Protein AF-A0A432IB18-F1 (afdb_monomer_lite)

Structure (mmCIF, N/CA/C/O backbone):
data_AF-A0A432IB18-F1
#
_entry.id   AF-A0A432IB18-F1
#
loop_
_atom_site.group_PDB
_atom_site.id
_atom_site.type_symbol
_atom_site.label_atom_id
_atom_site.label_alt_id
_atom_site.label_comp_id
_atom_site.label_asym_id
_atom_site.label_entity_id
_atom_site.label_seq_id
_atom_site.pdbx_PDB_ins_code
_atom_site.Cartn_x
_atom_site.Cartn_y
_atom_site.Cartn_z
_atom_site.occupancy
_atom_site.B_iso_or_equiv
_atom_site.auth_seq_id
_atom_site.auth_comp_id
_atom_site.auth_asym_id
_atom_site.auth_atom_id
_atom_site.pdbx_PDB_model_num
ATOM 1 N N . MET A 1 1 ? -53.917 -76.917 6.201 1.00 51.72 1 MET A N 1
ATOM 2 C CA . MET A 1 1 ? -53.265 -76.562 7.486 1.00 51.72 1 MET A CA 1
ATOM 3 C C . MET A 1 1 ? -52.131 -75.533 7.348 1.00 51.72 1 MET A C 1
ATOM 5 O O . MET A 1 1 ? -51.882 -74.825 8.312 1.00 51.72 1 MET A O 1
ATOM 9 N N . LEU A 1 2 ? -51.488 -75.370 6.176 1.00 46.34 2 LEU A N 1
ATOM 10 C CA . LEU A 1 2 ? -50.389 -74.401 5.981 1.00 46.34 2 LEU A CA 1
ATOM 11 C C . LEU A 1 2 ? -50.803 -72.908 6.008 1.00 46.34 2 LEU A C 1
ATOM 13 O O . LEU A 1 2 ? -50.074 -72.097 6.569 1.00 46.34 2 LEU A O 1
ATOM 17 N N . CYS A 1 3 ? -51.973 -72.523 5.477 1.00 46.16 3 CYS A N 1
ATOM 18 C CA . CYS A 1 3 ? -52.382 -71.103 5.432 1.00 46.16 3 CYS A CA 1
ATOM 19 C C . CYS A 1 3 ? -52.719 -70.481 6.800 1.00 46.16 3 CYS A C 1
ATOM 21 O O . CYS A 1 3 ? -52.632 -69.263 6.945 1.00 46.16 3 CYS A O 1
ATOM 23 N N . LEU A 1 4 ? -53.099 -71.284 7.802 1.00 46.06 4 LEU A N 1
ATOM 24 C CA . LEU A 1 4 ? -53.466 -70.763 9.126 1.00 46.06 4 LEU A CA 1
ATOM 25 C C . LEU A 1 4 ? -52.222 -70.367 9.943 1.00 46.06 4 LEU A C 1
ATOM 27 O O . LEU A 1 4 ? -52.233 -69.354 10.637 1.00 46.06 4 LEU A O 1
ATOM 31 N N . ASN A 1 5 ? -51.124 -71.116 9.794 1.00 52.50 5 ASN A N 1
ATOM 32 C CA . ASN A 1 5 ? -49.871 -70.867 10.512 1.00 52.50 5 ASN A CA 1
ATOM 33 C C . ASN A 1 5 ? -49.138 -69.607 10.026 1.00 52.50 5 ASN A C 1
ATOM 35 O O . ASN A 1 5 ? -48.521 -68.914 10.833 1.00 52.50 5 ASN A O 1
ATOM 39 N N . LEU A 1 6 ? -49.257 -69.255 8.740 1.00 47.16 6 LEU A N 1
ATOM 40 C CA . LEU A 1 6 ? -48.603 -68.065 8.189 1.00 47.16 6 LEU A CA 1
ATOM 41 C C . LEU A 1 6 ? -49.231 -66.759 8.716 1.00 47.16 6 LEU A C 1
ATOM 43 O O . LEU A 1 6 ? -48.508 -65.836 9.084 1.00 47.16 6 LEU A O 1
ATOM 47 N N . LYS A 1 7 ? -50.566 -66.700 8.853 1.00 53.59 7 LYS A N 1
ATOM 48 C CA . LYS A 1 7 ? -51.268 -65.529 9.418 1.00 53.59 7 LYS A CA 1
ATOM 49 C C . LYS A 1 7 ? -50.938 -65.294 10.898 1.00 53.59 7 LYS A C 1
ATOM 51 O O . LYS A 1 7 ? -50.770 -64.150 11.311 1.00 53.59 7 LYS A O 1
ATOM 56 N N . ILE A 1 8 ? -50.784 -66.365 11.679 1.00 57.06 8 ILE A N 1
ATOM 57 C CA . ILE A 1 8 ? -50.459 -66.287 13.114 1.00 57.06 8 ILE A CA 1
ATOM 58 C C . ILE A 1 8 ? -49.013 -65.806 13.334 1.00 57.06 8 ILE A C 1
ATOM 60 O O . ILE A 1 8 ? -48.755 -65.018 14.245 1.00 57.06 8 ILE A O 1
ATOM 64 N N . LEU A 1 9 ? -48.071 -66.223 12.481 1.00 52.19 9 LEU A N 1
ATOM 65 C CA . LEU A 1 9 ? -46.678 -65.759 12.518 1.00 52.19 9 LEU A CA 1
ATOM 66 C C . LEU A 1 9 ? -46.531 -64.284 12.111 1.00 52.19 9 LEU A C 1
ATOM 68 O O . LEU A 1 9 ? -45.737 -63.565 12.718 1.00 52.19 9 LEU A O 1
ATOM 72 N N . ILE A 1 10 ? -47.321 -63.816 11.139 1.00 59.59 10 ILE A N 1
ATOM 73 C CA . ILE A 1 10 ? -47.325 -62.411 10.699 1.00 59.59 10 ILE A CA 1
ATOM 74 C C . ILE A 1 10 ? -47.950 -61.500 11.773 1.00 59.59 10 ILE A C 1
ATOM 76 O O . ILE A 1 10 ? -47.367 -60.469 12.101 1.00 59.59 10 ILE A O 1
ATOM 80 N N . MET A 1 11 ? -49.057 -61.906 12.412 1.00 58.53 11 MET A N 1
ATOM 81 C CA . MET A 1 11 ? -49.673 -61.133 13.505 1.00 58.53 11 MET A CA 1
ATOM 82 C C . MET A 1 11 ? -48.763 -60.986 14.730 1.00 58.53 11 MET A C 1
ATOM 84 O O . MET A 1 11 ? -48.704 -59.906 15.310 1.00 58.53 11 MET A O 1
ATOM 88 N N . LYS A 1 12 ? -48.006 -62.026 15.110 1.00 54.44 12 LYS A N 1
ATOM 89 C CA . LYS A 1 12 ? -47.058 -61.931 16.235 1.00 54.44 12 LYS A CA 1
ATOM 90 C C . LYS A 1 12 ? -45.923 -60.949 15.945 1.00 54.44 12 LYS A C 1
ATOM 92 O O . LYS A 1 12 ? -45.594 -60.145 16.808 1.00 54.44 12 LYS A O 1
ATOM 97 N N . LYS A 1 13 ? -45.367 -60.958 14.728 1.00 57.44 13 LYS A N 1
ATOM 98 C CA . LYS A 1 13 ? -44.312 -60.011 14.325 1.00 57.44 13 LYS A CA 1
ATOM 99 C C . LYS A 1 13 ? -44.816 -58.567 14.273 1.00 57.44 13 LYS A C 1
ATOM 101 O O . LYS A 1 13 ? -44.106 -57.679 14.725 1.00 57.44 13 LYS A O 1
ATOM 106 N N . ILE A 1 14 ? -46.049 -58.342 13.814 1.00 68.88 14 ILE A N 1
ATOM 107 C CA . ILE A 1 14 ? -46.673 -57.009 13.815 1.00 68.88 14 ILE A CA 1
ATOM 108 C C . ILE A 1 14 ? -46.919 -56.515 15.249 1.00 68.88 14 ILE A C 1
ATOM 110 O O . ILE A 1 14 ? -46.676 -55.347 15.529 1.00 68.88 14 ILE A O 1
ATOM 114 N N . ILE A 1 15 ? -47.312 -57.395 16.177 1.00 71.06 15 ILE A N 1
ATOM 115 C CA . ILE A 1 15 ? -47.483 -57.043 17.598 1.00 71.06 15 ILE A CA 1
ATOM 116 C C . ILE A 1 15 ? -46.138 -56.700 18.259 1.00 71.06 15 ILE A C 1
ATOM 118 O O . ILE A 1 15 ? -46.065 -55.728 19.005 1.00 71.06 15 ILE A O 1
ATOM 122 N N . TYR A 1 16 ? -45.060 -57.431 17.954 1.00 68.69 16 TYR A N 1
ATOM 123 C CA . TYR A 1 16 ? -43.723 -57.096 18.460 1.00 68.69 16 TYR A CA 1
ATOM 124 C C . TYR A 1 16 ? -43.180 -55.784 17.875 1.00 68.69 16 TYR A C 1
ATOM 126 O O . TYR A 1 16 ? -42.583 -55.003 18.609 1.00 68.69 16 TYR A O 1
ATOM 134 N N . ILE A 1 17 ? -43.430 -55.501 16.592 1.00 71.25 17 ILE A N 1
ATOM 135 C CA . ILE A 1 17 ? -43.031 -54.237 15.951 1.00 71.25 17 ILE A CA 1
ATOM 136 C C . ILE A 1 17 ? -43.849 -53.063 16.510 1.00 71.25 17 ILE A C 1
ATOM 138 O O . ILE A 1 17 ? -43.278 -52.028 16.836 1.00 71.25 17 ILE A O 1
ATOM 142 N N . ALA A 1 18 ? -45.159 -53.232 16.711 1.00 71.12 18 ALA A N 1
ATOM 143 C CA . ALA A 1 18 ? -46.006 -52.215 17.335 1.00 71.12 18 ALA A CA 1
ATOM 144 C C . ALA A 1 18 ? -45.609 -51.951 18.797 1.00 71.12 18 ALA A C 1
ATOM 146 O O . ALA A 1 18 ? -45.595 -50.803 19.232 1.00 71.12 18 ALA A O 1
ATOM 147 N N . SER A 1 19 ? -45.222 -52.996 19.538 1.00 67.69 19 SER A N 1
ATOM 148 C CA . SER A 1 19 ? -44.696 -52.862 20.898 1.00 67.69 19 SER A CA 1
ATOM 149 C C . SER A 1 19 ? -43.345 -52.150 20.929 1.00 67.69 19 SER A C 1
ATOM 151 O O . SER A 1 19 ? -43.127 -51.373 21.845 1.00 67.69 19 SER A O 1
ATOM 153 N N . LEU A 1 20 ? -42.456 -52.391 19.958 1.00 65.88 20 LEU A N 1
ATOM 154 C CA . LEU A 1 20 ? -41.139 -51.749 19.877 1.00 65.88 20 LEU A CA 1
ATOM 155 C C . LEU A 1 20 ? -41.249 -50.263 19.497 1.00 65.88 20 LEU A C 1
ATOM 157 O O . LEU A 1 20 ? -40.555 -49.430 20.072 1.00 65.88 20 LEU A O 1
ATOM 161 N N . ILE A 1 21 ? -42.168 -49.930 18.583 1.00 67.88 21 ILE A N 1
ATOM 162 C CA . ILE A 1 21 ? -42.470 -48.548 18.181 1.00 67.88 21 ILE A CA 1
ATOM 163 C C . ILE A 1 21 ? -43.118 -47.777 19.340 1.00 67.88 21 ILE A C 1
ATOM 165 O O . ILE A 1 21 ? -42.791 -46.613 19.563 1.00 67.88 21 ILE A O 1
ATOM 169 N N . ALA A 1 22 ? -43.983 -48.424 20.127 1.00 65.06 22 ALA A N 1
ATOM 170 C CA . ALA A 1 22 ? -44.598 -47.805 21.298 1.00 65.06 22 ALA A CA 1
ATOM 171 C C . ALA A 1 22 ? -43.568 -47.425 22.378 1.00 65.06 22 ALA A C 1
ATOM 173 O O . ALA A 1 22 ? -43.718 -46.379 23.005 1.00 65.06 22 ALA A O 1
ATOM 174 N N . THR A 1 23 ? -42.497 -48.205 22.566 1.00 62.25 23 THR A N 1
ATOM 175 C CA . THR A 1 23 ? -41.446 -47.879 23.547 1.00 62.25 23 THR A CA 1
ATOM 176 C C . THR A 1 23 ? -40.534 -46.735 23.093 1.00 62.25 23 THR A C 1
ATOM 178 O O . THR A 1 23 ? -40.051 -45.986 23.936 1.00 62.25 23 THR A O 1
ATOM 181 N N . THR A 1 24 ? -40.328 -46.544 21.783 1.00 59.22 24 THR A N 1
ATOM 182 C CA . THR A 1 24 ? -39.484 -45.457 21.240 1.00 59.22 24 THR A CA 1
ATOM 183 C C . THR A 1 24 ? -40.135 -44.071 21.264 1.00 59.22 24 THR A C 1
ATOM 185 O O . THR A 1 24 ? -39.438 -43.072 21.121 1.00 59.22 24 THR A O 1
ATOM 188 N N . ILE A 1 25 ? -41.455 -43.976 21.470 1.00 58.59 25 ILE A N 1
ATOM 189 C CA . ILE A 1 25 ? -42.174 -42.686 21.497 1.00 58.59 25 ILE A CA 1
ATOM 190 C C . ILE A 1 25 ? -42.111 -42.029 22.893 1.00 58.59 25 ILE A C 1
ATOM 192 O O . ILE A 1 25 ? -42.271 -40.818 23.012 1.00 58.59 25 ILE A O 1
ATOM 196 N N . PHE A 1 26 ? -41.803 -42.791 23.952 1.00 55.97 26 PHE A N 1
ATOM 197 C CA . PHE A 1 26 ? -41.681 -42.266 25.323 1.00 55.97 26 PHE A CA 1
ATOM 198 C C . PHE A 1 26 ? -40.246 -41.907 25.741 1.00 55.97 26 PHE A C 1
ATOM 200 O O . PHE A 1 26 ? -40.046 -41.417 26.848 1.00 55.97 26 PHE A O 1
ATOM 207 N N . SER A 1 27 ? -39.254 -42.102 24.867 1.00 58.09 27 SER A N 1
ATOM 208 C CA . SER A 1 27 ? -37.881 -41.610 25.055 1.00 58.09 27 SER A CA 1
ATOM 209 C C . SER A 1 27 ? -37.626 -40.280 24.343 1.00 58.09 27 SER A C 1
ATOM 211 O O . SER A 1 27 ? -36.476 -39.944 24.065 1.00 58.09 27 SER A O 1
ATOM 213 N N . ALA A 1 28 ? -38.678 -39.518 24.021 1.00 50.03 28 ALA A N 1
ATOM 214 C CA . ALA A 1 28 ? -38.504 -38.112 23.697 1.00 50.03 28 ALA A CA 1
ATOM 215 C C . ALA A 1 28 ? -37.882 -37.450 24.930 1.00 50.03 28 ALA A C 1
ATOM 217 O O . ALA A 1 28 ? -38.524 -37.379 25.980 1.00 50.03 28 ALA A O 1
ATOM 218 N N . CYS A 1 29 ? -36.611 -37.049 24.809 1.00 61.25 29 CYS A N 1
ATOM 219 C CA . CYS A 1 29 ? -35.934 -36.176 25.756 1.00 61.25 29 CYS A CA 1
ATOM 220 C C . CYS A 1 29 ? -36.948 -35.154 26.261 1.00 61.25 29 CYS A C 1
ATOM 222 O O . CYS A 1 29 ? -37.486 -34.390 25.458 1.00 61.25 29 CYS A O 1
ATOM 224 N N . SER A 1 30 ? -37.202 -35.124 27.573 1.00 63.44 30 SER A N 1
ATOM 225 C CA . SER A 1 30 ? -37.684 -33.893 28.187 1.00 63.44 30 SER A CA 1
ATOM 226 C C . SER A 1 30 ? -36.746 -32.808 27.669 1.00 63.44 30 SER A C 1
ATOM 228 O O . SER A 1 30 ? -35.535 -32.951 27.884 1.00 63.44 30 SER A O 1
ATOM 230 N N . PRO A 1 31 ? -37.222 -31.815 26.898 1.00 56.38 31 PRO A N 1
ATOM 231 C CA . PRO A 1 31 ? -36.332 -30.766 26.465 1.00 56.38 31 PRO A CA 1
ATOM 232 C C . PRO A 1 31 ? -35.861 -30.131 27.769 1.00 56.38 31 PRO A C 1
ATOM 234 O O . PRO A 1 31 ? -36.666 -29.582 28.521 1.00 56.38 31 PRO A O 1
ATOM 237 N N . ASN A 1 32 ? -34.578 -30.307 28.090 1.00 50.34 32 ASN A N 1
ATOM 238 C CA . ASN A 1 32 ? -33.919 -29.525 29.120 1.00 50.34 32 ASN A CA 1
ATOM 239 C C . ASN A 1 32 ? -33.857 -28.108 28.556 1.00 50.34 32 ASN A C 1
ATOM 241 O O . ASN A 1 32 ? -32.832 -27.655 28.059 1.00 50.34 32 ASN A O 1
ATOM 245 N N . ILE A 1 33 ? -35.007 -27.438 28.560 1.00 55.12 33 ILE A N 1
ATOM 246 C CA . ILE A 1 33 ? -35.088 -25.997 28.506 1.00 55.12 33 ILE A CA 1
ATOM 247 C C . ILE A 1 33 ? -34.606 -25.604 29.892 1.00 55.12 33 ILE A C 1
ATOM 249 O O . ILE A 1 33 ? -35.389 -25.425 30.822 1.00 55.12 33 ILE A O 1
ATOM 253 N N . GLU A 1 34 ? -33.286 -25.538 30.048 1.00 54.28 34 GLU A N 1
ATOM 254 C CA . GLU A 1 34 ? -32.750 -24.534 30.942 1.00 54.28 34 GLU A CA 1
ATOM 255 C C . GLU A 1 34 ? -33.321 -23.226 30.406 1.00 54.28 34 GLU A C 1
ATOM 257 O O . GLU A 1 34 ? -32.875 -22.704 29.382 1.00 54.28 34 GLU A O 1
ATOM 262 N N . VAL A 1 35 ? -34.393 -22.747 31.039 1.00 54.66 35 VAL A N 1
ATOM 263 C CA . VAL A 1 35 ? -34.784 -21.351 30.929 1.00 54.66 35 VAL A CA 1
ATOM 264 C C . VAL A 1 35 ? -33.608 -20.617 31.554 1.00 54.66 35 VAL A C 1
ATOM 266 O O . VAL A 1 35 ? -33.572 -20.385 32.757 1.00 54.66 35 VAL A O 1
ATOM 269 N N . ARG A 1 36 ? -32.566 -20.362 30.756 1.00 56.78 36 ARG A N 1
ATOM 270 C CA . ARG A 1 36 ? -31.618 -19.314 31.085 1.00 56.78 36 ARG A CA 1
ATOM 271 C C . ARG A 1 36 ? -32.480 -18.076 31.141 1.00 56.78 36 ARG A C 1
ATOM 273 O O . ARG A 1 36 ? -33.046 -17.697 30.116 1.00 56.78 36 ARG A O 1
ATOM 280 N N . ASP A 1 37 ? -32.621 -17.520 32.337 1.00 68.69 37 ASP A N 1
ATOM 281 C CA . ASP A 1 37 ? -33.162 -16.184 32.501 1.00 68.69 37 ASP A CA 1
ATOM 282 C C . ASP A 1 37 ? -32.352 -15.287 31.569 1.00 68.69 37 ASP A C 1
ATOM 284 O O . ASP A 1 37 ? -31.169 -15.015 31.797 1.00 68.69 37 ASP A O 1
ATOM 288 N N . LEU A 1 38 ? -32.959 -14.936 30.434 1.00 69.88 38 LEU A N 1
ATOM 289 C CA . LEU A 1 38 ? -32.358 -13.981 29.531 1.00 69.88 38 LEU A CA 1
ATOM 290 C C . LEU A 1 38 ? -32.302 -12.663 30.301 1.00 69.88 38 LEU A C 1
ATOM 292 O O . LEU A 1 38 ? -33.269 -12.327 30.995 1.00 69.88 38 LEU A O 1
ATOM 296 N N . PRO A 1 39 ? -31.190 -11.922 30.201 1.00 78.06 39 PRO A N 1
ATOM 297 C CA . PRO A 1 39 ? -31.116 -10.588 30.766 1.00 78.06 39 PRO A CA 1
ATOM 298 C C . PRO A 1 39 ? -32.355 -9.796 30.346 1.00 78.06 39 PRO A C 1
ATOM 300 O O . PRO A 1 39 ? -32.742 -9.823 29.180 1.00 78.06 39 PRO A O 1
ATOM 303 N N . SER A 1 40 ? -32.992 -9.121 31.298 1.00 82.75 40 SER A N 1
ATOM 304 C CA . SER A 1 40 ? -34.128 -8.234 31.028 1.00 82.75 40 SER A CA 1
ATOM 305 C C . SER A 1 40 ? -33.690 -6.815 30.667 1.00 82.75 40 SER A C 1
ATOM 307 O O . SER A 1 40 ? -34.508 -6.002 30.246 1.00 82.75 40 SER A O 1
ATOM 309 N N . GLU A 1 41 ? -32.412 -6.504 30.881 1.00 90.31 41 GLU A N 1
ATOM 310 C CA . GLU A 1 41 ? -31.809 -5.199 30.641 1.00 90.31 41 GLU A CA 1
ATOM 311 C C . GLU A 1 41 ? -30.852 -5.277 29.450 1.00 90.31 41 GLU A C 1
ATOM 313 O O . GLU A 1 41 ? -30.162 -6.283 29.252 1.00 90.31 41 GLU A O 1
ATOM 318 N N . LEU A 1 42 ? -30.814 -4.199 28.664 1.00 91.88 42 LEU A N 1
ATOM 319 C CA . LEU A 1 42 ? -29.853 -4.031 27.576 1.00 91.88 42 LEU A CA 1
ATOM 320 C C . LEU A 1 42 ? -28.410 -4.107 28.101 1.00 91.88 42 LEU A C 1
ATOM 322 O O . LEU A 1 42 ? -28.165 -3.747 29.256 1.00 91.88 42 LEU A O 1
ATOM 326 N N . PRO A 1 43 ? -27.452 -4.555 27.271 1.00 92.75 43 PRO A N 1
ATOM 327 C CA . PRO A 1 43 ? -26.076 -4.718 27.713 1.00 92.75 43 PRO A CA 1
ATOM 328 C C . PRO A 1 43 ? -25.462 -3.367 28.075 1.00 92.75 43 PRO A C 1
ATOM 330 O O . PRO A 1 43 ? -25.677 -2.361 27.386 1.00 92.75 43 PRO A O 1
ATOM 333 N N . LYS A 1 44 ? -24.664 -3.360 29.141 1.00 91.62 44 LYS A N 1
ATOM 334 C CA . LYS A 1 44 ? -23.817 -2.228 29.508 1.00 91.62 44 LYS A CA 1
ATOM 335 C C . LYS A 1 44 ? -22.614 -2.175 28.579 1.00 91.62 44 LYS A C 1
ATOM 337 O O . LYS A 1 44 ? -22.096 -3.197 28.135 1.00 91.62 44 LYS A O 1
ATOM 342 N N . THR A 1 45 ? -22.150 -0.964 28.310 1.00 89.50 45 THR A N 1
ATOM 343 C CA . THR A 1 45 ? -21.001 -0.704 27.435 1.00 89.50 45 THR A CA 1
ATOM 344 C C . THR A 1 45 ? -19.803 -0.166 28.211 1.00 89.50 45 THR A C 1
ATOM 346 O O . THR A 1 45 ? -18.979 0.547 27.649 1.00 89.50 45 THR A O 1
ATOM 349 N N . ASP A 1 46 ? -19.713 -0.482 29.505 1.00 93.12 46 ASP A N 1
ATOM 350 C CA . ASP A 1 46 ? -18.528 -0.188 30.307 1.00 93.12 46 ASP A CA 1
ATOM 351 C C . ASP A 1 46 ? -17.352 -1.011 29.772 1.00 93.12 46 ASP A C 1
ATOM 353 O O . ASP A 1 46 ? -17.467 -2.228 29.593 1.00 93.12 46 ASP A O 1
ATOM 357 N N . ILE A 1 47 ? -16.216 -0.362 29.532 1.00 94.62 47 ILE A N 1
ATOM 358 C CA . ILE A 1 47 ? -15.024 -1.014 28.988 1.00 94.62 47 ILE A CA 1
ATOM 359 C C . ILE A 1 47 ? -13.847 -0.944 29.959 1.00 94.62 47 ILE A C 1
ATOM 361 O O . ILE A 1 47 ? -13.655 0.046 30.663 1.00 94.62 47 ILE A O 1
ATOM 365 N N . THR A 1 48 ? -13.037 -1.998 29.978 1.00 95.50 48 THR A N 1
ATOM 366 C CA . THR A 1 48 ? -11.680 -1.974 30.539 1.00 95.50 48 THR A CA 1
ATOM 367 C C . THR A 1 48 ? -10.687 -1.997 29.390 1.00 95.50 48 THR A C 1
ATOM 369 O O . THR A 1 48 ? -10.883 -2.723 28.413 1.00 95.50 48 THR A O 1
ATOM 372 N N . VAL A 1 49 ? -9.609 -1.227 29.528 1.00 96.38 49 VAL A N 1
ATOM 373 C CA . VAL A 1 49 ? -8.499 -1.215 28.575 1.00 96.38 49 VAL A CA 1
ATOM 374 C C . VAL A 1 49 ? -7.220 -1.626 29.293 1.00 96.38 49 VAL A C 1
ATOM 376 O O . VAL A 1 49 ? -6.831 -1.001 30.280 1.00 96.38 49 VAL A O 1
ATOM 379 N N . ASP A 1 50 ? -6.578 -2.679 28.800 1.00 96.81 50 ASP A N 1
ATOM 380 C CA . ASP A 1 50 ? -5.254 -3.116 29.238 1.00 96.81 50 ASP A CA 1
ATOM 381 C C . ASP A 1 50 ? -4.190 -2.557 28.284 1.00 96.81 50 ASP A C 1
ATOM 383 O O . ASP A 1 50 ? -4.175 -2.894 27.101 1.00 96.81 50 ASP A O 1
ATOM 387 N N . TYR A 1 51 ? -3.309 -1.705 28.813 1.00 95.81 51 TYR A N 1
ATOM 388 C CA . TYR A 1 51 ? -2.201 -1.069 28.093 1.00 95.81 51 TYR A CA 1
ATOM 389 C C . TYR A 1 51 ? -0.849 -1.755 28.350 1.00 95.81 51 TYR A C 1
ATOM 391 O O . TYR A 1 51 ? 0.196 -1.116 28.229 1.00 95.81 51 TYR A O 1
ATOM 399 N N . SER A 1 52 ? -0.843 -3.041 28.725 1.00 94.50 52 SER A N 1
ATOM 400 C CA . SER A 1 52 ? 0.392 -3.831 28.864 1.00 94.50 52 SER A CA 1
ATOM 401 C C . SER A 1 52 ? 1.260 -3.765 27.600 1.00 94.50 52 SER A C 1
ATOM 403 O O . SER A 1 52 ? 2.485 -3.730 27.701 1.00 94.50 52 SER A O 1
ATOM 405 N N . ASP A 1 53 ? 0.622 -3.673 26.430 1.00 92.88 53 ASP A N 1
ATOM 406 C CA . ASP A 1 53 ? 1.222 -3.180 25.190 1.00 92.88 53 ASP A CA 1
ATOM 407 C C . ASP A 1 53 ? 0.590 -1.813 24.835 1.00 92.88 53 ASP A C 1
ATOM 409 O O . ASP A 1 53 ? -0.604 -1.763 24.514 1.00 92.88 53 ASP A O 1
ATOM 413 N N . PRO A 1 54 ? 1.346 -0.697 24.881 1.00 90.88 54 PRO A N 1
ATOM 414 C CA . PRO A 1 54 ? 0.817 0.641 24.609 1.00 90.88 54 PRO A CA 1
ATOM 415 C C . PRO A 1 54 ? 0.230 0.830 23.204 1.00 90.88 54 PRO A C 1
ATOM 417 O O . PRO A 1 54 ? -0.645 1.678 23.028 1.00 90.88 54 PRO A O 1
ATOM 420 N N . ASN A 1 55 ? 0.706 0.075 22.209 1.00 92.12 55 ASN A N 1
ATOM 421 C CA . ASN A 1 55 ? 0.282 0.179 20.812 1.00 92.12 55 ASN A CA 1
ATOM 422 C C . ASN A 1 55 ? -0.652 -0.963 20.388 1.00 92.12 55 ASN A C 1
ATOM 424 O O . ASN A 1 55 ? -1.266 -0.888 19.321 1.00 92.12 55 ASN A O 1
ATOM 428 N N . GLN A 1 56 ? -0.813 -1.985 21.230 1.00 93.38 56 GLN A N 1
ATOM 429 C CA . GLN A 1 56 ? -1.794 -3.053 21.054 1.00 93.38 56 GLN A CA 1
ATOM 430 C C . GLN A 1 56 ? -2.656 -3.279 22.308 1.00 93.38 56 GLN A C 1
ATOM 432 O O . GLN A 1 56 ? -2.646 -4.380 22.873 1.00 93.38 56 GLN A O 1
ATOM 437 N N . PRO A 1 57 ?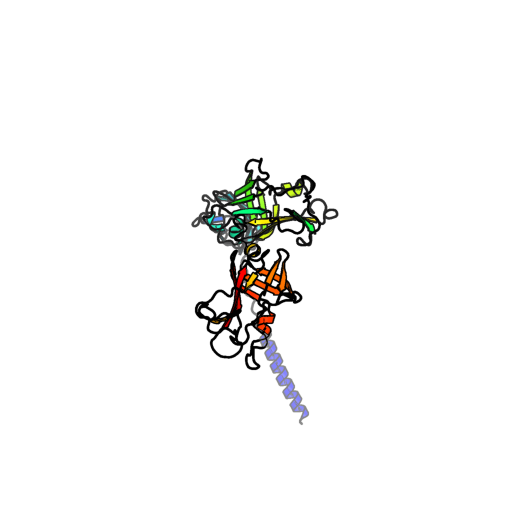 -3.421 -2.265 22.756 1.00 95.50 57 PRO A N 1
ATOM 438 C CA . PRO A 1 57 ? -4.224 -2.386 23.960 1.00 95.50 57 PRO A CA 1
ATOM 439 C C . PRO A 1 57 ? -5.313 -3.446 23.795 1.00 95.50 57 PRO A C 1
ATOM 441 O O . PRO A 1 57 ? -5.877 -3.613 22.710 1.00 95.50 57 PRO A O 1
ATOM 444 N N . ILE A 1 58 ? -5.646 -4.137 24.881 1.00 96.81 58 ILE A N 1
ATOM 445 C CA . ILE A 1 58 ? -6.755 -5.094 24.905 1.00 96.81 58 ILE A CA 1
ATOM 446 C C . ILE A 1 58 ? -7.985 -4.384 25.469 1.00 96.81 58 ILE A C 1
ATOM 448 O O . ILE A 1 58 ? -7.992 -3.973 26.629 1.00 96.81 58 ILE A O 1
ATOM 452 N N . LEU A 1 59 ? -9.029 -4.244 24.653 1.00 96.50 59 LEU A N 1
ATOM 453 C CA . LEU A 1 59 ? -10.302 -3.643 25.043 1.00 96.50 59 LEU A CA 1
ATOM 454 C C . LEU A 1 59 ? -11.297 -4.750 25.372 1.00 96.50 59 LEU A C 1
ATOM 456 O O . LEU A 1 59 ? -11.475 -5.670 24.577 1.00 96.50 59 LEU A O 1
ATOM 460 N N . SER A 1 60 ? -11.948 -4.665 26.530 1.00 96.44 60 SER A N 1
ATOM 461 C CA . SER A 1 60 ? -12.895 -5.685 26.992 1.00 96.44 60 SER A CA 1
ATOM 462 C C . SER A 1 60 ? -14.183 -5.069 27.521 1.00 96.44 60 SER A C 1
ATOM 464 O O . SER A 1 60 ? -14.136 -4.095 28.268 1.00 96.44 60 SER A O 1
ATOM 466 N N . VAL A 1 61 ? -15.327 -5.661 27.171 1.00 96.62 61 VAL A N 1
ATOM 467 C CA . VAL A 1 61 ? -16.636 -5.274 27.717 1.00 96.62 61 VAL A CA 1
ATOM 468 C C . VAL A 1 61 ? -16.799 -5.850 29.125 1.00 96.62 61 VAL A C 1
ATOM 470 O O . VAL A 1 61 ? -16.754 -7.068 29.314 1.00 96.62 61 VAL A O 1
ATOM 473 N N . ASN A 1 62 ? -17.043 -4.984 30.108 1.00 93.31 62 ASN A N 1
ATOM 474 C CA . ASN A 1 62 ? -17.232 -5.334 31.519 1.00 93.31 62 ASN A CA 1
ATOM 475 C C . ASN A 1 62 ? -18.690 -5.706 31.843 1.00 93.31 62 ASN A C 1
ATOM 477 O O . ASN A 1 62 ? -19.267 -5.237 32.824 1.00 93.31 62 ASN A O 1
ATOM 481 N N . ASP A 1 63 ? -19.300 -6.546 31.013 1.00 92.31 63 ASP A N 1
ATOM 482 C CA . ASP A 1 63 ? -20.653 -7.056 31.230 1.00 92.31 63 ASP A CA 1
ATOM 483 C C . ASP A 1 63 ? -20.688 -8.562 30.946 1.00 92.31 63 ASP A C 1
ATOM 485 O O . ASP A 1 63 ? -20.483 -9.013 29.820 1.00 92.31 63 ASP A O 1
ATOM 489 N N . GLU A 1 64 ? -20.931 -9.364 31.983 1.00 90.19 64 GLU A N 1
ATOM 490 C CA . GLU A 1 64 ? -21.013 -10.827 31.879 1.00 90.19 64 GLU A CA 1
ATOM 491 C C . GLU A 1 64 ? -22.221 -11.323 31.082 1.00 90.19 64 GLU A C 1
ATOM 493 O O . GLU A 1 64 ? -22.223 -12.460 30.616 1.00 90.19 64 GLU A O 1
ATOM 498 N N . THR A 1 65 ? -23.234 -10.479 30.883 1.00 91.44 65 THR A N 1
ATOM 499 C CA . THR A 1 65 ? -24.413 -10.830 30.088 1.00 91.44 65 THR A CA 1
ATOM 500 C C . THR A 1 65 ? -24.170 -10.721 28.585 1.00 91.44 65 THR A C 1
ATOM 502 O O . THR A 1 65 ? -24.921 -11.306 27.799 1.00 91.44 65 THR A O 1
ATOM 505 N N . VAL A 1 66 ? -23.122 -9.999 28.176 1.00 92.81 66 VAL A N 1
ATOM 506 C CA . VAL A 1 66 ? -22.756 -9.812 26.771 1.00 92.81 66 VAL A CA 1
ATOM 507 C C . VAL A 1 66 ? -22.172 -11.104 26.216 1.00 92.81 66 VAL A C 1
ATOM 509 O O . VAL A 1 66 ? -21.110 -11.557 26.643 1.00 92.81 66 VAL A O 1
ATOM 512 N N . PHE A 1 67 ? -22.847 -11.679 25.221 1.00 90.19 67 PHE A N 1
ATOM 513 C CA . PHE A 1 67 ? -22.343 -12.848 24.493 1.00 90.19 67 PHE A CA 1
ATOM 514 C C . PHE A 1 67 ? -21.665 -12.474 23.169 1.00 90.19 67 PHE A C 1
ATOM 516 O O . PHE A 1 67 ? -20.929 -13.287 22.617 1.00 90.19 67 PHE A O 1
ATOM 523 N N . SER A 1 68 ? -21.909 -11.267 22.645 1.00 91.75 68 SER A N 1
ATOM 524 C CA . SER A 1 68 ? -21.300 -10.783 21.403 1.00 91.75 68 SER A CA 1
ATOM 525 C C . SER A 1 68 ? -21.063 -9.278 21.453 1.00 91.75 68 SER A C 1
ATOM 527 O O . SER A 1 68 ? -21.895 -8.527 21.959 1.00 91.75 68 SER A O 1
ATOM 529 N N . ALA A 1 69 ? -19.929 -8.840 20.915 1.00 95.81 69 ALA A N 1
ATOM 530 C CA . ALA A 1 69 ? -19.578 -7.435 20.783 1.00 95.81 69 ALA A CA 1
ATOM 531 C C . ALA A 1 69 ? -18.824 -7.211 19.470 1.00 95.81 69 ALA A C 1
ATOM 533 O O . ALA A 1 69 ? -17.938 -7.992 19.125 1.00 95.81 69 ALA A O 1
ATOM 534 N N . ASN A 1 70 ? -19.184 -6.146 18.757 1.00 94.88 70 ASN A N 1
ATOM 535 C CA . ASN A 1 70 ? -18.513 -5.690 17.545 1.00 94.88 70 ASN A CA 1
ATOM 536 C C . ASN A 1 70 ? -17.817 -4.362 17.829 1.00 94.88 70 ASN A C 1
ATOM 538 O O . ASN A 1 70 ? -18.445 -3.447 18.363 1.00 94.88 70 ASN A O 1
ATOM 542 N N . TRP A 1 71 ? -16.558 -4.257 17.430 1.00 94.75 71 TRP A N 1
ATOM 543 C CA . TRP A 1 71 ? -15.717 -3.084 17.613 1.00 94.75 71 TRP A CA 1
ATOM 544 C C . TRP A 1 71 ? -15.299 -2.548 16.249 1.00 94.75 71 TRP A C 1
ATOM 546 O O . TRP A 1 71 ? -14.676 -3.264 15.466 1.00 94.75 71 TRP A O 1
ATOM 556 N N . ASP A 1 72 ? -15.631 -1.293 15.980 1.00 91.50 72 ASP A N 1
ATOM 557 C CA . ASP A 1 72 ? -15.253 -0.577 14.765 1.00 91.50 72 ASP A CA 1
ATOM 558 C C . ASP A 1 72 ? -14.331 0.586 15.124 1.00 91.50 72 ASP A C 1
ATOM 560 O O . ASP A 1 72 ? -14.763 1.537 15.770 1.00 91.50 72 ASP A O 1
ATOM 564 N N . PHE A 1 73 ? -13.071 0.533 14.700 1.00 86.69 73 PHE A N 1
ATOM 565 C CA . PHE A 1 73 ? -12.096 1.607 14.926 1.00 86.69 73 PHE A CA 1
ATOM 566 C C . PHE A 1 73 ? -12.055 2.634 13.782 1.00 86.69 73 PHE A C 1
ATOM 568 O O . PHE A 1 73 ? -11.108 3.412 13.678 1.00 86.69 73 PHE A O 1
ATOM 575 N N . GLY A 1 74 ? -13.064 2.636 12.906 1.00 72.12 74 GLY A N 1
ATOM 576 C CA . GLY A 1 74 ? -13.149 3.524 11.748 1.00 72.12 74 GLY A CA 1
ATOM 577 C C . GLY A 1 74 ? -12.299 3.074 10.559 1.00 72.12 74 GLY A C 1
ATOM 578 O O . GLY A 1 74 ? -12.156 3.830 9.604 1.00 72.12 74 GLY A O 1
ATOM 579 N N . SER A 1 75 ? -11.741 1.860 10.604 1.00 63.91 75 SER A N 1
ATOM 580 C CA . SER A 1 75 ? -10.958 1.254 9.517 1.00 63.91 75 SER A CA 1
ATOM 581 C C . SER A 1 75 ? -11.800 0.402 8.558 1.00 63.91 75 SER A C 1
ATOM 583 O O . SER A 1 75 ? -11.251 -0.223 7.660 1.00 63.91 75 SER A O 1
ATOM 585 N N . GLY A 1 76 ? -13.117 0.282 8.775 1.00 58.38 76 GLY A N 1
ATOM 586 C CA . GLY A 1 76 ? -13.977 -0.628 7.998 1.00 58.38 76 GLY A CA 1
ATOM 587 C C . GLY A 1 76 ? -13.762 -2.120 8.313 1.00 58.38 76 GLY A C 1
ATOM 588 O O . GLY A 1 76 ? -14.358 -3.003 7.681 1.00 58.38 76 GLY A O 1
ATOM 589 N N . VAL A 1 77 ? -12.923 -2.433 9.306 1.00 64.31 77 VAL A N 1
ATOM 590 C CA . VAL A 1 77 ? -12.737 -3.780 9.856 1.00 64.31 77 VAL A CA 1
ATOM 591 C C . VAL A 1 77 ? -13.427 -3.864 11.209 1.00 64.31 77 VAL A C 1
ATOM 593 O O . VAL A 1 77 ? -13.059 -3.158 12.144 1.00 64.31 77 VAL A O 1
ATOM 596 N N . LEU A 1 78 ? -14.407 -4.761 11.319 1.00 84.06 78 LEU A N 1
ATOM 597 C CA . LEU A 1 78 ? -15.052 -5.072 12.589 1.00 84.06 78 LEU A CA 1
ATOM 598 C C . LEU A 1 78 ? -14.254 -6.155 13.310 1.00 84.06 78 LEU A C 1
ATOM 600 O O . LEU A 1 78 ? -14.151 -7.279 12.816 1.00 84.06 78 LEU A O 1
ATOM 604 N N . LEU A 1 79 ? -13.730 -5.834 14.489 1.00 89.31 79 LEU A N 1
ATOM 605 C CA . LEU A 1 79 ? -13.237 -6.851 15.413 1.00 89.31 79 LEU A CA 1
ATOM 606 C C . LEU A 1 79 ? -14.421 -7.392 16.214 1.00 89.31 79 LEU A C 1
ATOM 608 O O . LEU A 1 79 ? -15.294 -6.632 16.635 1.00 89.31 79 LEU A O 1
ATOM 612 N N . GLN A 1 80 ? -14.466 -8.704 16.421 1.00 92.94 80 GLN A N 1
ATOM 613 C CA . GLN A 1 80 ? -15.572 -9.363 17.111 1.00 92.94 80 GLN A CA 1
ATOM 614 C C . GLN A 1 80 ? -15.094 -10.055 18.379 1.00 92.94 80 GLN A C 1
ATOM 616 O O . GLN A 1 80 ? -14.027 -10.665 18.406 1.00 92.94 80 GLN A O 1
ATOM 621 N N . GLY A 1 81 ? -15.926 -9.998 19.412 1.00 92.94 81 GLY A N 1
ATOM 622 C CA . GLY A 1 81 ? -15.698 -10.666 20.685 1.00 92.94 81 GLY A CA 1
ATOM 623 C C . GLY A 1 81 ? -15.806 -9.717 21.870 1.00 92.94 81 GLY A C 1
ATOM 624 O O . GLY A 1 81 ? -15.655 -8.502 21.755 1.00 92.94 81 GLY A O 1
ATOM 625 N N . LYS A 1 82 ? -16.052 -10.296 23.049 1.00 93.69 82 LYS A N 1
ATOM 626 C CA . LYS A 1 82 ? -16.129 -9.557 24.318 1.00 93.69 82 LYS A CA 1
ATOM 627 C C . LYS A 1 82 ? -14.805 -8.863 24.674 1.00 93.69 82 LYS A C 1
ATOM 629 O O . LYS A 1 82 ? -14.820 -7.885 25.413 1.00 93.69 82 LYS A O 1
ATOM 634 N N . SER A 1 83 ? -13.688 -9.360 24.139 1.00 94.50 83 SER A N 1
ATOM 635 C CA . SER A 1 83 ? -12.352 -8.783 24.268 1.00 94.50 83 SER A CA 1
ATOM 636 C C . SER A 1 83 ? -11.660 -8.774 22.905 1.00 94.50 83 SER A C 1
ATOM 638 O O . SER A 1 83 ? -11.708 -9.783 22.199 1.00 94.50 83 SER A O 1
ATOM 640 N N . VAL A 1 84 ? -11.044 -7.653 22.529 1.00 95.31 84 VAL A N 1
ATOM 641 C CA . VAL A 1 84 ? -10.314 -7.488 21.264 1.00 95.31 84 VAL A CA 1
ATOM 642 C C . VAL A 1 84 ? -8.966 -6.827 21.505 1.00 95.31 84 VAL A C 1
ATOM 644 O O . VAL A 1 84 ? -8.825 -5.970 22.376 1.00 95.31 84 VAL A O 1
ATOM 647 N N . LYS A 1 85 ? -7.970 -7.213 20.708 1.00 94.19 85 LYS A N 1
ATOM 648 C CA . LYS A 1 85 ? -6.645 -6.597 20.718 1.00 94.19 85 LYS A CA 1
ATOM 649 C C . LYS A 1 85 ? -6.576 -5.540 19.618 1.00 94.19 85 LYS A C 1
ATOM 651 O O . LYS A 1 85 ? -6.799 -5.851 18.451 1.00 94.19 85 LYS A O 1
ATOM 656 N N . GLY A 1 86 ? -6.305 -4.298 20.005 1.00 90.44 86 GLY A N 1
ATOM 657 C CA . GLY A 1 86 ? -6.108 -3.188 19.082 1.00 90.44 86 GLY A CA 1
ATOM 658 C C . GLY A 1 86 ? -4.768 -3.268 18.351 1.00 90.44 86 GLY A C 1
ATOM 659 O O . GLY A 1 86 ? -3.852 -3.973 18.771 1.00 90.44 86 GLY A O 1
ATOM 660 N N . PHE A 1 87 ? -4.647 -2.508 17.267 1.00 88.75 87 PHE A N 1
ATOM 661 C CA . PHE A 1 87 ? -3.402 -2.333 16.524 1.00 88.75 87 PHE A CA 1
ATOM 662 C C . PHE A 1 87 ? -3.276 -0.858 16.132 1.00 88.75 87 PHE A C 1
ATOM 664 O O . PHE A 1 87 ? -3.925 -0.392 15.197 1.00 88.75 87 PHE A O 1
ATOM 671 N N . PHE A 1 88 ? -2.486 -0.098 16.893 1.00 89.81 88 PHE A N 1
ATOM 672 C CA . PHE A 1 88 ? -2.369 1.353 16.751 1.00 89.81 88 PHE A CA 1
ATOM 673 C C . PHE A 1 88 ? -0.899 1.784 16.728 1.00 89.81 88 PHE A C 1
ATOM 675 O O . PHE A 1 88 ? -0.356 2.171 17.763 1.00 89.81 88 PHE A O 1
ATOM 682 N N . PRO A 1 89 ? -0.249 1.785 15.553 1.00 88.50 89 PRO A N 1
ATOM 683 C CA . PRO A 1 89 ? 1.178 2.102 15.434 1.00 88.50 89 PRO A CA 1
ATOM 684 C C . PRO A 1 89 ? 1.517 3.560 15.777 1.00 88.50 89 PRO A C 1
ATOM 686 O O . PRO A 1 89 ? 2.667 3.880 16.060 1.00 88.50 89 PRO A O 1
ATOM 689 N N . LEU A 1 90 ? 0.535 4.469 15.784 1.00 86.81 90 LEU A N 1
ATOM 690 C CA . LEU A 1 90 ? 0.750 5.888 16.073 1.00 86.81 90 LEU A CA 1
ATOM 691 C C . LEU A 1 90 ? -0.016 6.362 17.303 1.00 86.81 90 LEU A C 1
ATOM 693 O O . LEU A 1 90 ? -1.205 6.056 17.455 1.00 86.81 90 LEU A O 1
ATOM 697 N N . LYS A 1 91 ? 0.633 7.229 18.087 1.00 90.88 91 LYS A N 1
ATOM 698 C CA . LYS A 1 91 ? 0.029 7.944 19.215 1.00 90.88 91 LYS A CA 1
ATOM 699 C C . LYS A 1 91 ? -1.201 8.775 18.824 1.00 90.88 91 LYS A C 1
ATOM 701 O O . LYS A 1 91 ? -1.397 9.135 17.662 1.00 90.88 91 LYS A O 1
ATOM 706 N N . GLY A 1 92 ? -2.010 9.116 19.820 1.00 89.88 92 GLY A N 1
ATOM 707 C CA . GLY A 1 92 ? -3.202 9.954 19.709 1.00 89.88 92 GLY A CA 1
ATOM 708 C C . GLY A 1 92 ? -4.489 9.226 20.089 1.00 89.88 92 GLY A C 1
ATOM 709 O O . GLY A 1 92 ? -4.493 8.024 20.357 1.00 89.88 92 GLY A O 1
ATOM 710 N N . TYR A 1 93 ? -5.591 9.974 20.095 1.00 91.94 93 TYR A N 1
ATOM 711 C CA . TYR A 1 93 ? -6.913 9.438 20.407 1.00 91.94 93 TYR A CA 1
ATOM 712 C C . TYR A 1 93 ? -7.454 8.593 19.253 1.00 91.94 93 TYR A C 1
ATOM 714 O O . TYR A 1 93 ? -7.518 9.052 18.111 1.00 91.94 93 TYR A O 1
ATOM 722 N N . LYS A 1 94 ? -7.864 7.362 19.555 1.00 91.62 94 LYS A N 1
ATOM 723 C CA . LYS A 1 94 ? -8.473 6.425 18.607 1.00 91.62 94 LYS A CA 1
ATOM 724 C C . LYS A 1 94 ? -9.937 6.279 18.966 1.00 91.62 94 LYS A C 1
ATOM 726 O O . LYS A 1 94 ? -10.265 5.722 20.011 1.00 91.62 94 LYS A O 1
ATOM 731 N N . LYS A 1 95 ? -10.802 6.838 18.121 1.00 93.25 95 LYS A N 1
ATOM 732 C CA . LYS A 1 95 ? -12.249 6.684 18.259 1.00 93.25 95 LYS A CA 1
ATOM 733 C C . LYS A 1 95 ? -12.655 5.279 17.839 1.00 93.25 95 LYS A C 1
ATOM 735 O O . LYS A 1 95 ? -12.080 4.732 16.902 1.00 93.25 95 LYS A O 1
ATOM 740 N N . PHE A 1 96 ? -13.657 4.733 18.506 1.00 93.69 96 PHE A N 1
ATOM 741 C CA . PHE A 1 96 ? -14.256 3.467 18.130 1.00 93.69 96 PHE A CA 1
ATOM 742 C C . PHE A 1 96 ? -15.760 3.466 18.391 1.00 93.69 96 PHE A C 1
ATOM 744 O O . PHE A 1 96 ? -16.260 4.198 19.246 1.00 93.69 96 PHE A O 1
ATOM 751 N N . THR A 1 97 ? -16.470 2.620 17.653 1.00 95.50 97 THR A N 1
ATOM 752 C CA . THR A 1 97 ? -17.876 2.294 17.873 1.00 95.50 97 THR A CA 1
ATOM 753 C C . THR A 1 97 ? -17.963 0.867 18.398 1.00 95.50 97 THR A C 1
ATOM 755 O O . THR A 1 97 ? -17.530 -0.070 17.730 1.00 95.50 97 THR A O 1
ATOM 758 N N . LEU A 1 98 ? -18.527 0.689 19.589 1.00 96.25 98 LEU A N 1
ATOM 759 C CA . LEU A 1 98 ? -18.800 -0.617 20.187 1.00 96.25 98 LEU A CA 1
ATOM 760 C C . LEU A 1 98 ? -20.295 -0.910 20.077 1.00 96.25 98 LEU A C 1
ATOM 762 O O . LEU A 1 98 ? -21.111 -0.126 20.551 1.00 96.25 98 LEU A O 1
ATOM 766 N N . THR A 1 99 ? -20.656 -2.056 19.504 1.00 96.31 99 THR A N 1
ATOM 767 C CA . THR A 1 99 ? -22.021 -2.602 19.546 1.00 96.31 99 THR A CA 1
ATOM 768 C C . THR A 1 99 ? -22.020 -3.899 20.344 1.00 96.31 99 THR A C 1
ATOM 770 O O . THR A 1 99 ? -21.541 -4.919 19.854 1.00 96.31 99 THR A O 1
ATOM 773 N N . ALA A 1 100 ? -22.546 -3.861 21.569 1.00 96.31 100 ALA A N 1
ATOM 774 C CA . ALA A 1 100 ? -22.648 -5.008 22.470 1.00 96.31 100 ALA A CA 1
ATOM 775 C C . ALA A 1 100 ? -24.051 -5.628 22.412 1.00 96.31 100 ALA A C 1
ATOM 777 O O . ALA A 1 100 ? -25.040 -4.909 22.268 1.00 96.31 100 ALA A O 1
ATOM 778 N N . MET A 1 101 ? -24.142 -6.953 22.540 1.00 95.19 101 MET A N 1
ATOM 779 C CA . MET A 1 101 ? -25.388 -7.717 22.422 1.00 95.19 101 MET A CA 1
ATOM 780 C C . MET A 1 101 ? -25.552 -8.714 23.573 1.00 95.19 101 MET A C 1
ATOM 782 O O . MET A 1 101 ? -24.621 -9.451 23.919 1.00 95.19 101 MET A O 1
ATOM 786 N N . ASN A 1 102 ? -26.762 -8.767 24.128 1.00 94.06 102 ASN A N 1
ATOM 787 C CA . ASN A 1 102 ? -27.197 -9.771 25.095 1.00 94.06 102 ASN A CA 1
ATOM 788 C C . ASN A 1 102 ? -28.637 -10.241 24.783 1.00 94.06 102 ASN A C 1
ATOM 790 O O . ASN A 1 102 ? -29.202 -9.918 23.739 1.00 94.06 102 ASN A O 1
ATOM 794 N N . GLY A 1 103 ? -29.239 -11.040 25.672 1.00 90.00 103 GLY A N 1
ATOM 795 C CA . GLY A 1 103 ? -30.593 -11.578 25.475 1.00 90.00 103 GLY A CA 1
ATOM 796 C C . GLY A 1 103 ? -31.726 -10.540 25.435 1.00 90.00 103 GLY A C 1
ATOM 797 O O . GLY A 1 103 ? -32.805 -10.867 24.946 1.00 90.00 103 GLY A O 1
ATOM 798 N N . ALA A 1 104 ? -31.494 -9.309 25.906 1.00 91.19 104 ALA A N 1
ATOM 799 C CA . ALA A 1 104 ? -32.466 -8.213 25.875 1.00 91.19 104 ALA A CA 1
ATOM 800 C C . ALA A 1 104 ? -32.410 -7.386 24.578 1.00 91.19 104 ALA A C 1
ATOM 802 O O . ALA A 1 104 ? -33.337 -6.625 24.299 1.00 91.19 104 ALA A O 1
ATOM 803 N N . GLY A 1 105 ? -31.324 -7.491 23.803 1.00 92.06 105 GLY A N 1
ATOM 804 C CA . GLY A 1 105 ? -31.090 -6.691 22.602 1.00 92.06 105 GLY A CA 1
ATOM 805 C C . GLY A 1 105 ? -29.644 -6.208 22.481 1.00 92.06 105 GLY A C 1
ATOM 806 O O . GLY A 1 105 ? -28.713 -6.871 22.939 1.00 92.06 105 GLY A O 1
ATOM 807 N N . GLN A 1 106 ? -29.457 -5.048 21.844 1.00 95.19 106 GLN A N 1
ATOM 808 C CA . GLN A 1 106 ? -28.142 -4.457 21.586 1.00 95.19 106 GLN A CA 1
ATOM 809 C C . GLN A 1 106 ? -28.046 -3.007 22.071 1.00 95.19 106 GLN A C 1
ATOM 811 O O . GLN A 1 106 ? -29.025 -2.262 22.008 1.00 95.19 106 GLN A O 1
ATOM 816 N N . THR A 1 107 ? -26.843 -2.604 22.474 1.00 97.00 107 THR A N 1
ATOM 817 C CA . THR A 1 107 ? -26.476 -1.220 22.807 1.00 97.00 107 THR A CA 1
ATOM 818 C C . THR A 1 107 ? -25.270 -0.818 21.966 1.00 97.00 107 THR A C 1
ATOM 820 O O . THR A 1 107 ? -24.313 -1.586 21.860 1.00 97.00 107 THR A O 1
ATOM 823 N N . THR A 1 108 ? -25.293 0.391 21.401 1.00 96.38 108 THR A N 1
ATOM 824 C CA . THR A 1 108 ? -24.175 0.952 20.631 1.00 96.38 108 THR A CA 1
ATOM 825 C C . THR A 1 108 ? -23.647 2.215 21.305 1.00 96.38 108 THR A C 1
ATOM 827 O O . THR A 1 108 ? -24.432 3.090 21.668 1.00 96.38 108 THR A O 1
ATOM 830 N N . VAL A 1 109 ? -22.325 2.326 21.445 1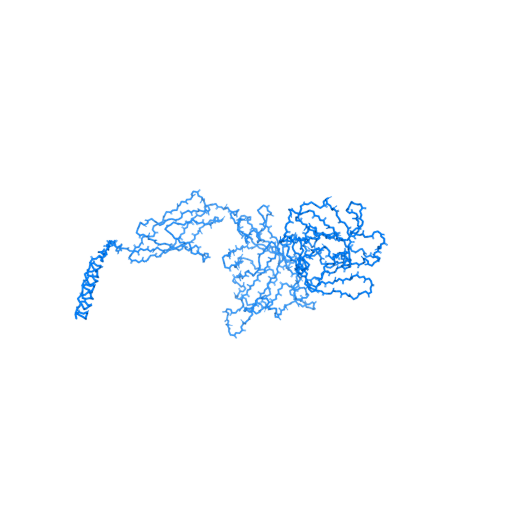.00 95.62 109 VAL A N 1
ATOM 831 C CA . VAL A 1 109 ? -21.637 3.506 21.986 1.00 95.62 109 VAL A CA 1
ATOM 832 C C . VAL A 1 109 ? -20.479 3.919 21.080 1.00 95.62 109 VAL A C 1
ATOM 834 O O . VAL A 1 109 ? -19.851 3.073 20.446 1.00 95.62 109 VAL A O 1
ATOM 837 N N . VAL A 1 110 ? -20.200 5.222 21.032 1.00 95.50 110 VAL A N 1
ATOM 838 C CA . VAL A 1 110 ? -18.997 5.791 20.416 1.00 95.50 110 VAL A CA 1
ATOM 839 C C . VAL A 1 110 ? -18.127 6.352 21.530 1.00 95.50 110 VAL A C 1
ATOM 841 O O . VAL A 1 110 ? -18.601 7.170 22.316 1.00 95.50 110 VAL A O 1
ATOM 844 N N . ASP A 1 111 ? -16.870 5.929 21.586 1.00 94.81 111 ASP A N 1
ATOM 845 C CA . ASP A 1 111 ? -15.911 6.363 22.604 1.00 94.81 111 ASP A CA 1
ATOM 846 C C . ASP A 1 111 ? -14.493 6.437 22.006 1.00 94.81 111 ASP A C 1
ATOM 848 O O . ASP A 1 111 ? -14.311 6.295 20.792 1.00 94.81 111 ASP A O 1
ATOM 852 N N . SER A 1 112 ? -13.477 6.726 22.818 1.00 94.94 112 SER A N 1
ATOM 853 C CA . SER A 1 112 ? -12.087 6.798 22.381 1.00 94.94 112 SER A CA 1
ATOM 854 C C . SER A 1 112 ? -11.096 6.313 23.431 1.00 94.94 112 SER A C 1
ATOM 856 O O . SER A 1 112 ? -11.292 6.512 24.625 1.00 94.94 112 SER A O 1
ATOM 858 N N . ILE A 1 113 ? -9.989 5.743 22.964 1.00 94.88 113 ILE A N 1
ATOM 859 C CA . ILE A 1 113 ? -8.817 5.425 23.787 1.00 94.88 113 ILE A CA 1
ATOM 860 C C . ILE A 1 113 ? -7.641 6.327 23.416 1.00 94.88 113 ILE A C 1
ATOM 862 O O . ILE A 1 113 ? -7.563 6.812 22.287 1.00 94.88 113 ILE A O 1
ATOM 866 N N . GLU A 1 114 ? -6.710 6.539 24.342 1.00 95.25 114 GLU A N 1
ATOM 867 C CA . GLU A 1 114 ? -5.492 7.309 24.091 1.00 95.25 114 GLU A CA 1
ATOM 868 C C . GLU A 1 114 ? -4.297 6.375 23.913 1.00 95.25 114 GLU A C 1
ATOM 870 O O . GLU A 1 114 ? -3.948 5.611 24.810 1.00 95.25 114 GLU A O 1
ATOM 875 N N . ILE A 1 115 ? -3.634 6.471 22.763 1.00 94.81 115 ILE A N 1
ATOM 876 C CA . ILE A 1 115 ? -2.356 5.806 22.519 1.00 94.81 115 ILE A CA 1
ATOM 877 C C . ILE A 1 115 ? -1.252 6.815 22.820 1.00 94.81 115 ILE A C 1
ATOM 879 O O . ILE A 1 115 ? -1.159 7.854 22.168 1.00 94.81 115 ILE A O 1
ATOM 883 N N . THR A 1 116 ? -0.425 6.546 23.826 1.00 92.50 116 THR A N 1
ATOM 884 C CA . THR A 1 116 ? 0.528 7.538 24.359 1.00 92.50 116 THR A CA 1
ATOM 885 C C . THR A 1 116 ? 1.886 7.522 23.657 1.00 92.50 116 THR A C 1
ATOM 887 O O . THR A 1 116 ? 2.623 8.508 23.710 1.00 92.50 116 THR A O 1
ATOM 890 N N . GLN A 1 117 ? 2.217 6.431 22.964 1.00 89.69 117 GLN A N 1
ATOM 891 C CA . GLN A 1 117 ? 3.494 6.223 22.281 1.00 89.69 117 GLN A CA 1
ATOM 892 C C . GLN A 1 117 ? 3.256 5.818 20.826 1.00 89.69 117 GLN A C 1
ATOM 894 O O . GLN A 1 117 ? 2.232 5.226 20.504 1.00 89.69 117 GLN A O 1
ATOM 899 N N . SER A 1 118 ? 4.182 6.156 19.932 1.00 88.12 118 SER A N 1
ATOM 900 C CA . SER A 1 118 ? 4.172 5.632 18.563 1.00 88.12 118 SER A CA 1
ATOM 901 C C . SER A 1 118 ? 5.159 4.476 18.473 1.00 88.12 118 SER A C 1
ATOM 903 O O . SER A 1 118 ? 6.286 4.599 18.947 1.00 88.12 118 SER A O 1
ATOM 905 N N . ASN A 1 119 ? 4.747 3.402 17.815 1.00 88.19 119 ASN A N 1
ATOM 906 C CA . ASN A 1 119 ? 5.593 2.301 17.393 1.00 88.19 119 ASN A C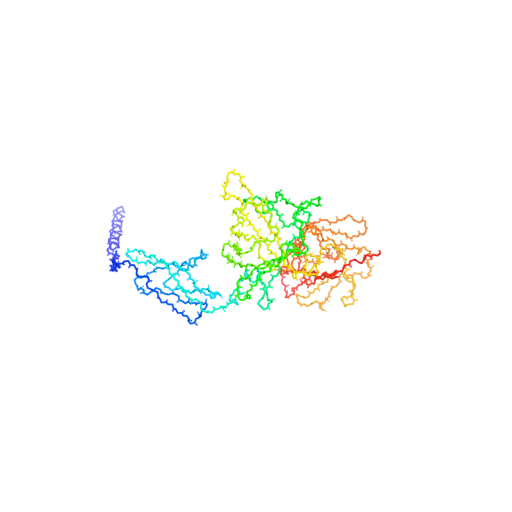A 1
ATOM 907 C C . ASN A 1 119 ? 5.283 1.989 15.916 1.00 88.19 119 ASN A C 1
ATOM 909 O O . ASN A 1 119 ? 4.542 1.048 15.619 1.00 88.19 119 ASN A O 1
ATOM 913 N N . PRO A 1 120 ? 5.793 2.812 14.979 1.00 83.25 120 PRO A N 1
ATOM 914 C CA . PRO A 1 120 ? 5.566 2.595 13.555 1.00 83.25 120 PRO A CA 1
ATOM 915 C C . PRO A 1 120 ? 6.163 1.273 13.070 1.00 83.25 120 PRO A C 1
ATOM 917 O O . PRO A 1 120 ? 5.673 0.723 12.094 1.00 83.25 120 PRO A O 1
ATOM 920 N N . ASP A 1 121 ? 7.156 0.714 13.768 1.00 84.06 121 ASP A N 1
ATOM 921 C CA . ASP A 1 121 ? 7.804 -0.525 13.342 1.00 84.06 121 ASP A CA 1
ATOM 922 C C . ASP A 1 121 ? 6.839 -1.713 13.243 1.00 84.06 121 ASP A C 1
ATOM 924 O O . ASP A 1 121 ? 7.100 -2.663 12.512 1.00 84.06 121 ASP A O 1
ATOM 928 N N . MET A 1 122 ? 5.709 -1.646 13.950 1.00 86.31 122 MET A N 1
ATOM 929 C CA . MET A 1 122 ? 4.675 -2.678 13.931 1.00 86.31 122 MET A CA 1
ATOM 930 C C . MET A 1 122 ? 4.058 -2.902 12.552 1.00 86.31 122 MET A C 1
ATOM 932 O O . MET A 1 122 ? 3.458 -3.951 12.341 1.00 86.31 122 MET A O 1
ATOM 936 N N . VAL A 1 123 ? 4.150 -1.933 11.632 1.00 86.69 123 VAL A N 1
ATOM 937 C CA . VAL A 1 123 ? 3.577 -2.098 10.290 1.00 86.69 123 VAL A CA 1
ATOM 938 C C . VAL A 1 123 ? 4.516 -2.799 9.309 1.00 86.69 123 VAL A C 1
ATOM 940 O O . VAL A 1 123 ? 4.042 -3.225 8.267 1.00 86.69 123 VAL A O 1
ATOM 943 N N . TYR A 1 124 ? 5.809 -2.973 9.613 1.00 84.38 124 TYR A N 1
ATOM 944 C CA . TYR A 1 124 ? 6.735 -3.636 8.677 1.00 84.38 124 TYR A CA 1
ATOM 945 C C . TYR A 1 124 ? 6.478 -5.141 8.523 1.00 84.38 124 TYR A C 1
ATOM 947 O O . TYR A 1 124 ? 6.881 -5.715 7.517 1.00 84.38 124 TYR A O 1
ATOM 955 N N . ASP A 1 125 ? 5.777 -5.770 9.471 1.00 84.25 125 ASP A N 1
ATOM 956 C CA . ASP A 1 125 ? 5.330 -7.165 9.342 1.00 84.25 125 ASP A CA 1
ATOM 957 C C . ASP A 1 125 ? 4.108 -7.303 8.407 1.00 84.25 125 ASP A C 1
ATOM 959 O O . ASP A 1 125 ? 3.662 -8.415 8.127 1.00 84.25 125 ASP A O 1
ATOM 963 N N . ILE A 1 126 ? 3.547 -6.182 7.933 1.00 87.38 126 ILE A N 1
ATOM 964 C CA . ILE A 1 126 ? 2.438 -6.135 6.976 1.00 87.38 126 ILE A CA 1
ATOM 965 C C . ILE A 1 126 ? 3.036 -5.910 5.574 1.00 87.38 126 ILE A C 1
ATOM 967 O O . ILE A 1 126 ? 3.569 -4.821 5.325 1.00 87.38 126 ILE A O 1
ATOM 971 N N . PRO A 1 127 ? 2.961 -6.896 4.655 1.00 88.00 127 PRO A N 1
ATOM 972 C CA . PRO A 1 127 ? 3.628 -6.834 3.353 1.00 88.00 127 PRO A CA 1
ATOM 973 C C . PRO A 1 127 ? 3.308 -5.578 2.543 1.00 88.00 127 PRO A C 1
ATOM 975 O O . PRO A 1 127 ? 4.199 -5.000 1.935 1.00 88.00 127 PRO A O 1
ATOM 978 N N . GLU A 1 128 ? 2.066 -5.100 2.580 1.00 90.94 128 GLU A N 1
ATOM 979 C CA . GLU A 1 128 ? 1.613 -3.921 1.842 1.00 90.94 128 GLU A CA 1
ATOM 980 C C . GLU A 1 128 ? 2.252 -2.634 2.376 1.00 90.94 128 GLU A C 1
ATOM 982 O O . GLU A 1 128 ? 2.638 -1.754 1.606 1.00 90.94 128 GLU A O 1
ATOM 987 N N . PHE A 1 129 ? 2.428 -2.524 3.697 1.00 90.94 129 PHE A N 1
ATOM 988 C CA . PHE A 1 129 ? 3.169 -1.404 4.274 1.00 90.94 129 PHE A CA 1
ATOM 989 C C . PHE A 1 129 ? 4.646 -1.483 3.899 1.00 90.94 129 PHE A C 1
ATOM 991 O O . PHE A 1 129 ? 5.192 -0.478 3.455 1.00 90.94 129 PHE A O 1
ATOM 998 N N . ALA A 1 130 ? 5.281 -2.652 4.020 1.00 88.56 130 ALA A N 1
ATOM 999 C CA . ALA A 1 130 ? 6.684 -2.832 3.641 1.00 88.56 130 ALA A CA 1
ATOM 1000 C C . ALA A 1 130 ? 6.924 -2.560 2.142 1.00 88.56 130 ALA A C 1
ATOM 1002 O O . ALA A 1 130 ? 7.909 -1.921 1.768 1.00 88.56 130 ALA A O 1
ATOM 1003 N N . ALA A 1 131 ? 5.993 -2.977 1.282 1.00 90.81 131 ALA A N 1
ATOM 1004 C CA . ALA A 1 131 ? 6.005 -2.675 -0.142 1.00 90.81 131 ALA A CA 1
ATOM 1005 C C . ALA A 1 131 ? 5.960 -1.160 -0.375 1.00 90.81 131 ALA A C 1
ATOM 1007 O O . ALA A 1 131 ? 6.828 -0.637 -1.073 1.00 90.81 131 ALA A O 1
ATOM 1008 N N . LEU A 1 132 ? 5.021 -0.454 0.265 1.00 94.56 132 LEU A N 1
ATOM 1009 C CA . LEU A 1 132 ? 4.795 0.979 0.062 1.00 94.56 132 LEU A CA 1
ATOM 1010 C C . LEU A 1 132 ? 5.903 1.866 0.649 1.00 94.56 132 LEU A C 1
ATOM 1012 O O . LEU A 1 132 ? 6.323 2.822 -0.003 1.00 94.56 132 LEU A O 1
ATOM 1016 N N . VAL A 1 133 ? 6.354 1.574 1.874 1.00 91.88 133 VAL A N 1
ATOM 1017 C CA . VAL A 1 133 ? 7.261 2.437 2.657 1.00 91.88 133 VAL A CA 1
ATOM 1018 C C . VAL A 1 133 ? 8.715 1.961 2.682 1.00 91.88 133 VAL A C 1
ATOM 1020 O O . VAL A 1 133 ? 9.562 2.657 3.235 1.00 91.88 133 VAL A O 1
ATOM 1023 N N . GLY A 1 134 ? 9.019 0.801 2.096 1.00 87.19 134 GLY A N 1
ATOM 1024 C CA . GLY A 1 134 ? 10.354 0.197 2.140 1.00 87.19 134 GLY A CA 1
ATOM 1025 C C . GLY A 1 134 ? 10.610 -0.623 3.401 1.00 87.19 134 GLY A C 1
ATOM 1026 O O . GLY A 1 134 ? 9.724 -0.822 4.239 1.00 87.19 134 GLY A O 1
ATOM 1027 N N . LYS A 1 135 ? 11.833 -1.147 3.529 1.00 83.88 135 LYS A N 1
ATOM 1028 C CA . LYS A 1 135 ? 12.196 -2.010 4.657 1.00 83.88 135 LYS A CA 1
ATOM 1029 C C . LYS A 1 135 ? 12.502 -1.168 5.888 1.00 83.88 135 LYS A C 1
ATOM 1031 O O . LYS A 1 135 ? 12.874 0.009 5.835 1.00 83.88 135 LYS A O 1
ATOM 1036 N N . LYS A 1 136 ? 12.371 -1.809 7.046 1.00 81.94 136 LYS A N 1
ATOM 1037 C CA . LYS A 1 136 ? 12.686 -1.194 8.331 1.00 81.94 136 LYS A CA 1
ATOM 1038 C C . LYS A 1 136 ? 14.107 -0.628 8.330 1.00 81.94 136 LYS A C 1
ATOM 1040 O O . LYS A 1 136 ? 15.073 -1.357 8.133 1.00 81.94 136 LYS A O 1
ATOM 1045 N N . GLY A 1 137 ? 14.222 0.659 8.650 1.00 77.94 137 GLY A N 1
ATOM 1046 C CA . GLY A 1 137 ? 15.507 1.350 8.773 1.00 77.94 137 GLY A CA 1
ATOM 1047 C C . GLY A 1 137 ? 16.012 2.019 7.492 1.00 77.94 137 GLY A C 1
ATOM 1048 O O . GLY A 1 137 ? 17.018 2.716 7.565 1.00 77.94 137 GLY A O 1
ATOM 1049 N N . GLU A 1 138 ? 15.310 1.890 6.362 1.00 80.25 138 GLU A N 1
ATOM 1050 C CA . GLU A 1 138 ? 15.696 2.529 5.088 1.00 80.25 138 GLU A CA 1
ATOM 1051 C C . GLU A 1 138 ? 15.247 3.999 4.985 1.00 80.25 138 GLU A C 1
ATOM 1053 O O . GLU A 1 138 ? 15.601 4.706 4.049 1.00 80.25 138 GLU A O 1
ATOM 1058 N N . GLY A 1 139 ? 14.503 4.505 5.977 1.00 81.06 139 GLY A N 1
ATOM 1059 C CA . GLY A 1 139 ? 14.078 5.908 6.030 1.00 81.06 139 GLY A CA 1
ATOM 1060 C C . GLY A 1 139 ? 12.931 6.264 5.076 1.00 81.06 139 GLY A C 1
ATOM 1061 O O . GLY A 1 139 ? 12.609 7.447 4.943 1.00 81.06 139 GLY A O 1
ATOM 1062 N N . GLY A 1 140 ? 12.309 5.264 4.446 1.00 87.56 140 GLY A N 1
ATOM 1063 C CA . GLY A 1 140 ? 11.198 5.400 3.506 1.00 87.56 140 GLY A CA 1
ATOM 1064 C C . GLY A 1 140 ? 11.519 4.829 2.127 1.00 87.56 140 GLY A C 1
ATOM 1065 O O . GLY A 1 140 ? 12.663 4.487 1.848 1.00 87.56 140 GLY A O 1
ATOM 1066 N N . LYS A 1 141 ? 10.517 4.797 1.248 1.00 89.75 141 LYS A N 1
ATOM 1067 C CA . LYS A 1 141 ? 10.664 4.404 -0.157 1.00 89.75 141 LYS A CA 1
ATOM 1068 C C . LYS A 1 141 ? 10.211 5.526 -1.074 1.00 89.75 141 LYS A C 1
ATOM 1070 O O . LYS A 1 141 ? 9.194 6.176 -0.822 1.00 89.75 141 LYS A O 1
ATOM 1075 N N . TYR A 1 142 ? 10.971 5.719 -2.145 1.00 88.38 142 TYR A N 1
ATOM 1076 C CA . TYR A 1 142 ? 10.651 6.650 -3.215 1.00 88.38 142 TYR A CA 1
ATOM 1077 C C . TYR A 1 142 ? 10.004 5.921 -4.390 1.00 88.38 142 TYR A C 1
ATOM 1079 O O . TYR A 1 142 ? 10.438 4.840 -4.784 1.00 88.38 142 TYR A O 1
ATOM 1087 N N . TRP A 1 143 ? 9.004 6.557 -4.978 1.00 89.81 143 TRP A N 1
ATOM 1088 C CA . TRP A 1 143 ? 8.262 6.109 -6.143 1.00 89.81 143 TRP A CA 1
ATOM 1089 C C . TRP A 1 143 ? 8.304 7.198 -7.199 1.00 89.81 143 TRP A C 1
ATOM 1091 O O . TRP A 1 143 ? 8.072 8.365 -6.891 1.00 89.81 143 TRP A O 1
ATOM 1101 N N . VAL A 1 144 ? 8.578 6.814 -8.436 1.00 83.38 144 VAL A N 1
ATOM 1102 C CA . VAL A 1 144 ? 8.589 7.691 -9.609 1.00 83.38 144 VAL A CA 1
ATOM 1103 C C . VAL A 1 144 ? 7.639 7.138 -10.652 1.00 83.38 144 VAL A C 1
ATOM 1105 O O . VAL A 1 144 ? 7.346 5.945 -10.640 1.00 83.38 144 VAL A O 1
ATOM 1108 N N . TYR A 1 145 ? 7.149 7.976 -11.559 1.00 80.25 145 TYR A N 1
ATOM 1109 C CA . TYR A 1 145 ? 6.300 7.487 -12.643 1.00 80.25 145 TYR A CA 1
ATOM 1110 C C . TYR A 1 145 ? 6.990 6.401 -13.475 1.00 80.25 145 TYR A C 1
ATOM 1112 O O . TYR A 1 145 ? 8.178 6.492 -13.807 1.00 80.25 145 TYR A O 1
ATOM 1120 N N . ASP A 1 146 ? 6.229 5.365 -13.816 1.00 77.56 146 ASP A N 1
ATOM 1121 C CA . ASP A 1 146 ? 6.670 4.357 -14.767 1.00 77.56 146 ASP A CA 1
ATOM 1122 C C . ASP A 1 146 ? 6.400 4.857 -16.191 1.00 77.56 146 ASP A C 1
ATOM 1124 O O . ASP A 1 146 ? 5.257 4.934 -16.620 1.00 77.56 146 ASP A O 1
ATOM 1128 N N . GLN A 1 147 ? 7.458 5.218 -16.918 1.00 69.00 147 GLN A N 1
ATOM 1129 C CA . GLN A 1 147 ? 7.372 5.740 -18.288 1.00 69.00 147 GLN A CA 1
ATOM 1130 C C . GLN A 1 147 ? 7.277 4.636 -19.360 1.00 69.00 147 GLN A C 1
ATOM 1132 O O . GLN A 1 147 ? 7.215 4.952 -20.546 1.00 69.00 147 GLN A O 1
ATOM 1137 N N . ALA A 1 148 ? 7.289 3.354 -18.969 1.00 60.03 148 ALA A N 1
ATOM 1138 C CA . ALA A 1 148 ? 7.178 2.207 -19.880 1.00 60.03 148 ALA A CA 1
ATOM 1139 C C . ALA A 1 148 ? 5.718 1.805 -20.196 1.00 60.03 148 ALA A C 1
ATOM 1141 O O . ALA A 1 148 ? 5.460 0.708 -20.690 1.00 60.03 148 ALA A O 1
ATOM 1142 N N . VAL A 1 149 ? 4.751 2.667 -19.882 1.00 57.81 149 VAL A N 1
ATOM 1143 C CA . VAL A 1 149 ? 3.311 2.438 -20.081 1.00 57.81 149 VAL A CA 1
ATOM 1144 C C . VAL A 1 149 ? 2.934 2.606 -21.570 1.00 57.81 149 VAL A C 1
ATOM 1146 O O . VAL A 1 149 ? 3.591 3.376 -22.275 1.00 57.81 149 VAL A O 1
ATOM 1149 N N . PRO A 1 150 ? 1.902 1.902 -22.092 1.00 46.19 150 PRO A N 1
ATOM 1150 C CA . PRO A 1 150 ? 1.456 2.048 -23.479 1.00 46.19 150 PRO A CA 1
ATOM 1151 C C . PRO A 1 150 ? 1.163 3.506 -23.872 1.00 46.19 150 PRO A C 1
ATOM 1153 O O . PRO A 1 150 ? 0.365 4.198 -23.239 1.00 46.19 150 PRO A O 1
ATOM 1156 N N . GLY A 1 151 ? 1.793 3.954 -24.961 1.00 48.84 151 GLY A N 1
ATOM 1157 C CA . GLY A 1 151 ? 1.845 5.362 -25.352 1.00 48.84 151 GLY A CA 1
ATOM 1158 C C . GLY A 1 151 ? 3.110 6.006 -24.792 1.00 48.84 151 GLY A C 1
ATOM 1159 O O . GLY A 1 151 ? 3.227 6.213 -23.587 1.00 48.84 151 GLY A O 1
ATOM 1160 N N . GLU A 1 152 ? 4.070 6.259 -25.681 1.00 49.81 152 GLU A N 1
ATOM 1161 C CA . GLU A 1 152 ? 5.399 6.811 -25.397 1.00 49.81 152 GLU A CA 1
ATOM 1162 C C . GLU A 1 152 ? 5.349 7.900 -24.307 1.00 49.81 152 GLU A C 1
ATOM 1164 O O . GLU A 1 152 ? 4.700 8.916 -24.506 1.00 49.81 152 GLU A O 1
ATOM 1169 N N . GLY A 1 153 ? 6.005 7.704 -23.155 1.00 51.06 153 GLY A N 1
ATOM 1170 C CA . GLY A 1 153 ? 6.199 8.763 -22.148 1.00 51.06 153 GLY A CA 1
ATOM 1171 C C . GLY A 1 153 ? 5.042 9.027 -21.175 1.00 51.06 153 GLY A C 1
ATOM 1172 O O . GLY A 1 153 ? 5.054 10.042 -20.475 1.00 51.06 153 GLY A O 1
ATOM 1173 N N . THR A 1 154 ? 4.050 8.141 -21.096 1.00 56.84 154 THR A N 1
ATOM 1174 C CA . THR A 1 154 ? 2.831 8.390 -20.312 1.00 56.84 154 THR A CA 1
ATOM 1175 C C . THR A 1 154 ? 2.985 8.098 -18.822 1.00 56.84 154 THR A C 1
ATOM 1177 O O . THR A 1 154 ? 3.514 7.069 -18.418 1.00 56.84 154 THR A O 1
ATOM 1180 N N . VAL A 1 155 ? 2.504 9.026 -17.989 1.00 66.25 155 VAL A N 1
ATOM 1181 C CA . VAL A 1 155 ? 2.541 8.949 -16.512 1.00 66.25 155 VAL A CA 1
ATOM 1182 C C . VAL A 1 155 ? 1.202 8.521 -15.903 1.00 66.25 155 VAL A C 1
ATOM 1184 O O . VAL A 1 155 ? 1.129 8.024 -14.778 1.00 66.25 155 VAL A O 1
ATOM 1187 N N . CYS A 1 156 ? 0.123 8.702 -16.661 1.00 78.44 156 CYS A N 1
ATOM 1188 C CA . CYS A 1 156 ? -1.235 8.352 -16.287 1.00 78.44 156 CYS A CA 1
ATOM 1189 C C . CYS A 1 156 ? -2.075 8.068 -17.532 1.00 78.44 156 CYS A C 1
ATOM 1191 O O . CYS A 1 156 ? -1.756 8.523 -18.633 1.00 78.44 156 CYS A O 1
ATOM 1193 N N . TYR A 1 157 ? -3.147 7.304 -17.362 1.00 79.94 157 TYR A N 1
ATOM 1194 C CA . TYR A 1 157 ? -4.027 6.917 -18.456 1.00 79.94 157 TYR A CA 1
ATOM 1195 C C . TYR A 1 157 ? -5.460 6.709 -17.976 1.00 79.94 157 TYR A C 1
ATOM 1197 O O . TYR A 1 157 ? -5.721 6.360 -16.824 1.00 79.94 157 TYR A O 1
ATOM 1205 N N . MET A 1 158 ? -6.388 6.969 -18.885 1.00 85.00 158 MET A N 1
ATOM 1206 C CA . MET A 1 158 ? -7.812 6.762 -18.723 1.00 85.00 158 MET A CA 1
ATOM 1207 C C . MET A 1 158 ? -8.151 5.312 -19.055 1.00 85.00 158 MET A C 1
ATOM 1209 O O . MET A 1 158 ? -7.660 4.764 -20.047 1.00 85.00 158 MET A O 1
ATOM 1213 N N . THR A 1 159 ? -9.001 4.714 -18.230 1.00 86.81 159 THR A N 1
ATOM 1214 C CA . THR A 1 159 ? -9.417 3.314 -18.336 1.00 86.81 159 THR A CA 1
ATOM 1215 C C . THR A 1 159 ? -10.922 3.179 -18.202 1.00 86.81 159 THR A C 1
ATOM 1217 O O . THR A 1 159 ? -11.578 4.094 -17.694 1.00 86.81 159 THR A O 1
ATOM 1220 N N . ALA A 1 160 ? -11.473 2.040 -18.618 1.00 84.88 160 ALA A N 1
ATOM 1221 C CA . ALA A 1 160 ? -12.854 1.703 -18.298 1.00 84.88 160 ALA A CA 1
ATOM 1222 C C . ALA A 1 160 ? -13.037 1.594 -16.772 1.00 84.88 160 ALA A C 1
ATOM 1224 O O . ALA A 1 160 ? -12.190 1.060 -16.054 1.00 84.88 160 ALA A O 1
ATOM 1225 N N . ASN A 1 161 ? -14.168 2.060 -16.240 1.00 82.81 161 ASN A N 1
ATOM 1226 C CA . ASN A 1 161 ? -14.453 1.918 -14.806 1.00 82.81 161 ASN A CA 1
ATOM 1227 C C . ASN A 1 161 ? -14.650 0.451 -14.364 1.00 82.81 161 ASN A C 1
ATOM 1229 O O . ASN A 1 161 ? -14.363 0.105 -13.216 1.00 82.81 161 ASN A O 1
ATOM 1233 N N . TYR A 1 162 ? -15.112 -0.412 -15.273 1.00 81.62 162 TYR A N 1
ATOM 1234 C CA . TYR A 1 162 ? -15.309 -1.846 -15.051 1.00 81.62 162 TYR A CA 1
ATOM 1235 C C . TYR A 1 162 ? -14.062 -2.691 -15.338 1.00 81.62 162 TYR A C 1
ATOM 1237 O O . TYR A 1 162 ? -13.985 -3.821 -14.854 1.00 81.62 162 TYR A O 1
ATOM 1245 N N . ASP A 1 163 ? -13.098 -2.154 -16.088 1.00 84.19 163 ASP A N 1
ATOM 1246 C CA . ASP A 1 163 ? -11.835 -2.811 -16.412 1.00 84.19 163 ASP A CA 1
ATOM 1247 C C . ASP A 1 163 ? -10.689 -1.792 -16.401 1.00 84.19 163 ASP A C 1
ATOM 1249 O O . ASP A 1 163 ? -10.486 -1.011 -17.329 1.00 84.19 163 ASP A O 1
ATOM 1253 N N . TRP A 1 164 ? -9.927 -1.800 -15.308 1.00 79.44 164 TRP A N 1
ATOM 1254 C CA . TRP A 1 164 ? -8.833 -0.855 -15.113 1.00 79.44 164 TRP A CA 1
ATOM 1255 C C . TRP A 1 164 ? -7.607 -1.176 -15.981 1.00 79.44 164 TRP A C 1
ATOM 1257 O O . TRP A 1 164 ? -6.718 -0.333 -16.065 1.00 79.44 164 TRP A O 1
ATOM 1267 N N . GLU A 1 165 ? -7.541 -2.355 -16.604 1.00 81.38 165 GLU A N 1
ATOM 1268 C CA . GLU A 1 165 ? -6.474 -2.729 -17.540 1.00 81.38 165 GLU A CA 1
ATOM 1269 C C . GLU A 1 165 ? -6.795 -2.268 -18.970 1.00 81.38 165 GLU A C 1
ATOM 1271 O O . GLU A 1 165 ? -5.895 -2.125 -19.802 1.00 81.38 165 GLU A O 1
ATOM 1276 N N . GLU A 1 166 ? -8.069 -1.984 -19.260 1.00 83.19 166 GLU A N 1
ATOM 1277 C CA . GLU A 1 166 ? -8.511 -1.513 -20.566 1.00 83.19 166 GLU A CA 1
ATOM 1278 C C . GLU A 1 166 ? -8.098 -0.052 -20.783 1.00 83.19 166 GLU A C 1
ATOM 1280 O O . GLU A 1 166 ? -8.783 0.894 -20.392 1.00 83.19 166 GLU A O 1
ATOM 1285 N N . PHE A 1 167 ? -6.949 0.135 -21.430 1.00 82.38 167 PHE A N 1
ATOM 1286 C CA . PHE A 1 167 ? -6.448 1.445 -21.827 1.00 82.38 167 PHE A CA 1
ATOM 1287 C C . PHE A 1 167 ? -7.379 2.115 -22.850 1.00 82.38 167 PHE A C 1
ATOM 1289 O O . PHE A 1 167 ? -7.618 1.573 -23.931 1.00 82.38 167 PHE A O 1
ATOM 1296 N N . TRP A 1 168 ? -7.847 3.329 -22.551 1.00 81.56 168 TRP A N 1
ATOM 1297 C CA . TRP A 1 168 ? -8.674 4.125 -23.466 1.00 81.56 168 TRP A CA 1
ATOM 1298 C C . TRP A 1 168 ? -7.921 5.309 -24.065 1.00 81.56 168 TRP A C 1
ATOM 1300 O O . TRP A 1 168 ? -7.988 5.551 -25.271 1.00 81.56 168 TRP A O 1
ATOM 1310 N N . TRP A 1 169 ? -7.230 6.081 -23.229 1.00 79.31 169 TRP A N 1
ATOM 1311 C CA . TRP A 1 169 ? -6.559 7.312 -23.645 1.00 79.31 169 TRP A CA 1
ATOM 1312 C C . TRP A 1 169 ? -5.494 7.723 -22.630 1.00 79.31 169 TRP A C 1
ATOM 1314 O O . TRP A 1 169 ? -5.573 7.347 -21.467 1.00 79.31 169 TRP A O 1
ATOM 1324 N N . ASN A 1 170 ? -4.529 8.544 -23.031 1.00 78.25 170 ASN A N 1
ATOM 1325 C CA . ASN A 1 170 ? -3.594 9.186 -22.113 1.00 78.25 170 ASN A CA 1
ATOM 1326 C C . ASN A 1 170 ? -3.445 10.679 -22.465 1.00 78.25 170 ASN A C 1
ATOM 1328 O O . ASN A 1 170 ? -3.637 11.050 -23.621 1.00 78.25 170 ASN A O 1
ATOM 1332 N N . PRO A 1 171 ? -3.103 11.540 -21.493 1.00 70.19 171 PRO A N 1
ATOM 1333 C CA . PRO A 1 171 ? -2.971 12.973 -21.709 1.00 70.19 171 PRO A CA 1
ATOM 1334 C C . PRO A 1 171 ? -1.587 13.386 -22.210 1.00 70.19 171 PRO A C 1
ATOM 1336 O O . PRO A 1 171 ? -1.335 14.583 -22.332 1.00 70.19 171 PRO A O 1
ATOM 1339 N N . TYR A 1 172 ? -0.680 12.436 -22.459 1.00 67.75 172 TYR A N 1
ATOM 1340 C CA . TYR A 1 172 ? 0.657 12.765 -22.926 1.00 67.75 172 TYR A CA 1
ATOM 1341 C C . TYR A 1 172 ? 0.592 13.225 -24.381 1.00 67.75 172 TYR A C 1
ATOM 1343 O O . TYR A 1 172 ? 0.134 12.502 -25.264 1.00 67.75 172 TYR A O 1
ATOM 1351 N N . ASN A 1 173 ? 1.075 14.438 -24.624 1.00 62.28 173 ASN A N 1
ATOM 1352 C CA . ASN A 1 173 ? 1.240 14.981 -25.959 1.00 62.28 173 ASN A CA 1
ATOM 1353 C C . ASN A 1 173 ? 2.691 15.467 -26.096 1.00 62.28 173 ASN A C 1
ATOM 1355 O O . ASN A 1 173 ? 3.051 16.426 -25.415 1.00 62.28 173 ASN A O 1
ATOM 1359 N N . PRO A 1 174 ? 3.528 14.834 -26.938 1.00 57.16 174 PRO A N 1
ATOM 1360 C CA . PRO A 1 174 ? 4.927 15.229 -27.102 1.00 57.16 174 PRO A CA 1
ATOM 1361 C C . PRO A 1 174 ? 5.095 16.618 -27.748 1.00 57.16 174 PRO A C 1
ATOM 1363 O O . PRO A 1 174 ? 6.166 17.212 -27.630 1.00 57.16 174 PRO A O 1
ATOM 1366 N N . ASP A 1 175 ? 4.053 17.140 -28.407 1.00 54.91 175 ASP A N 1
ATOM 1367 C CA . ASP A 1 175 ? 4.063 18.423 -29.121 1.00 54.91 175 ASP A CA 1
ATOM 1368 C C . ASP A 1 175 ? 3.423 19.587 -28.326 1.00 54.91 175 ASP A C 1
ATOM 1370 O O . ASP A 1 175 ? 3.452 20.735 -28.779 1.00 54.91 175 ASP A O 1
ATOM 1374 N N . GLU A 1 176 ? 2.850 19.328 -27.144 1.00 54.97 176 GLU A N 1
ATOM 1375 C CA . GLU A 1 176 ? 2.230 20.335 -26.264 1.00 54.97 176 GLU A CA 1
ATOM 1376 C C . GLU A 1 176 ? 2.848 20.296 -24.852 1.00 54.97 176 GLU A C 1
ATOM 1378 O O . GLU A 1 176 ? 3.466 19.309 -24.463 1.00 54.97 176 GLU A O 1
ATOM 1383 N N . GLU A 1 177 ? 2.653 21.350 -24.043 1.00 52.75 177 GLU A N 1
ATOM 1384 C CA . GLU A 1 177 ? 2.888 21.317 -22.582 1.00 52.75 177 GLU A CA 1
ATOM 1385 C C . GLU A 1 177 ? 1.833 20.422 -21.891 1.00 52.75 177 GLU A C 1
ATOM 1387 O O . GLU A 1 177 ? 1.110 20.850 -20.990 1.00 52.75 177 GLU A O 1
ATOM 1392 N N . GLY A 1 178 ? 1.685 19.175 -22.348 1.00 48.81 178 GLY A N 1
ATOM 1393 C CA . GLY A 1 178 ? 0.968 18.145 -21.605 1.00 48.81 178 GLY A CA 1
ATOM 1394 C C . GLY A 1 178 ? 1.667 17.877 -20.266 1.00 48.81 178 GLY A C 1
ATOM 1395 O O . GLY A 1 178 ? 2.744 18.428 -20.020 1.00 48.81 178 GLY A O 1
ATOM 1396 N N . PRO A 1 179 ? 1.096 17.035 -19.385 1.00 50.88 179 PRO A N 1
ATOM 1397 C CA . PRO A 1 179 ? 1.803 16.554 -18.203 1.00 50.88 179 PRO A CA 1
ATOM 1398 C C . PRO A 1 179 ? 3.037 15.764 -18.662 1.00 50.88 179 PRO A C 1
ATOM 1400 O O . PRO A 1 179 ? 2.993 14.558 -18.894 1.00 50.88 179 PRO A O 1
ATOM 1403 N N . SER A 1 180 ? 4.132 16.482 -18.892 1.00 50.12 180 SER A N 1
ATOM 1404 C CA . SER A 1 180 ? 5.441 15.911 -19.119 1.00 50.12 180 SER A CA 1
ATOM 1405 C C . SER A 1 180 ? 5.891 15.409 -17.762 1.00 50.12 180 SER A C 1
ATOM 1407 O O . SER A 1 180 ? 5.918 16.226 -16.841 1.00 50.12 180 SER A O 1
ATOM 1409 N N . PRO A 1 181 ? 6.292 14.134 -17.618 1.00 52.28 181 PRO A N 1
ATOM 1410 C CA . PRO A 1 181 ? 7.003 13.721 -16.429 1.00 52.28 181 PRO A CA 1
ATOM 1411 C C . PRO A 1 181 ? 8.219 14.633 -16.270 1.00 52.28 181 PRO A C 1
ATOM 1413 O O . PRO A 1 181 ? 9.207 14.488 -16.991 1.00 52.28 181 PRO A O 1
ATOM 1416 N N . ASP A 1 182 ? 8.150 15.606 -15.368 1.00 52.00 182 ASP A N 1
ATOM 1417 C CA . ASP A 1 182 ? 9.332 16.332 -14.959 1.00 52.00 182 ASP A CA 1
ATOM 1418 C C . ASP A 1 182 ? 10.304 15.307 -14.365 1.00 52.00 182 ASP A C 1
ATOM 1420 O O . ASP A 1 182 ? 9.906 14.316 -13.741 1.00 52.00 182 ASP A O 1
ATOM 1424 N N . ALA A 1 183 ? 11.597 15.539 -14.562 1.00 44.22 183 ALA A N 1
ATOM 1425 C CA . ALA A 1 183 ? 12.662 14.620 -14.177 1.00 44.22 183 ALA A CA 1
ATOM 1426 C C . ALA A 1 183 ? 12.710 14.339 -12.659 1.00 44.22 183 ALA A C 1
ATOM 1428 O O . ALA A 1 183 ? 13.487 13.494 -12.222 1.00 44.22 183 ALA A O 1
ATOM 1429 N N . LEU A 1 184 ? 11.904 15.052 -11.863 1.00 53.06 184 LEU A N 1
ATOM 1430 C CA . LEU A 1 184 ? 11.801 14.930 -10.413 1.00 53.06 184 LEU A CA 1
ATOM 1431 C C . LEU A 1 184 ? 10.438 14.444 -9.907 1.00 53.06 184 LEU A C 1
ATOM 1433 O O . LEU A 1 184 ? 10.251 14.508 -8.701 1.00 53.06 184 LEU A O 1
ATOM 1437 N N . ASN A 1 185 ? 9.496 13.991 -10.748 1.00 68.31 185 ASN A N 1
ATOM 1438 C CA . ASN A 1 185 ? 8.187 13.491 -10.294 1.00 68.31 185 ASN A CA 1
ATOM 1439 C C . ASN A 1 185 ? 8.305 12.251 -9.403 1.00 68.31 185 ASN A C 1
ATOM 1441 O O . ASN A 1 185 ? 8.120 11.106 -9.825 1.00 68.31 185 ASN A O 1
ATOM 1445 N N . GLU A 1 186 ? 8.627 12.512 -8.148 1.00 78.00 186 GLU A N 1
ATOM 1446 C CA . GLU A 1 186 ? 8.884 11.541 -7.120 1.00 78.00 186 GLU A CA 1
ATOM 1447 C C . GLU A 1 186 ? 7.943 11.790 -5.955 1.00 78.00 186 GLU A C 1
ATOM 1449 O O . GLU A 1 186 ? 7.611 12.922 -5.581 1.00 78.00 186 GLU A O 1
ATOM 1454 N N . MET A 1 187 ? 7.548 10.689 -5.347 1.00 89.25 187 MET A N 1
ATOM 1455 C CA . MET A 1 187 ? 6.889 10.692 -4.066 1.00 89.25 187 MET A CA 1
ATOM 1456 C C . MET A 1 187 ? 7.603 9.752 -3.120 1.00 89.25 187 MET A C 1
ATOM 1458 O O . MET A 1 187 ? 8.074 8.688 -3.508 1.00 89.25 187 MET A O 1
ATOM 1462 N N . LYS A 1 188 ? 7.664 10.142 -1.858 1.00 90.44 188 LYS A N 1
ATOM 1463 C CA . LYS A 1 188 ? 8.270 9.367 -0.792 1.00 90.44 188 LYS A CA 1
ATOM 1464 C C . LYS A 1 188 ? 7.209 9.025 0.235 1.00 90.44 188 LYS A C 1
ATOM 1466 O O . LYS A 1 188 ? 6.489 9.914 0.694 1.00 90.44 188 LYS A O 1
ATOM 1471 N N . PHE A 1 189 ? 7.163 7.759 0.625 1.00 94.25 189 PHE A N 1
ATOM 1472 C CA . PHE A 1 189 ? 6.424 7.315 1.798 1.00 94.25 189 PHE A CA 1
ATOM 1473 C C . PHE A 1 189 ? 7.414 6.920 2.880 1.00 94.25 189 PHE A C 1
ATOM 1475 O O . PHE A 1 189 ? 8.346 6.157 2.628 1.00 94.25 189 PHE A O 1
ATOM 1482 N N . ASP A 1 190 ? 7.215 7.426 4.091 1.00 90.19 190 ASP A N 1
ATOM 1483 C CA . ASP A 1 190 ? 8.020 7.034 5.239 1.00 90.19 190 ASP A CA 1
ATOM 1484 C C . ASP A 1 190 ? 7.203 7.012 6.528 1.00 90.19 190 ASP A C 1
ATOM 1486 O O . ASP A 1 190 ? 6.055 7.461 6.586 1.00 90.19 190 ASP A O 1
ATOM 1490 N N . LEU A 1 191 ? 7.813 6.422 7.553 1.00 88.56 191 LEU A N 1
ATOM 1491 C CA . LEU A 1 191 ? 7.215 6.246 8.869 1.00 88.56 191 LEU A CA 1
ATOM 1492 C C . LEU A 1 191 ? 7.908 7.098 9.949 1.00 88.56 191 LEU A C 1
ATOM 1494 O O . LEU A 1 191 ? 7.748 6.843 11.149 1.00 88.56 191 LEU A O 1
ATOM 1498 N N . GLU A 1 192 ? 8.714 8.091 9.552 1.00 82.94 192 GLU A N 1
ATOM 1499 C CA . GLU A 1 192 ? 9.528 8.885 10.471 1.00 82.94 192 GLU A CA 1
ATOM 1500 C C . GLU A 1 192 ? 8.653 9.871 11.261 1.00 82.94 192 GLU A C 1
ATOM 1502 O O . GLU A 1 192 ? 8.312 10.968 10.826 1.00 82.94 192 GLU A O 1
ATOM 1507 N N . GLY A 1 193 ? 8.244 9.471 12.465 1.00 77.50 193 GLY A N 1
ATOM 1508 C CA . GLY A 1 193 ? 7.390 10.297 13.323 1.00 77.50 193 GLY A CA 1
ATOM 1509 C C . GLY A 1 193 ? 5.905 10.320 12.931 1.00 77.50 193 GLY A C 1
ATOM 1510 O O . GLY A 1 193 ? 5.117 10.962 13.629 1.00 77.50 193 GLY A O 1
ATOM 1511 N N . GLY A 1 194 ? 5.498 9.586 11.890 1.00 84.56 194 GLY A N 1
ATOM 1512 C CA . GLY A 1 194 ? 4.115 9.469 11.419 1.00 84.56 194 GLY A CA 1
ATOM 1513 C C . GLY A 1 194 ? 4.026 8.758 10.067 1.00 84.56 194 GLY A C 1
ATOM 1514 O O . GLY A 1 194 ? 5.052 8.424 9.499 1.00 84.56 194 GLY A O 1
ATOM 1515 N N . PHE A 1 195 ? 2.815 8.528 9.551 1.00 90.25 195 PHE A N 1
ATOM 1516 C CA . PHE A 1 195 ? 2.614 8.073 8.167 1.00 90.25 195 PHE A CA 1
ATOM 1517 C C . PHE A 1 195 ? 2.786 9.265 7.229 1.00 90.25 195 PHE A C 1
ATOM 1519 O O . PHE A 1 195 ? 1.843 10.033 7.022 1.00 90.25 195 PHE A O 1
ATOM 1526 N N . ASN A 1 196 ? 3.997 9.472 6.729 1.00 89.94 196 ASN A N 1
ATOM 1527 C CA . ASN A 1 196 ? 4.348 10.659 5.965 1.00 89.94 196 ASN A CA 1
ATOM 1528 C C . ASN A 1 196 ? 4.318 10.380 4.469 1.00 89.94 196 ASN A C 1
ATOM 1530 O O . ASN A 1 196 ? 4.703 9.309 4.004 1.00 89.94 196 ASN A O 1
ATOM 1534 N N . TYR A 1 197 ? 3.881 11.391 3.732 1.00 93.06 197 TYR A N 1
ATOM 1535 C CA . TYR A 1 197 ? 3.916 11.437 2.284 1.00 93.06 197 TYR A CA 1
ATOM 1536 C C . TYR A 1 197 ? 4.592 12.741 1.878 1.00 93.06 197 TYR A C 1
ATOM 1538 O O . TYR A 1 197 ? 4.197 13.808 2.346 1.00 93.06 197 TYR A O 1
ATOM 1546 N N . THR A 1 198 ? 5.604 12.691 1.024 1.00 88.81 198 THR A N 1
ATOM 1547 C CA . THR A 1 198 ? 6.197 13.910 0.463 1.00 88.81 198 THR A CA 1
ATOM 1548 C C . THR A 1 198 ? 6.326 13.790 -1.037 1.00 88.81 198 THR A C 1
ATOM 1550 O O . THR A 1 198 ? 6.633 12.704 -1.519 1.00 88.81 198 THR A O 1
ATOM 1553 N N . ARG A 1 199 ? 6.142 14.887 -1.770 1.00 85.00 199 ARG A N 1
ATOM 1554 C CA . ARG A 1 199 ? 6.274 14.885 -3.230 1.00 85.00 199 ARG A CA 1
ATOM 1555 C C . ARG A 1 199 ? 6.977 16.120 -3.773 1.00 85.00 199 ARG A C 1
ATOM 1557 O O . ARG A 1 199 ? 6.940 17.185 -3.154 1.00 85.00 199 ARG A O 1
ATOM 1564 N N . TYR A 1 200 ? 7.508 15.967 -4.979 1.00 72.25 200 TYR A N 1
ATOM 1565 C CA . TYR A 1 200 ? 7.864 17.064 -5.872 1.00 72.25 200 TYR A CA 1
ATOM 1566 C C . TYR A 1 200 ? 6.917 17.024 -7.074 1.00 72.25 200 TYR A C 1
ATOM 1568 O O . TYR A 1 200 ? 6.829 16.003 -7.749 1.00 72.25 200 TYR A O 1
ATOM 1576 N N . SER A 1 201 ? 6.158 18.099 -7.296 1.00 61.88 201 SER A N 1
ATOM 1577 C CA . SER A 1 201 ? 5.220 18.198 -8.424 1.00 61.88 201 SER A CA 1
ATOM 1578 C C . SER A 1 201 ? 5.877 18.752 -9.686 1.00 61.88 201 SER A C 1
ATOM 1580 O O . SER A 1 201 ? 5.511 18.348 -10.773 1.00 61.88 201 SER A O 1
ATOM 1582 N N . THR A 1 202 ? 6.852 19.655 -9.554 1.00 58.09 202 THR A N 1
ATOM 1583 C CA . THR A 1 202 ? 7.727 20.106 -10.649 1.00 58.09 202 THR A CA 1
ATOM 1584 C C . THR A 1 202 ? 9.084 20.522 -10.077 1.00 58.09 202 THR A C 1
ATOM 1586 O O . THR A 1 202 ? 9.222 20.752 -8.871 1.00 58.09 202 THR A O 1
ATOM 1589 N N . LYS A 1 203 ? 10.094 20.656 -10.936 1.00 52.09 203 LYS A N 1
ATOM 1590 C CA . LYS A 1 203 ? 11.480 21.004 -10.602 1.00 52.09 203 LYS A CA 1
ATOM 1591 C C . LYS A 1 203 ? 11.649 22.370 -9.938 1.00 52.09 203 LYS A C 1
ATOM 1593 O O . LYS A 1 203 ? 12.644 22.583 -9.246 1.00 52.09 203 LYS A O 1
ATOM 1598 N N . ASP A 1 204 ? 10.673 23.255 -10.115 1.00 56.84 204 ASP A N 1
ATOM 1599 C CA . ASP A 1 204 ? 10.674 24.617 -9.581 1.00 56.84 204 ASP A CA 1
ATOM 1600 C C . ASP A 1 204 ? 9.737 24.797 -8.367 1.00 56.84 204 ASP A C 1
ATOM 1602 O O . ASP A 1 204 ? 9.647 25.899 -7.818 1.00 56.84 204 ASP A O 1
ATOM 1606 N N . VAL A 1 205 ? 9.046 23.737 -7.922 1.00 62.88 205 VAL A N 1
ATOM 1607 C CA . VAL A 1 205 ? 8.116 23.780 -6.780 1.00 62.88 205 VAL A CA 1
ATOM 1608 C C . VAL A 1 205 ? 8.778 23.247 -5.506 1.00 62.88 205 VAL A C 1
ATOM 1610 O O . VAL A 1 205 ? 9.543 22.282 -5.517 1.00 62.88 205 VAL A O 1
ATOM 1613 N N . GLU A 1 206 ? 8.490 23.902 -4.377 1.00 68.19 206 GLU A N 1
ATOM 1614 C CA . GLU A 1 206 ? 8.941 23.453 -3.059 1.00 68.19 206 GLU A CA 1
ATOM 1615 C C . GLU A 1 206 ? 8.340 22.085 -2.699 1.00 68.19 206 GLU A C 1
ATOM 1617 O O . GLU A 1 206 ? 7.185 21.801 -3.005 1.00 68.19 206 GLU A O 1
ATOM 1622 N N . LEU A 1 207 ? 9.120 21.258 -1.994 1.00 75.31 207 LEU A N 1
ATOM 1623 C CA . LEU A 1 207 ? 8.686 19.962 -1.470 1.00 75.31 207 LEU A CA 1
ATOM 1624 C C . LEU A 1 207 ? 7.347 20.092 -0.729 1.00 75.31 207 LEU A C 1
ATOM 1626 O O . LEU A 1 207 ? 7.275 20.704 0.343 1.00 75.31 207 LEU A O 1
ATOM 1630 N N . GLU A 1 208 ? 6.313 19.439 -1.245 1.00 84.81 208 GLU A N 1
ATOM 1631 C CA . GLU A 1 208 ? 5.031 19.366 -0.563 1.00 84.81 208 GLU A CA 1
ATOM 1632 C C . GLU A 1 208 ? 5.026 18.196 0.416 1.00 84.81 208 GLU A C 1
ATOM 1634 O O . GLU A 1 208 ? 5.529 17.104 0.133 1.00 84.81 208 GLU A O 1
ATOM 1639 N N . LYS A 1 209 ? 4.439 18.427 1.591 1.00 88.12 209 LYS A N 1
ATOM 1640 C CA . LYS A 1 209 ? 4.334 17.430 2.653 1.00 88.12 209 LYS A CA 1
ATOM 1641 C C . LYS A 1 209 ? 2.879 17.161 2.970 1.00 88.12 209 LYS A C 1
ATOM 1643 O O . LYS A 1 209 ? 2.087 18.081 3.157 1.00 88.12 209 LYS A O 1
ATOM 1648 N N . GLY A 1 210 ? 2.575 15.888 3.111 1.00 90.12 210 GLY A N 1
ATOM 1649 C CA . GLY A 1 210 ? 1.300 15.376 3.544 1.00 90.12 210 GLY A CA 1
ATOM 1650 C C . GLY A 1 210 ? 1.467 14.134 4.407 1.00 90.12 210 GLY A C 1
ATOM 1651 O O . GLY A 1 210 ? 2.555 13.766 4.856 1.00 90.12 210 GLY A O 1
ATOM 1652 N N . ASN A 1 211 ? 0.344 13.477 4.630 1.00 91.00 211 ASN A N 1
ATOM 1653 C CA . ASN A 1 211 ? 0.254 12.192 5.294 1.00 91.00 211 ASN A CA 1
ATOM 1654 C C . ASN A 1 211 ? -0.516 11.219 4.410 1.00 91.00 211 ASN A C 1
ATOM 1656 O O . ASN A 1 211 ? -1.202 11.632 3.474 1.00 91.00 211 ASN A O 1
ATOM 1660 N N . PHE A 1 212 ? -0.442 9.935 4.743 1.00 92.88 212 PHE A N 1
ATOM 1661 C CA . PHE A 1 212 ? -1.264 8.926 4.093 1.00 92.88 212 PHE A CA 1
ATOM 1662 C C . PHE A 1 212 ? -1.980 8.031 5.105 1.00 92.88 212 PHE A C 1
ATOM 1664 O O . PHE A 1 212 ? -1.544 7.860 6.245 1.00 92.88 212 PHE A O 1
ATOM 1671 N N . VAL A 1 213 ? -3.095 7.453 4.668 1.00 90.06 213 VAL A N 1
ATOM 1672 C CA . VAL A 1 213 ? -3.790 6.362 5.353 1.00 90.06 213 VAL A CA 1
ATOM 1673 C C . VAL A 1 213 ? -3.890 5.204 4.373 1.00 90.06 213 VAL A C 1
ATOM 1675 O O . VAL A 1 213 ? -4.469 5.368 3.303 1.00 90.06 213 VAL A O 1
ATOM 1678 N N . LEU A 1 214 ? -3.325 4.055 4.740 1.00 90.88 214 LEU A N 1
ATOM 1679 C CA . LEU A 1 214 ? -3.403 2.820 3.965 1.00 90.88 214 LEU A CA 1
ATOM 1680 C C . LEU A 1 214 ? -4.448 1.889 4.589 1.00 90.88 214 LEU A C 1
ATOM 1682 O O . LEU A 1 214 ? -4.313 1.471 5.740 1.00 90.88 214 LEU A O 1
ATOM 1686 N N . ASP A 1 215 ? -5.479 1.563 3.820 1.00 88.25 215 ASP A N 1
ATOM 1687 C CA . ASP A 1 215 ? -6.455 0.525 4.126 1.00 88.25 215 ASP A CA 1
ATOM 1688 C C . ASP A 1 215 ? -6.072 -0.742 3.361 1.00 88.25 215 ASP A C 1
ATOM 1690 O O . ASP A 1 215 ? -6.445 -0.939 2.204 1.00 88.25 215 ASP A O 1
ATOM 1694 N N . VAL A 1 216 ? -5.297 -1.592 4.033 1.00 87.19 216 VAL A N 1
ATOM 1695 C CA . VAL A 1 216 ? -4.786 -2.856 3.485 1.00 87.19 216 VAL A CA 1
ATOM 1696 C C . VAL A 1 216 ? -5.919 -3.806 3.099 1.00 87.19 216 VAL A C 1
ATOM 1698 O O . VAL A 1 216 ? -5.836 -4.498 2.093 1.00 87.19 216 VAL A O 1
ATOM 1701 N N . LYS A 1 217 ? -7.023 -3.823 3.856 1.00 84.69 217 LYS A N 1
ATOM 1702 C CA . LYS A 1 217 ? -8.121 -4.764 3.602 1.00 84.69 217 LYS A CA 1
ATOM 1703 C C . LYS A 1 217 ? -8.838 -4.449 2.295 1.00 84.69 217 LYS A C 1
ATOM 1705 O O . LYS A 1 217 ? -9.212 -5.365 1.569 1.00 84.69 217 LYS A O 1
ATOM 1710 N N . ASN A 1 218 ? -9.087 -3.168 2.040 1.00 87.81 218 ASN A N 1
ATOM 1711 C CA . ASN A 1 218 ? -9.805 -2.732 0.846 1.00 87.81 218 ASN A CA 1
ATOM 1712 C C . ASN A 1 218 ? -8.864 -2.314 -0.290 1.00 87.81 218 ASN A C 1
ATOM 1714 O O . ASN A 1 218 ? -9.356 -1.891 -1.333 1.00 87.81 218 ASN A O 1
ATOM 1718 N N . MET A 1 219 ? -7.545 -2.412 -0.080 1.00 92.69 219 MET A N 1
ATOM 1719 C CA . MET A 1 219 ? -6.509 -1.921 -0.988 1.00 92.69 219 MET A CA 1
ATOM 1720 C C . MET A 1 219 ? -6.800 -0.485 -1.428 1.00 92.69 219 MET A C 1
ATOM 1722 O O . MET A 1 219 ? -6.954 -0.189 -2.609 1.00 92.69 219 MET A O 1
ATOM 1726 N N . LYS A 1 220 ? -6.923 0.418 -0.451 1.00 93.69 220 LYS A N 1
ATOM 1727 C CA . LYS A 1 220 ? -7.136 1.852 -0.684 1.00 93.69 220 LYS A CA 1
ATOM 1728 C C . LYS A 1 220 ? -6.079 2.681 0.018 1.00 93.69 220 LYS A C 1
ATOM 1730 O O . LYS A 1 220 ? -5.655 2.353 1.124 1.00 93.69 220 LYS A O 1
ATOM 1735 N N . ILE A 1 221 ? -5.710 3.796 -0.595 1.00 94.69 221 ILE A N 1
ATOM 1736 C CA . ILE A 1 221 ? -4.861 4.809 0.020 1.00 94.69 221 ILE A CA 1
ATOM 1737 C C . ILE A 1 221 ? -5.553 6.163 -0.019 1.00 94.69 221 ILE A C 1
ATOM 1739 O O . ILE A 1 221 ? -6.195 6.525 -1.004 1.00 94.69 221 ILE A O 1
ATOM 1743 N N . LYS A 1 222 ? -5.417 6.913 1.071 1.00 92.44 222 LYS A N 1
ATOM 1744 C CA . LYS A 1 222 ? -5.863 8.298 1.164 1.00 92.44 222 LYS A CA 1
ATOM 1745 C C . LYS A 1 222 ? -4.684 9.211 1.430 1.00 92.44 222 LYS A C 1
ATOM 1747 O O . LYS A 1 222 ? -4.011 9.037 2.444 1.00 92.44 222 LYS A O 1
ATOM 1752 N N . PHE A 1 223 ? -4.487 10.204 0.577 1.00 91.56 223 PHE A N 1
ATOM 1753 C CA . PHE A 1 223 ? -3.520 11.274 0.786 1.00 91.56 223 PHE A CA 1
ATOM 1754 C C . PHE A 1 223 ? -4.167 12.452 1.518 1.00 91.56 223 PHE A C 1
ATOM 1756 O O . PHE A 1 223 ? -5.321 12.807 1.278 1.00 91.56 223 PHE A O 1
ATOM 1763 N N . ILE A 1 224 ? -3.432 13.049 2.454 1.00 88.75 224 ILE A N 1
ATOM 1764 C CA . ILE A 1 224 ? -3.894 14.154 3.296 1.00 88.75 224 ILE A CA 1
ATOM 1765 C C . ILE A 1 224 ? -2.872 15.284 3.207 1.00 88.75 224 ILE A C 1
ATOM 1767 O O . ILE A 1 224 ? -1.703 15.085 3.516 1.00 88.75 224 ILE A O 1
ATOM 1771 N N . GLY A 1 225 ? -3.314 16.484 2.832 1.00 85.69 225 GLY A N 1
ATOM 1772 C CA . GLY A 1 225 ? -2.478 17.692 2.799 1.00 85.69 225 GLY A CA 1
ATOM 1773 C C . GLY A 1 225 ? -1.676 17.901 1.509 1.00 85.69 225 GLY A C 1
ATOM 1774 O O . GLY A 1 225 ? -1.386 19.047 1.187 1.00 85.69 225 GLY A O 1
ATOM 1775 N N . ALA A 1 226 ? -1.394 16.841 0.750 1.00 85.31 226 ALA A N 1
ATOM 1776 C CA . ALA A 1 226 ? -0.814 16.899 -0.594 1.00 85.31 226 ALA A CA 1
ATOM 1777 C C . ALA A 1 226 ? -1.448 15.810 -1.477 1.00 85.31 226 ALA A C 1
ATOM 1779 O O . ALA A 1 226 ? -1.851 14.773 -0.954 1.00 85.31 226 ALA A O 1
ATOM 1780 N N . ASN A 1 227 ? -1.552 16.050 -2.787 1.00 83.19 227 ASN A N 1
ATOM 1781 C CA . ASN A 1 227 ? -2.069 15.077 -3.761 1.00 83.19 227 ASN A CA 1
ATOM 1782 C C . ASN A 1 227 ? -0.921 14.360 -4.497 1.00 83.19 227 ASN A C 1
ATOM 1784 O O . ASN A 1 227 ? 0.229 14.728 -4.296 1.00 83.19 227 ASN A O 1
ATOM 1788 N N . ILE A 1 228 ? -1.201 13.383 -5.365 1.00 83.69 228 ILE A N 1
ATOM 1789 C CA . ILE A 1 228 ? -0.182 12.734 -6.216 1.00 83.69 228 ILE A CA 1
ATOM 1790 C C . ILE A 1 228 ? 0.434 13.710 -7.243 1.00 83.69 228 ILE A C 1
ATOM 1792 O O . ILE A 1 228 ? -0.244 14.671 -7.619 1.00 83.69 228 ILE A O 1
ATOM 1796 N N . PRO A 1 229 ? 1.705 13.543 -7.680 1.00 73.00 229 PRO A N 1
ATOM 1797 C CA . PRO A 1 229 ? 2.356 14.427 -8.668 1.00 73.00 229 PRO A CA 1
ATOM 1798 C C . PRO A 1 229 ? 1.570 14.504 -9.988 1.00 73.00 229 PRO A C 1
ATOM 1800 O O . PRO A 1 229 ? 0.856 13.562 -10.302 1.00 73.00 229 PRO A O 1
ATOM 1803 N N . ASP A 1 230 ? 1.676 15.592 -10.758 1.00 63.72 230 ASP A N 1
ATOM 1804 C CA . ASP A 1 230 ? 1.048 15.747 -12.093 1.00 63.72 230 ASP A CA 1
ATOM 1805 C C . ASP A 1 230 ? -0.432 15.352 -12.222 1.00 63.72 230 ASP A C 1
ATOM 1807 O O . ASP A 1 230 ? -0.919 14.968 -13.290 1.00 63.72 230 ASP A O 1
ATOM 1811 N N . TYR A 1 231 ? -1.194 15.478 -11.138 1.00 63.88 231 TYR A N 1
ATOM 1812 C CA . TYR A 1 231 ? -2.643 15.408 -11.229 1.00 63.88 231 TYR A CA 1
ATOM 1813 C C . TYR A 1 231 ? -3.129 16.561 -12.126 1.00 63.88 231 TYR A C 1
ATOM 1815 O O . TYR A 1 231 ? -2.968 17.739 -11.807 1.00 63.88 231 TYR A O 1
ATOM 1823 N N . ASN A 1 232 ? -3.688 16.234 -13.291 1.00 61.03 232 ASN A N 1
ATOM 1824 C CA . ASN A 1 232 ? -4.258 17.249 -14.165 1.00 61.03 232 ASN A CA 1
ATOM 1825 C C . ASN A 1 232 ? -5.693 17.546 -13.712 1.00 61.03 232 ASN A C 1
ATOM 1827 O O . ASN A 1 232 ? -6.623 16.812 -14.055 1.00 61.03 232 ASN A O 1
ATOM 1831 N N . GLU A 1 233 ? -5.867 18.644 -12.969 1.00 56.72 233 GLU A N 1
ATOM 1832 C CA . GLU A 1 233 ? -7.176 19.160 -12.531 1.00 56.72 233 GLU A CA 1
ATOM 1833 C C . GLU A 1 233 ? -8.170 19.380 -13.678 1.00 56.72 233 GLU A C 1
ATOM 1835 O O . GLU A 1 233 ? -9.373 19.424 -13.441 1.00 56.72 233 GLU A O 1
ATOM 1840 N N . GLN A 1 234 ? -7.694 19.541 -14.917 1.00 59.66 234 GLN A N 1
ATOM 1841 C CA . GLN A 1 234 ? -8.556 19.770 -16.077 1.00 59.66 234 GLN A CA 1
ATOM 1842 C C . GLN A 1 234 ? -9.160 18.472 -16.628 1.00 59.66 234 GLN A C 1
ATOM 1844 O O . GLN A 1 234 ? -10.221 18.522 -17.24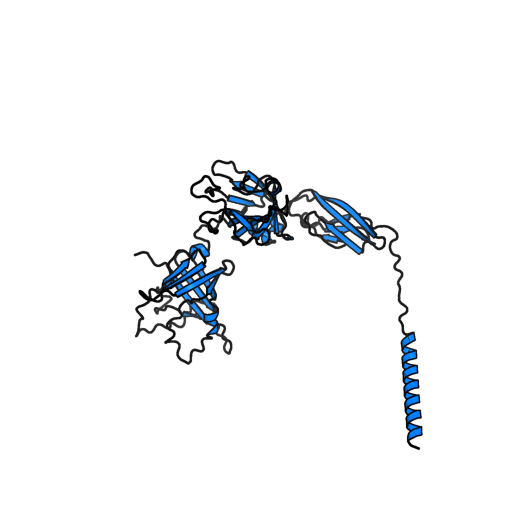6 1.00 59.66 234 GLN A O 1
ATOM 1849 N N . ASN A 1 235 ? -8.503 17.328 -16.402 1.00 66.56 235 ASN A N 1
ATOM 1850 C CA . ASN A 1 235 ? -8.903 16.026 -16.953 1.00 66.56 235 ASN A CA 1
ATOM 1851 C C . ASN A 1 235 ? -9.536 15.089 -15.909 1.00 66.56 235 ASN A C 1
ATOM 1853 O O . ASN A 1 235 ? -10.175 14.098 -16.273 1.00 66.56 235 ASN A O 1
ATOM 1857 N N . CYS A 1 236 ? -9.346 15.381 -14.623 1.00 71.62 236 CYS A N 1
ATOM 1858 C CA . CYS A 1 236 ? -9.952 14.650 -13.511 1.00 71.62 236 CYS A CA 1
ATOM 1859 C C . CYS A 1 236 ? -11.131 15.445 -12.938 1.00 71.62 236 CYS A C 1
ATOM 1861 O O . CYS A 1 236 ? -11.127 16.675 -12.974 1.00 71.62 236 CYS A O 1
ATOM 1863 N N . ASP A 1 237 ? -12.123 14.766 -12.358 1.00 74.75 237 ASP A N 1
ATOM 1864 C CA . ASP A 1 237 ? -13.162 15.454 -11.596 1.00 74.75 237 ASP A CA 1
ATOM 1865 C C . ASP A 1 237 ? -12.521 16.063 -10.328 1.00 74.75 237 ASP A C 1
ATOM 1867 O O . ASP A 1 237 ? -11.923 15.336 -9.518 1.00 74.75 237 ASP A O 1
ATOM 1871 N N . PRO A 1 238 ? -12.611 17.390 -10.121 1.00 76.94 238 PRO A N 1
ATOM 1872 C CA . PRO A 1 238 ? -11.990 18.052 -8.980 1.00 76.94 238 PRO A CA 1
ATOM 1873 C C . PRO A 1 238 ? -12.597 17.626 -7.636 1.00 76.94 238 PRO A C 1
ATOM 1875 O O . PRO A 1 238 ? -11.893 17.646 -6.630 1.00 76.94 238 PRO A O 1
ATOM 1878 N N . GLU A 1 239 ? -13.870 17.219 -7.581 1.00 78.75 239 GLU A N 1
ATOM 1879 C CA . GLU A 1 239 ? -14.496 16.714 -6.351 1.00 78.75 239 GLU A CA 1
ATOM 1880 C C . GLU A 1 239 ? -13.943 15.341 -5.975 1.00 78.75 239 GLU A C 1
ATOM 1882 O O . GLU A 1 239 ? -13.643 15.110 -4.802 1.00 78.75 239 GLU A O 1
ATOM 1887 N N . MET A 1 240 ? -13.736 14.464 -6.963 1.00 80.62 240 MET A N 1
ATOM 1888 C CA . MET A 1 240 ? -13.090 13.165 -6.753 1.00 80.62 240 MET A CA 1
ATOM 1889 C C . MET A 1 240 ? -11.644 13.334 -6.325 1.00 80.62 240 MET A C 1
ATOM 1891 O O . MET A 1 240 ? -11.212 12.785 -5.310 1.00 80.62 240 MET A O 1
ATOM 1895 N N . THR A 1 241 ? -10.924 14.186 -7.038 1.00 78.88 241 THR A N 1
ATOM 1896 C CA . THR A 1 241 ? -9.531 14.515 -6.756 1.00 78.88 241 THR A CA 1
ATOM 1897 C C . THR A 1 241 ? -9.368 15.090 -5.343 1.00 78.88 241 THR A C 1
ATOM 1899 O O . THR A 1 241 ? -8.469 14.682 -4.607 1.00 78.88 241 THR A O 1
ATOM 1902 N N . ALA A 1 242 ? -10.276 15.972 -4.907 1.00 82.50 242 ALA A N 1
ATOM 1903 C CA . ALA A 1 242 ? -10.255 16.584 -3.578 1.00 82.50 242 ALA A CA 1
ATOM 1904 C C . ALA A 1 242 ? -10.448 15.586 -2.423 1.00 82.50 242 ALA A C 1
ATOM 1906 O O . ALA A 1 242 ? -10.104 15.903 -1.281 1.00 82.50 242 ALA A O 1
ATOM 1907 N N . THR A 1 243 ? -10.974 14.382 -2.685 1.00 85.31 243 THR A N 1
ATOM 1908 C CA . THR A 1 243 ? -11.041 13.331 -1.657 1.00 85.31 243 THR A CA 1
ATOM 1909 C C . THR A 1 243 ? -9.654 12.824 -1.259 1.00 85.31 243 THR A C 1
ATOM 1911 O O . THR A 1 243 ? -9.473 12.394 -0.115 1.00 85.31 243 THR A O 1
ATOM 1914 N N . GLY A 1 244 ? -8.689 12.877 -2.188 1.00 88.06 244 GLY A N 1
ATOM 1915 C CA . GLY A 1 244 ? -7.366 12.274 -2.050 1.00 88.06 244 GLY A CA 1
ATOM 1916 C C . GLY A 1 244 ? -7.395 10.747 -1.954 1.00 88.06 244 GLY A C 1
ATOM 1917 O O . GLY A 1 244 ? -6.406 10.163 -1.518 1.00 88.06 244 GLY A O 1
ATOM 1918 N N . GLU A 1 245 ? -8.514 10.098 -2.288 1.00 91.00 245 GLU A N 1
ATOM 1919 C CA . GLU A 1 245 ? -8.701 8.651 -2.157 1.00 91.00 245 GLU A CA 1
ATOM 1920 C C . GLU A 1 245 ? -8.470 7.925 -3.484 1.00 91.00 245 GLU A C 1
ATOM 1922 O O . GLU A 1 245 ? -8.991 8.317 -4.529 1.00 91.00 245 GLU A O 1
ATOM 1927 N N . TYR A 1 246 ? -7.710 6.833 -3.419 1.00 92.88 246 TYR A N 1
ATOM 1928 C CA . TYR A 1 246 ? -7.339 6.002 -4.559 1.00 92.88 246 TYR A CA 1
ATOM 1929 C C . TYR A 1 246 ? -7.467 4.526 -4.186 1.00 92.88 246 TYR A C 1
ATOM 1931 O O . TYR A 1 246 ? -7.143 4.117 -3.069 1.00 92.88 246 TYR A O 1
ATOM 1939 N N . ASN A 1 247 ? -7.912 3.711 -5.137 1.00 93.69 247 ASN A N 1
ATOM 1940 C CA . ASN A 1 247 ? -7.769 2.265 -5.060 1.00 93.69 247 ASN A CA 1
ATOM 1941 C C . ASN A 1 247 ? -6.350 1.891 -5.488 1.00 93.69 247 ASN A C 1
ATOM 1943 O O . ASN A 1 247 ? -5.803 2.463 -6.425 1.00 93.69 247 ASN A O 1
ATOM 1947 N N . ILE A 1 248 ? -5.773 0.904 -4.827 1.00 95.38 248 ILE A N 1
ATOM 1948 C CA . ILE A 1 248 ? -4.480 0.325 -5.155 1.00 95.38 248 ILE A CA 1
ATOM 1949 C C . ILE A 1 248 ? -4.765 -0.926 -5.981 1.00 95.38 248 ILE A C 1
ATOM 1951 O O . ILE A 1 248 ? -5.330 -1.892 -5.471 1.00 95.38 248 ILE A O 1
ATOM 1955 N N . LYS A 1 249 ? -4.422 -0.897 -7.268 1.00 92.50 249 LYS A N 1
ATOM 1956 C CA . LYS A 1 249 ? -4.590 -2.054 -8.163 1.00 92.50 249 LYS A CA 1
ATOM 1957 C C . LYS A 1 249 ? -3.363 -2.955 -8.155 1.00 92.50 249 LYS A C 1
ATOM 1959 O O . LYS A 1 249 ? -3.501 -4.168 -8.239 1.00 92.50 249 LYS A O 1
ATOM 1964 N N . VAL A 1 250 ? -2.184 -2.354 -8.003 1.00 90.31 250 VAL A N 1
ATOM 1965 C CA . VAL A 1 250 ? -0.898 -3.048 -7.884 1.00 90.31 250 VAL A CA 1
ATOM 1966 C C . VAL A 1 250 ? -0.117 -2.408 -6.745 1.00 90.31 250 VAL A C 1
ATOM 1968 O O . VAL A 1 250 ? -0.047 -1.182 -6.659 1.00 90.31 250 VAL A O 1
ATOM 1971 N N . LEU A 1 251 ? 0.452 -3.233 -5.871 1.00 92.12 251 LEU A N 1
ATOM 1972 C CA . LEU A 1 251 ? 1.406 -2.816 -4.849 1.00 92.12 251 LEU A CA 1
ATOM 1973 C C . LEU A 1 251 ? 2.330 -3.985 -4.530 1.00 92.12 251 LEU A C 1
ATOM 1975 O O . LEU A 1 251 ? 1.906 -4.977 -3.941 1.00 92.12 251 LEU A O 1
ATOM 1979 N N . ASN A 1 252 ? 3.589 -3.853 -4.922 1.00 87.50 252 ASN A N 1
ATOM 1980 C CA . ASN A 1 252 ? 4.662 -4.781 -4.580 1.00 87.50 252 ASN A CA 1
ATOM 1981 C C . ASN A 1 252 ? 5.961 -3.994 -4.315 1.00 87.50 252 ASN A C 1
ATOM 1983 O O . ASN A 1 252 ? 5.926 -2.778 -4.135 1.00 87.50 252 ASN A O 1
ATOM 1987 N N . GLU A 1 253 ? 7.116 -4.659 -4.222 1.00 79.12 253 GLU A N 1
ATOM 1988 C CA . GLU A 1 253 ? 8.386 -3.971 -3.939 1.00 79.12 253 GLU A CA 1
ATOM 1989 C C . GLU A 1 253 ? 8.785 -2.966 -5.037 1.00 79.12 253 GLU A C 1
ATOM 1991 O O . GLU A 1 253 ? 9.488 -1.996 -4.734 1.00 79.12 253 GLU A O 1
ATOM 1996 N N . TYR A 1 254 ? 8.293 -3.161 -6.263 1.00 82.06 254 TYR A N 1
ATOM 1997 C CA . TYR A 1 254 ? 8.746 -2.499 -7.484 1.00 82.06 254 TYR A CA 1
ATOM 1998 C C . TYR A 1 254 ? 7.701 -1.601 -8.127 1.00 82.06 254 TYR A C 1
ATOM 2000 O O . TYR A 1 254 ? 8.073 -0.582 -8.697 1.00 82.06 254 TYR A O 1
ATOM 2008 N N . GLU A 1 255 ? 6.425 -1.967 -8.050 1.00 87.06 255 GLU A N 1
ATOM 2009 C CA . GLU A 1 255 ? 5.328 -1.324 -8.762 1.00 87.06 255 GLU A CA 1
ATOM 2010 C C . GLU A 1 255 ? 4.224 -0.875 -7.809 1.00 87.06 255 GLU A C 1
ATOM 2012 O O . GLU A 1 255 ? 3.846 -1.571 -6.861 1.00 87.06 255 GLU A O 1
ATOM 2017 N N . LEU A 1 256 ? 3.684 0.298 -8.115 1.00 91.88 256 LEU A N 1
ATOM 2018 C CA . LEU A 1 256 ? 2.523 0.872 -7.464 1.00 91.88 256 LEU A CA 1
ATOM 2019 C C . LEU A 1 256 ? 1.588 1.394 -8.549 1.00 91.88 256 LEU A C 1
ATOM 2021 O O . LEU A 1 256 ? 1.968 2.256 -9.337 1.00 91.88 256 LEU A O 1
ATOM 2025 N N . LEU A 1 257 ? 0.356 0.897 -8.571 1.00 90.88 257 LEU A N 1
ATOM 2026 C CA . LEU A 1 257 ? -0.694 1.404 -9.444 1.00 90.88 257 LEU A CA 1
ATOM 2027 C C . LEU A 1 257 ? -1.841 1.936 -8.603 1.00 90.88 257 LEU A C 1
ATOM 2029 O O . LEU A 1 257 ? -2.520 1.184 -7.896 1.00 90.88 257 LEU A O 1
ATOM 2033 N N . LEU A 1 258 ? -2.060 3.240 -8.719 1.00 93.25 258 LEU A N 1
ATOM 2034 C CA . LEU A 1 258 ? -3.167 3.946 -8.098 1.00 93.25 258 LEU A CA 1
ATOM 2035 C C . LEU A 1 258 ? -4.257 4.175 -9.136 1.00 93.25 258 LEU A C 1
ATOM 2037 O O . LEU A 1 258 ? -3.971 4.564 -10.263 1.00 93.25 258 LEU A O 1
ATOM 2041 N N . TRP A 1 259 ? -5.506 3.949 -8.753 1.00 91.56 259 TRP A N 1
ATOM 2042 C CA . TRP A 1 259 ? -6.656 4.110 -9.627 1.00 91.56 259 TRP A CA 1
ATOM 2043 C C . TRP A 1 259 ? -7.791 4.841 -8.918 1.00 91.56 259 TRP A C 1
ATOM 2045 O O . TRP A 1 259 ? -8.184 4.473 -7.806 1.00 91.56 259 TRP A O 1
ATOM 2055 N N . GLN A 1 260 ? -8.353 5.852 -9.572 1.00 89.75 260 GLN A N 1
ATOM 2056 C CA . GLN A 1 260 ? -9.479 6.620 -9.055 1.00 89.75 260 GLN A CA 1
ATOM 2057 C C . GLN A 1 260 ? -10.661 6.564 -10.020 1.00 89.75 260 GLN A C 1
ATOM 2059 O O . GLN A 1 260 ? -10.572 7.017 -11.162 1.00 89.75 260 GLN A O 1
ATOM 2064 N N . ASP A 1 261 ? -11.778 6.054 -9.511 1.00 86.31 261 ASP A N 1
ATOM 2065 C CA . ASP A 1 261 ? -13.075 6.086 -10.180 1.00 86.31 261 ASP A CA 1
ATOM 2066 C C . ASP A 1 261 ? -13.557 7.534 -10.333 1.00 86.31 261 ASP A C 1
ATOM 2068 O O . ASP A 1 261 ? -13.546 8.285 -9.356 1.00 86.31 261 ASP A O 1
ATOM 2072 N N . GLN A 1 262 ? -13.985 7.928 -11.532 1.00 84.00 262 GLN A N 1
ATOM 2073 C CA . GLN A 1 262 ? -14.518 9.269 -11.797 1.00 84.00 262 GLN A CA 1
ATOM 2074 C C . GLN A 1 262 ? -16.056 9.290 -11.883 1.00 84.00 262 GLN A C 1
ATOM 2076 O O . GLN A 1 262 ? -16.648 10.346 -12.089 1.00 84.00 262 GLN A O 1
ATOM 2081 N N . SER A 1 263 ? -16.730 8.153 -11.680 1.00 72.25 263 SER A N 1
ATOM 2082 C CA . SER A 1 263 ? -18.171 7.992 -11.932 1.00 72.25 263 SER A CA 1
ATOM 2083 C C . SER A 1 263 ? -19.118 8.566 -10.862 1.00 72.25 263 SER A C 1
ATOM 2085 O O . SER A 1 263 ? -20.330 8.633 -11.084 1.00 72.25 263 SER A O 1
ATOM 2087 N N . LEU A 1 264 ? -18.623 9.020 -9.698 1.00 64.31 264 LEU A N 1
ATOM 2088 C CA . LEU A 1 264 ? -19.487 9.337 -8.541 1.00 64.31 264 LEU A CA 1
ATOM 2089 C C . LEU A 1 264 ? -20.455 10.514 -8.748 1.00 64.31 264 LEU A C 1
ATOM 2091 O O . LEU A 1 264 ? -21.441 10.609 -8.014 1.00 64.31 264 LEU A O 1
ATOM 2095 N N . LYS A 1 265 ? -20.210 11.408 -9.711 1.00 57.84 265 LYS A N 1
ATOM 2096 C CA . LYS A 1 265 ? -21.053 12.597 -9.908 1.00 57.84 265 LYS A CA 1
ATOM 2097 C C . LYS A 1 265 ? -22.227 12.364 -10.859 1.00 57.84 265 LYS A C 1
ATOM 2099 O O . LYS A 1 265 ? -23.252 13.033 -10.718 1.00 57.84 265 LYS A O 1
ATOM 2104 N N . ASN A 1 266 ? -22.112 11.403 -11.779 1.00 56.19 266 ASN A N 1
ATOM 2105 C CA . ASN A 1 266 ? -23.220 10.965 -12.621 1.00 56.19 266 ASN A CA 1
ATOM 2106 C C . ASN A 1 266 ? -22.918 9.575 -13.224 1.00 56.19 266 ASN A C 1
ATOM 2108 O O . ASN A 1 266 ? -22.177 9.501 -14.206 1.00 56.19 266 ASN A O 1
ATOM 2112 N N . PRO A 1 267 ? -23.480 8.478 -12.680 1.00 58.31 267 PRO A N 1
ATOM 2113 C CA . PRO A 1 267 ? -23.208 7.119 -13.163 1.00 58.31 267 PRO A CA 1
ATOM 2114 C C . PRO A 1 267 ? -23.675 6.872 -14.608 1.00 58.31 267 PRO A C 1
ATOM 2116 O O . PRO A 1 267 ? -23.352 5.836 -15.171 1.00 58.31 267 PRO A O 1
ATOM 2119 N N . ASP A 1 268 ? -24.416 7.815 -15.200 1.00 61.25 268 ASP A N 1
ATOM 2120 C CA . ASP A 1 268 ? -24.875 7.760 -16.589 1.00 61.25 268 ASP A CA 1
ATOM 2121 C C . ASP A 1 268 ? -23.950 8.511 -17.584 1.00 61.25 268 ASP A C 1
ATOM 2123 O O . ASP A 1 268 ? -24.128 8.345 -18.789 1.00 61.25 268 ASP A O 1
ATOM 2127 N N . ASP A 1 269 ? -22.988 9.333 -17.124 1.00 57.91 269 ASP A N 1
ATOM 2128 C CA . ASP A 1 269 ? -22.112 10.150 -18.003 1.00 57.91 269 ASP A CA 1
ATOM 2129 C C . ASP A 1 269 ? -20.619 9.763 -17.947 1.00 57.91 269 ASP A C 1
ATOM 2131 O O . ASP A 1 269 ? -19.854 10.155 -18.831 1.00 57.91 269 ASP A O 1
ATOM 2135 N N . PHE A 1 270 ? -20.181 9.016 -16.927 1.00 62.31 270 PHE A N 1
ATOM 2136 C CA . PHE A 1 270 ? -18.759 8.787 -16.645 1.00 62.31 270 PHE A CA 1
ATOM 2137 C C . PHE A 1 270 ? -18.458 7.303 -16.394 1.00 62.31 270 PHE A C 1
ATOM 2139 O O . PHE A 1 270 ? -18.371 6.863 -15.251 1.00 62.31 270 PHE A O 1
ATOM 2146 N N . ASP A 1 271 ? -18.243 6.541 -17.470 1.00 76.19 271 ASP A N 1
ATOM 2147 C CA . ASP A 1 271 ? -17.817 5.130 -17.416 1.00 76.19 271 ASP A CA 1
ATOM 2148 C C . ASP A 1 271 ? -16.286 4.954 -17.426 1.00 76.19 271 ASP A C 1
ATOM 2150 O O . ASP A 1 271 ? -15.764 3.945 -17.900 1.00 76.19 271 ASP A O 1
ATOM 2154 N N . TYR A 1 272 ? -15.539 5.935 -16.909 1.00 84.19 272 TYR A N 1
ATOM 2155 C CA . TYR A 1 272 ? -14.077 5.890 -16.899 1.00 84.19 272 TYR A CA 1
ATOM 2156 C C . TYR A 1 272 ? -13.463 6.126 -15.520 1.00 84.19 272 TYR A C 1
ATOM 2158 O O . TYR A 1 272 ? -14.052 6.735 -14.625 1.00 84.19 272 TYR A O 1
ATOM 2166 N N . GLY A 1 273 ? -12.234 5.646 -15.369 1.00 87.38 273 GLY A N 1
ATOM 2167 C CA . GLY A 1 273 ? -11.350 5.959 -14.258 1.00 87.38 273 GLY A CA 1
ATOM 2168 C C . GLY A 1 273 ? -9.992 6.438 -14.751 1.00 87.38 273 GLY A C 1
ATOM 2169 O O . GLY A 1 273 ? -9.669 6.343 -15.934 1.00 87.38 273 GLY A O 1
ATOM 2170 N N . TRP A 1 274 ? -9.195 6.950 -13.823 1.00 87.31 274 TRP A N 1
ATOM 2171 C CA . TRP A 1 274 ? -7.810 7.333 -14.077 1.00 87.31 274 TRP A CA 1
ATOM 2172 C C . TRP A 1 274 ? -6.862 6.406 -13.327 1.00 87.31 274 TRP A C 1
ATOM 2174 O O . TRP A 1 274 ? -7.063 6.139 -12.142 1.00 87.31 274 TRP A O 1
ATOM 2184 N N . ALA A 1 275 ? -5.840 5.924 -14.028 1.00 87.25 275 ALA A N 1
ATOM 2185 C CA . ALA A 1 275 ? -4.761 5.102 -13.508 1.00 87.25 275 ALA A CA 1
ATOM 2186 C C . ALA A 1 275 ? -3.437 5.877 -13.530 1.00 87.25 275 ALA A C 1
ATOM 2188 O O . ALA A 1 275 ? -3.106 6.537 -14.515 1.00 87.25 275 ALA A O 1
ATOM 2189 N N . TRP A 1 276 ? -2.657 5.740 -12.461 1.00 87.75 276 TRP A N 1
ATOM 2190 C CA . TRP A 1 276 ? -1.304 6.272 -12.325 1.00 87.75 276 TRP A CA 1
ATOM 2191 C C . TRP A 1 276 ? -0.371 5.131 -11.952 1.00 87.75 276 TRP A C 1
ATOM 2193 O O . TRP A 1 276 ? -0.565 4.484 -10.917 1.00 87.75 276 TRP A O 1
ATOM 2203 N N . LYS A 1 277 ? 0.625 4.875 -12.802 1.00 84.50 277 LYS A N 1
ATOM 2204 C CA . LYS A 1 277 ? 1.583 3.787 -12.608 1.00 84.50 277 LYS A CA 1
ATOM 2205 C C . LYS A 1 277 ? 2.930 4.347 -12.177 1.00 84.50 277 LYS A C 1
ATOM 2207 O O . LYS A 1 277 ? 3.482 5.243 -12.811 1.00 84.50 277 LYS A O 1
ATOM 2212 N N . PHE A 1 278 ? 3.468 3.781 -11.112 1.00 86.38 278 PHE A N 1
ATOM 2213 C CA . PHE A 1 278 ? 4.739 4.163 -10.532 1.00 86.38 278 PHE A CA 1
ATOM 2214 C C . PHE A 1 278 ? 5.636 2.946 -10.375 1.00 86.38 278 PHE A C 1
ATOM 2216 O O . PHE A 1 278 ? 5.166 1.824 -10.173 1.00 86.38 278 PHE A O 1
ATOM 2223 N N . LYS A 1 279 ? 6.938 3.205 -10.394 1.00 84.12 279 LYS A N 1
ATOM 2224 C CA . LYS A 1 279 ? 7.987 2.259 -10.042 1.00 84.12 279 LYS A CA 1
ATOM 2225 C C . LYS A 1 279 ? 8.822 2.783 -8.879 1.00 84.12 279 LYS A C 1
ATOM 2227 O O . LYS A 1 279 ? 8.938 3.996 -8.692 1.00 84.12 279 LYS A O 1
ATOM 2232 N N . ALA A 1 280 ? 9.418 1.891 -8.101 1.00 86.00 280 ALA A N 1
ATOM 2233 C CA . ALA A 1 280 ? 10.358 2.282 -7.055 1.00 86.00 280 ALA A CA 1
ATOM 2234 C C . ALA A 1 280 ? 11.560 3.031 -7.670 1.00 86.00 280 ALA A C 1
ATOM 2236 O O . ALA A 1 280 ? 12.128 2.584 -8.664 1.00 86.00 280 ALA A O 1
ATOM 2237 N N . ARG A 1 281 ? 11.948 4.177 -7.094 1.00 76.38 281 ARG A N 1
ATOM 2238 C CA . ARG A 1 281 ? 13.053 5.015 -7.603 1.00 76.38 281 ARG A CA 1
ATOM 2239 C C . ARG A 1 281 ? 14.414 4.359 -7.420 1.00 76.38 281 ARG A C 1
ATOM 2241 O O . ARG A 1 281 ? 15.268 4.496 -8.281 1.00 76.38 281 ARG A O 1
ATOM 2248 N N . ASP A 1 282 ? 14.602 3.665 -6.299 1.00 60.62 282 ASP A N 1
ATOM 2249 C CA . ASP A 1 282 ? 15.874 3.015 -5.960 1.00 60.62 282 ASP A CA 1
ATOM 2250 C C . ASP A 1 282 ? 16.134 1.764 -6.831 1.00 60.62 282 ASP A C 1
ATOM 2252 O O . ASP A 1 282 ? 17.133 1.070 -6.662 1.00 60.62 282 ASP A O 1
ATOM 2256 N N . LEU A 1 283 ? 15.264 1.510 -7.817 1.00 49.88 283 LEU A N 1
ATOM 2257 C CA . LEU A 1 283 ? 15.652 0.863 -9.060 1.00 49.88 283 LEU A CA 1
ATOM 2258 C C . LEU A 1 283 ? 16.486 1.864 -9.867 1.00 49.88 283 LEU A C 1
ATOM 2260 O O . LEU A 1 283 ? 15.959 2.585 -10.721 1.00 49.88 283 LEU A O 1
ATOM 2264 N N . ASP A 1 284 ? 17.803 1.870 -9.651 1.00 40.91 284 ASP A N 1
ATOM 2265 C CA . ASP A 1 284 ? 18.694 2.297 -10.726 1.00 40.91 284 ASP A CA 1
ATOM 2266 C C . ASP A 1 284 ? 18.247 1.545 -11.990 1.00 40.91 284 ASP A C 1
ATOM 2268 O O . ASP A 1 284 ? 17.933 0.353 -11.948 1.00 40.91 284 ASP A O 1
ATOM 2272 N N . ALA A 1 285 ? 18.168 2.218 -13.138 1.00 41.75 285 ALA A N 1
ATOM 2273 C CA . ALA A 1 285 ? 17.767 1.570 -14.391 1.00 41.75 285 ALA A CA 1
ATOM 2274 C C . ALA A 1 285 ? 18.666 0.362 -14.749 1.00 41.75 285 ALA A C 1
ATOM 2276 O O . ALA A 1 285 ? 18.293 -0.444 -15.599 1.00 41.75 285 ALA A O 1
ATOM 2277 N N . GLY A 1 286 ? 19.819 0.227 -14.083 1.00 41.53 286 GLY A N 1
ATOM 2278 C CA . GLY A 1 286 ? 20.715 -0.922 -14.132 1.00 41.53 286 GLY A CA 1
ATOM 2279 C C . GLY A 1 286 ? 20.438 -2.034 -13.115 1.00 41.53 286 GLY A C 1
ATOM 2280 O O . GLY A 1 286 ? 21.184 -2.995 -13.142 1.00 41.53 286 GLY A O 1
ATOM 2281 N N . ASP A 1 287 ? 19.418 -1.953 -12.247 1.00 49.19 287 ASP A N 1
ATOM 2282 C CA . ASP A 1 287 ? 19.062 -2.985 -11.252 1.00 49.19 287 ASP A CA 1
ATOM 2283 C C . ASP A 1 287 ? 17.685 -3.639 -11.438 1.00 49.19 287 ASP A C 1
ATOM 2285 O O . ASP A 1 287 ? 17.447 -4.714 -10.885 1.00 49.19 287 ASP A O 1
ATOM 2289 N N . ASN A 1 288 ? 16.817 -3.080 -12.288 1.00 66.62 288 ASN A N 1
ATOM 2290 C CA . ASN A 1 288 ? 15.570 -3.735 -12.688 1.00 66.62 288 ASN A CA 1
ATOM 2291 C C . ASN A 1 288 ? 15.876 -4.992 -13.544 1.00 66.62 288 ASN A C 1
ATOM 2293 O O . ASN A 1 288 ? 16.511 -4.883 -14.595 1.00 66.62 288 ASN A O 1
ATOM 2297 N N . PRO A 1 289 ? 15.417 -6.195 -13.148 1.00 74.25 289 PRO A N 1
ATOM 2298 C CA . PRO A 1 289 ? 15.628 -7.420 -13.922 1.00 74.25 289 PRO A CA 1
ATOM 2299 C C . PRO A 1 289 ? 15.167 -7.315 -15.384 1.00 74.25 289 PRO A C 1
ATOM 2301 O O . PRO A 1 289 ? 15.857 -7.767 -16.295 1.00 74.25 289 PRO A O 1
ATOM 2304 N N . LEU A 1 290 ? 14.042 -6.651 -15.645 1.00 76.06 290 LEU A N 1
ATOM 2305 C CA . LEU A 1 290 ? 13.533 -6.475 -17.001 1.00 76.06 290 LEU A CA 1
ATOM 2306 C C . LEU A 1 290 ? 14.445 -5.570 -17.836 1.00 76.06 290 LEU A C 1
ATOM 2308 O O . LEU A 1 290 ? 14.692 -5.878 -18.997 1.00 76.06 290 LEU A O 1
ATOM 2312 N N . THR A 1 291 ? 14.994 -4.491 -17.272 1.00 72.62 291 THR A N 1
ATOM 2313 C CA . THR A 1 291 ? 15.925 -3.607 -18.003 1.00 72.62 291 THR A CA 1
ATOM 2314 C C . THR A 1 291 ? 17.306 -4.236 -18.169 1.00 72.62 291 THR A C 1
ATOM 2316 O O . THR A 1 291 ? 17.966 -4.002 -19.184 1.00 72.62 291 THR A O 1
ATOM 2319 N N . LYS A 1 292 ? 17.740 -5.084 -17.226 1.00 80.12 292 LYS A N 1
ATOM 2320 C CA . LYS A 1 292 ? 18.932 -5.928 -17.393 1.00 80.12 292 LYS A CA 1
ATOM 2321 C C . LYS A 1 292 ? 18.747 -6.891 -18.557 1.00 80.12 292 LYS A C 1
ATOM 2323 O O . LYS A 1 292 ? 19.625 -6.957 -19.408 1.00 80.12 292 LYS A O 1
ATOM 2328 N N . LEU A 1 293 ? 17.595 -7.558 -18.643 1.00 86.06 293 LEU A N 1
ATOM 2329 C CA . LEU A 1 293 ? 17.304 -8.567 -19.663 1.00 86.06 293 LEU A CA 1
ATOM 2330 C C . LEU A 1 293 ? 17.037 -7.974 -21.058 1.00 86.06 293 LEU A C 1
ATOM 2332 O O . LEU A 1 293 ? 17.507 -8.519 -22.057 1.00 86.06 293 LEU A O 1
ATOM 2336 N N . THR A 1 294 ? 16.284 -6.877 -21.142 1.00 83.69 294 THR A N 1
ATOM 2337 C CA . THR A 1 294 ? 15.775 -6.326 -22.410 1.00 83.69 294 THR A CA 1
ATOM 2338 C C . THR A 1 294 ? 16.708 -5.303 -23.060 1.00 83.69 294 THR A C 1
ATOM 2340 O O . THR A 1 294 ? 17.645 -4.783 -22.444 1.00 83.69 294 THR A O 1
ATOM 2343 N N . GLY A 1 295 ? 16.473 -5.035 -24.351 1.00 80.44 295 GLY A N 1
ATOM 2344 C CA . GLY A 1 295 ? 17.229 -4.041 -25.128 1.00 80.44 295 GLY A CA 1
ATOM 2345 C C . GLY A 1 295 ? 18.677 -4.448 -25.420 1.00 80.44 295 GLY A C 1
ATOM 2346 O O . GLY A 1 295 ? 19.497 -3.606 -25.779 1.00 80.44 295 GLY A O 1
ATOM 2347 N N . LYS A 1 296 ? 19.000 -5.732 -25.239 1.00 86.94 296 LYS A N 1
ATOM 2348 C CA . LYS A 1 296 ? 20.320 -6.324 -25.462 1.00 86.94 296 LYS A CA 1
ATOM 2349 C C . LYS A 1 296 ? 20.194 -7.509 -26.401 1.00 86.94 296 LYS A C 1
ATOM 2351 O O . LYS A 1 296 ? 19.158 -8.169 -26.453 1.00 86.94 296 LYS A O 1
ATOM 2356 N N . THR A 1 297 ? 21.285 -7.776 -27.105 1.00 89.81 297 THR A N 1
ATOM 2357 C CA . THR A 1 297 ? 21.462 -9.029 -27.834 1.00 89.81 297 THR A CA 1
ATOM 2358 C C . THR A 1 297 ? 22.332 -9.943 -26.987 1.00 89.81 297 THR A C 1
ATOM 2360 O O . THR A 1 297 ? 23.488 -9.620 -26.706 1.00 89.81 297 THR A O 1
ATOM 2363 N N . TRP A 1 298 ? 21.763 -11.057 -26.550 1.00 90.31 298 TRP A N 1
ATOM 2364 C CA . TRP A 1 298 ? 22.439 -12.088 -25.778 1.00 90.31 298 TRP A CA 1
ATOM 2365 C C . TRP A 1 298 ? 22.986 -13.150 -26.719 1.00 90.31 298 TRP A C 1
ATOM 2367 O O . TRP A 1 298 ? 22.271 -13.623 -27.593 1.00 90.31 298 TRP A O 1
ATOM 2377 N N . VAL A 1 299 ? 24.243 -13.530 -26.528 1.00 87.94 299 VAL A N 1
ATOM 2378 C CA . VAL A 1 299 ? 24.906 -14.619 -27.254 1.00 87.94 299 VAL A CA 1
ATOM 2379 C C . VAL A 1 299 ? 25.493 -15.597 -26.255 1.00 87.94 299 VAL A C 1
ATOM 2381 O O . VAL A 1 299 ? 25.851 -15.200 -25.143 1.00 87.94 299 VAL A O 1
ATOM 2384 N N . TYR A 1 300 ? 25.618 -16.868 -26.631 1.00 82.31 300 TYR A N 1
ATOM 2385 C CA . TYR A 1 300 ? 26.240 -17.859 -25.756 1.00 82.31 300 TYR A CA 1
ATOM 2386 C C . TYR A 1 300 ? 27.631 -17.419 -25.302 1.00 82.31 300 TYR A C 1
ATOM 2388 O O . TYR A 1 300 ? 28.481 -16.975 -26.085 1.00 82.31 300 TYR A O 1
ATOM 2396 N N . ASP A 1 301 ? 27.876 -17.552 -24.003 1.00 78.19 301 ASP A N 1
ATOM 2397 C CA . ASP A 1 301 ? 29.193 -17.312 -23.455 1.00 78.19 301 ASP A CA 1
ATOM 2398 C C . ASP A 1 301 ? 30.041 -18.583 -23.503 1.00 78.19 301 ASP A C 1
ATOM 2400 O O . ASP A 1 301 ? 30.042 -19.390 -22.583 1.00 78.19 301 ASP A O 1
ATOM 2404 N N . GLN A 1 302 ? 30.826 -18.715 -24.571 1.00 70.12 302 GLN A N 1
ATOM 2405 C CA . GLN A 1 302 ? 31.801 -19.798 -24.744 1.00 70.12 302 GLN A CA 1
ATOM 2406 C C . GLN A 1 302 ? 33.053 -19.673 -23.856 1.00 70.12 302 GLN A C 1
ATOM 2408 O O . GLN A 1 302 ? 34.001 -20.442 -24.018 1.00 70.12 302 GLN A O 1
ATOM 2413 N N . SER A 1 303 ? 33.139 -18.669 -22.974 1.00 63.12 303 SER A N 1
ATOM 2414 C CA . SER A 1 303 ? 34.297 -18.547 -22.088 1.00 63.12 303 SER A CA 1
ATOM 2415 C C . SER A 1 303 ? 34.215 -19.575 -20.946 1.00 63.12 303 SER A C 1
ATOM 2417 O O . SER A 1 303 ? 33.398 -19.455 -20.043 1.00 63.12 303 SER A O 1
ATOM 2419 N N . ASN A 1 304 ? 35.058 -20.611 -21.051 1.00 51.84 304 ASN A N 1
ATOM 2420 C CA . ASN A 1 304 ? 35.276 -21.741 -20.135 1.00 51.84 304 ASN A CA 1
ATOM 2421 C C . ASN A 1 304 ? 34.643 -21.645 -18.733 1.00 51.84 304 ASN A C 1
ATOM 2423 O O . ASN A 1 304 ? 35.182 -20.974 -17.848 1.00 51.84 304 ASN A O 1
ATOM 2427 N N . VAL A 1 305 ? 33.648 -22.498 -18.483 1.00 47.31 305 VAL A N 1
ATOM 2428 C CA . VAL A 1 305 ? 33.510 -23.181 -17.191 1.00 47.31 305 VAL A CA 1
ATOM 2429 C C . VAL A 1 305 ? 34.386 -24.433 -17.299 1.00 47.31 305 VAL A C 1
ATOM 2431 O O . VAL A 1 305 ? 34.021 -25.399 -17.949 1.00 47.31 305 VAL A O 1
ATOM 2434 N N . THR A 1 306 ? 35.622 -24.349 -16.799 1.00 43.66 306 THR A N 1
ATOM 2435 C CA . THR A 1 306 ? 36.563 -25.479 -16.628 1.00 43.66 306 THR A CA 1
ATOM 2436 C C . THR A 1 306 ? 36.611 -26.534 -17.752 1.00 43.66 306 THR A C 1
ATOM 2438 O O . THR A 1 306 ? 36.118 -27.642 -17.595 1.00 43.66 306 THR A O 1
ATOM 2441 N N . GLY A 1 307 ? 37.342 -26.245 -18.832 1.00 40.53 307 GLY A N 1
ATOM 2442 C CA . GLY A 1 307 ? 38.011 -27.288 -19.625 1.00 40.53 307 GLY A CA 1
ATOM 2443 C C . GLY A 1 307 ? 37.517 -27.488 -21.051 1.00 40.53 307 GLY A C 1
ATOM 2444 O O . GLY A 1 307 ? 38.362 -27.443 -21.937 1.00 40.53 307 GLY A O 1
ATOM 2445 N N . ASP A 1 308 ? 36.209 -27.608 -21.286 1.00 40.53 308 ASP A N 1
ATOM 2446 C CA . ASP A 1 308 ? 35.667 -27.953 -22.609 1.00 40.53 308 ASP A CA 1
ATOM 2447 C C . ASP A 1 308 ? 34.577 -26.961 -23.051 1.00 40.53 308 ASP A C 1
ATOM 2449 O O . ASP A 1 308 ? 33.693 -26.598 -22.279 1.00 40.53 308 ASP A O 1
ATOM 2453 N N . ILE A 1 309 ? 34.664 -26.493 -24.301 1.00 42.91 309 ILE A N 1
ATOM 2454 C CA . ILE A 1 309 ? 33.794 -25.465 -24.899 1.00 42.91 309 ILE A CA 1
ATOM 2455 C C . ILE A 1 309 ? 32.396 -26.048 -25.099 1.00 42.91 309 ILE A C 1
ATOM 2457 O O . ILE A 1 309 ? 32.237 -26.933 -25.925 1.00 42.91 309 ILE A O 1
ATOM 2461 N N . GLY A 1 310 ? 31.387 -25.589 -24.364 1.00 46.88 310 GLY A N 1
ATOM 2462 C CA . GLY A 1 310 ? 30.009 -26.094 -24.439 1.00 46.88 310 GLY A CA 1
ATOM 2463 C C . GLY A 1 310 ? 28.947 -25.006 -24.340 1.00 46.88 310 GLY A C 1
ATOM 2464 O O . GLY A 1 310 ? 29.161 -23.971 -23.704 1.00 46.88 310 GLY A O 1
ATOM 2465 N N . TYR A 1 311 ? 27.804 -25.235 -24.989 1.00 52.72 311 TYR A N 1
ATOM 2466 C CA . TYR A 1 311 ? 26.672 -24.295 -25.062 1.00 52.72 311 TYR A CA 1
ATOM 2467 C C . TYR A 1 311 ? 25.617 -24.543 -23.973 1.00 52.72 311 TYR A C 1
ATOM 2469 O O . TYR A 1 311 ? 24.912 -23.620 -23.568 1.00 52.72 311 TYR A O 1
ATOM 2477 N N . CYS A 1 312 ? 25.545 -25.773 -23.472 1.00 54.19 312 CYS A N 1
ATOM 2478 C CA . CYS A 1 312 ? 24.709 -26.209 -22.363 1.00 54.19 312 CYS A CA 1
ATOM 2479 C C . CYS A 1 312 ? 25.485 -27.243 -21.538 1.00 54.19 312 CYS A C 1
ATOM 2481 O O . CYS A 1 312 ? 26.324 -27.967 -22.077 1.00 54.19 312 CYS A O 1
ATOM 2483 N N . TYR A 1 313 ? 25.235 -27.291 -20.230 1.00 62.22 313 TYR A N 1
ATOM 2484 C CA . TYR A 1 313 ? 25.856 -28.280 -19.349 1.00 62.22 313 TYR A CA 1
ATOM 2485 C C . TYR A 1 313 ? 24.823 -28.838 -18.386 1.00 62.22 313 TYR A C 1
ATOM 2487 O O . TYR A 1 313 ? 23.929 -28.118 -17.931 1.00 62.22 313 TYR A O 1
ATOM 2495 N N . MET A 1 314 ? 24.993 -30.114 -18.063 1.00 54.69 314 MET A N 1
ATOM 2496 C CA . MET A 1 314 ? 24.226 -30.783 -17.026 1.00 54.69 314 MET A CA 1
ATOM 2497 C C . MET A 1 314 ? 24.932 -30.588 -15.683 1.00 54.69 314 MET A C 1
ATOM 2499 O O . MET A 1 314 ? 26.112 -30.930 -15.545 1.00 54.69 314 MET A O 1
ATOM 2503 N N . THR A 1 315 ? 24.222 -30.029 -14.706 1.00 56.69 315 THR A N 1
ATOM 2504 C CA . THR A 1 315 ? 24.741 -29.815 -13.348 1.00 56.69 315 THR A CA 1
ATOM 2505 C C . THR A 1 315 ? 23.915 -30.588 -12.330 1.00 56.69 315 THR A C 1
ATOM 2507 O O . THR A 1 315 ? 22.720 -30.828 -12.529 1.00 56.69 315 THR A O 1
ATOM 2510 N N . ALA A 1 316 ? 24.533 -30.924 -11.195 1.00 57.09 316 ALA A N 1
ATOM 2511 C CA . ALA A 1 316 ? 23.777 -31.303 -10.010 1.00 57.09 316 ALA A CA 1
ATOM 2512 C C . ALA A 1 316 ? 22.912 -30.112 -9.553 1.00 57.09 316 ALA A C 1
ATOM 2514 O O . ALA A 1 316 ? 23.317 -28.953 -9.682 1.00 57.09 316 ALA A O 1
ATOM 2515 N N . ARG A 1 317 ? 21.734 -30.390 -8.978 1.00 54.12 317 ARG A N 1
ATOM 2516 C CA . ARG A 1 317 ? 20.711 -29.406 -8.556 1.00 54.12 317 ARG A CA 1
ATOM 2517 C C . ARG A 1 317 ? 21.210 -28.211 -7.721 1.00 54.12 317 ARG A C 1
ATOM 2519 O O . ARG A 1 317 ? 20.487 -27.221 -7.604 1.00 54.12 317 ARG A O 1
ATOM 2526 N N . TYR A 1 318 ? 22.402 -28.286 -7.127 1.00 52.94 318 TYR A N 1
ATOM 2527 C CA . TYR A 1 318 ? 22.901 -27.299 -6.166 1.00 52.94 318 TYR A CA 1
ATOM 2528 C C . TYR A 1 318 ? 24.352 -26.848 -6.365 1.00 52.94 318 TYR A C 1
ATOM 2530 O O . TYR A 1 318 ? 24.805 -26.014 -5.582 1.00 52.94 318 TYR A O 1
ATOM 2538 N N . ASP A 1 319 ? 25.074 -27.354 -7.370 1.00 54.06 319 ASP A N 1
ATOM 2539 C CA . ASP A 1 319 ? 26.478 -26.985 -7.571 1.00 54.06 319 ASP A CA 1
ATOM 2540 C C . ASP A 1 319 ? 26.824 -26.856 -9.058 1.00 54.06 319 ASP A C 1
ATOM 2542 O O . ASP A 1 319 ? 26.822 -27.828 -9.810 1.00 54.06 319 ASP A O 1
ATOM 2546 N N . TRP A 1 320 ? 27.084 -25.621 -9.487 1.00 53.78 320 TRP A N 1
ATOM 2547 C CA . TRP A 1 320 ? 27.464 -25.305 -10.864 1.00 53.78 320 TRP A CA 1
ATOM 2548 C C . TRP A 1 320 ? 28.972 -25.431 -11.093 1.00 53.78 320 TRP A C 1
ATOM 2550 O O . TRP A 1 320 ? 29.400 -25.487 -12.245 1.00 53.78 320 TRP A O 1
ATOM 2560 N N . GLU A 1 321 ? 29.778 -25.478 -10.022 1.00 54.41 321 GLU A N 1
ATOM 2561 C CA . GLU A 1 321 ? 31.227 -25.698 -10.121 1.00 54.41 321 GLU A CA 1
ATOM 2562 C C . GLU A 1 321 ? 31.541 -27.146 -10.544 1.00 54.41 321 GLU A C 1
ATOM 2564 O O . GLU A 1 321 ? 32.651 -27.449 -10.980 1.00 54.41 321 GLU A O 1
ATOM 2569 N N . GLU A 1 322 ? 30.536 -28.024 -10.487 1.00 56.25 322 GLU A N 1
ATOM 2570 C CA . GLU A 1 322 ? 30.581 -29.432 -10.862 1.00 56.25 322 GLU A CA 1
ATOM 2571 C C . GLU A 1 322 ? 29.775 -29.709 -12.149 1.00 56.25 322 GLU A C 1
ATOM 2573 O O . GLU A 1 322 ? 28.846 -30.514 -12.178 1.00 56.25 322 GLU A O 1
ATOM 2578 N N . ALA A 1 323 ? 30.126 -29.039 -13.252 1.00 56.53 323 ALA A N 1
ATOM 2579 C CA . ALA A 1 323 ? 29.627 -29.416 -14.577 1.00 56.53 323 ALA A CA 1
ATOM 2580 C C . ALA A 1 323 ? 30.258 -30.755 -15.007 1.00 56.53 323 ALA A C 1
ATOM 2582 O O . ALA A 1 323 ? 31.482 -30.870 -15.098 1.00 56.53 323 ALA A O 1
ATOM 2583 N N . TRP A 1 324 ? 29.438 -31.780 -15.259 1.00 51.31 324 TRP A N 1
ATOM 2584 C CA . TRP A 1 324 ? 29.930 -33.145 -15.523 1.00 51.31 324 TRP A CA 1
ATOM 2585 C C . TRP A 1 324 ? 29.870 -33.568 -16.988 1.00 51.31 324 TRP A C 1
ATOM 2587 O O . TRP A 1 324 ? 30.507 -34.555 -17.362 1.00 51.31 324 TRP A O 1
ATOM 2597 N N . TRP A 1 325 ? 29.114 -32.851 -17.821 1.00 52.47 325 TRP A N 1
ATOM 2598 C CA . TRP A 1 325 ? 28.917 -33.227 -19.215 1.00 52.47 325 TRP A CA 1
ATOM 2599 C C . TRP A 1 325 ? 28.676 -32.015 -20.112 1.00 52.47 325 TRP A C 1
ATOM 2601 O O . TRP A 1 325 ? 27.894 -31.123 -19.778 1.00 52.47 325 TRP A O 1
ATOM 2611 N N . ASN A 1 326 ? 29.362 -32.017 -21.252 1.00 56.94 326 ASN A N 1
ATOM 2612 C CA . ASN A 1 326 ? 29.242 -31.046 -22.324 1.00 56.94 326 ASN A CA 1
ATOM 2613 C C . ASN A 1 326 ? 28.969 -31.827 -23.626 1.00 56.94 326 ASN A C 1
ATOM 2615 O O . ASN A 1 326 ? 29.806 -32.657 -23.988 1.00 56.94 326 ASN A O 1
ATOM 2619 N N . PRO A 1 327 ? 27.852 -31.587 -24.335 1.00 52.69 327 PRO A N 1
ATOM 2620 C CA . PRO A 1 327 ? 27.530 -32.276 -25.590 1.00 52.69 327 PRO A CA 1
ATOM 2621 C C . PRO A 1 327 ? 28.450 -31.916 -26.768 1.00 52.69 327 PRO A C 1
ATOM 2623 O O . PRO A 1 327 ? 28.229 -32.386 -27.880 1.00 52.69 327 PRO A O 1
ATOM 2626 N N . TYR A 1 328 ? 29.459 -31.065 -26.571 1.00 53.28 328 TYR A N 1
ATOM 2627 C CA . TYR A 1 328 ? 30.333 -30.618 -27.648 1.00 53.28 328 TYR A CA 1
ATOM 2628 C C . TYR A 1 328 ? 31.198 -31.748 -28.219 1.00 53.28 328 TYR A C 1
ATOM 2630 O O . TYR A 1 328 ? 32.114 -32.255 -27.571 1.00 53.28 328 TYR A O 1
ATOM 2638 N N . ASP A 1 329 ? 30.937 -32.087 -29.477 1.00 52.94 329 ASP A N 1
ATOM 2639 C CA . ASP A 1 329 ? 31.783 -32.953 -30.287 1.00 52.94 329 ASP A CA 1
ATOM 2640 C C . ASP A 1 329 ? 32.951 -32.154 -30.888 1.00 52.94 329 ASP A C 1
ATOM 2642 O O . ASP A 1 329 ? 32.767 -31.289 -31.750 1.00 52.94 329 ASP A O 1
ATOM 2646 N N . GLU A 1 330 ? 34.179 -32.459 -30.456 1.00 53.62 330 GLU A N 1
ATOM 2647 C CA . GLU A 1 330 ? 35.401 -31.874 -31.022 1.00 53.62 330 GLU A CA 1
ATOM 2648 C C . GLU A 1 330 ? 35.555 -32.141 -32.534 1.00 53.62 330 GLU A C 1
ATOM 2650 O O . GLU A 1 330 ? 36.248 -31.380 -33.219 1.00 53.62 330 GLU A O 1
ATOM 2655 N N . GLU A 1 331 ? 34.928 -33.193 -33.080 1.00 49.97 331 GLU A N 1
ATOM 2656 C CA . GLU A 1 331 ? 35.064 -33.576 -34.489 1.00 49.97 331 GLU A CA 1
ATOM 2657 C C . GLU A 1 331 ? 34.164 -32.767 -35.434 1.00 49.97 331 GLU A C 1
ATOM 2659 O O . GLU A 1 331 ? 34.434 -32.720 -36.641 1.00 49.97 331 GLU A O 1
ATOM 2664 N N . ASN A 1 332 ? 33.143 -32.076 -34.916 1.00 48.50 332 ASN A N 1
ATOM 2665 C CA . ASN A 1 332 ? 32.204 -31.317 -35.736 1.00 48.50 332 ASN A CA 1
ATOM 2666 C C . ASN A 1 332 ? 31.773 -30.009 -35.048 1.00 48.50 332 ASN A C 1
ATOM 2668 O O . ASN A 1 332 ? 30.615 -29.863 -34.657 1.00 48.50 332 ASN A O 1
ATOM 2672 N N . PRO A 1 333 ? 32.683 -29.022 -34.910 1.00 49.03 333 PRO A N 1
ATOM 2673 C CA . PRO A 1 333 ? 32.329 -27.728 -34.351 1.00 49.03 333 PRO A CA 1
ATOM 2674 C C . PRO A 1 333 ? 31.323 -27.077 -35.297 1.00 49.03 333 PRO A C 1
ATOM 2676 O O . PRO A 1 333 ? 31.711 -26.577 -36.361 1.00 49.03 333 PRO A O 1
ATOM 2679 N N . SER A 1 334 ? 30.031 -27.103 -34.964 1.00 46.72 334 SER A N 1
ATOM 2680 C CA . SER A 1 334 ? 29.061 -26.318 -35.713 1.00 46.72 334 SER A CA 1
ATOM 2681 C C . SER A 1 334 ? 29.515 -24.857 -35.608 1.00 46.72 334 SER A C 1
ATOM 2683 O O . SER A 1 334 ? 29.628 -24.266 -34.537 1.00 46.72 334 SER A O 1
ATOM 2685 N N . LYS A 1 335 ? 29.935 -24.301 -36.747 1.00 45.56 335 LYS A N 1
ATOM 2686 C CA . LYS A 1 335 ? 30.456 -22.929 -36.863 1.00 45.56 335 LYS A CA 1
ATOM 2687 C C . LYS A 1 335 ? 29.345 -21.876 -36.873 1.00 45.56 335 LYS A C 1
ATOM 2689 O O . LYS A 1 335 ? 29.640 -20.700 -37.042 1.00 45.56 335 LYS A O 1
ATOM 2694 N N . ASP A 1 336 ? 28.106 -22.305 -36.681 1.00 48.66 336 ASP A N 1
ATOM 2695 C CA . ASP A 1 336 ? 26.889 -21.512 -36.802 1.00 48.66 336 ASP A CA 1
ATOM 2696 C C . ASP A 1 336 ? 26.354 -21.199 -35.399 1.00 48.66 336 ASP A C 1
ATOM 2698 O O . ASP A 1 336 ? 25.370 -21.763 -34.942 1.00 48.66 336 ASP A O 1
ATOM 2702 N N . ILE A 1 337 ? 27.087 -20.364 -34.665 1.00 51.84 337 ILE A N 1
ATOM 2703 C CA . ILE A 1 337 ? 26.944 -20.190 -33.203 1.00 51.84 337 ILE A CA 1
ATOM 2704 C C . ILE A 1 337 ? 26.698 -18.744 -32.781 1.00 51.84 337 ILE A C 1
ATOM 2706 O O . ILE A 1 337 ? 26.786 -18.410 -31.599 1.00 51.84 337 ILE A O 1
ATOM 2710 N N . ASP A 1 338 ? 26.265 -17.909 -33.721 1.00 58.75 338 ASP A N 1
ATOM 2711 C CA . ASP A 1 338 ? 25.714 -16.580 -33.447 1.00 58.75 338 ASP A CA 1
ATOM 2712 C C . ASP A 1 338 ? 24.269 -16.680 -32.927 1.00 58.75 338 ASP A C 1
ATOM 2714 O O . ASP A 1 338 ? 23.398 -15.934 -33.356 1.00 58.75 338 ASP A O 1
ATOM 2718 N N . ASN A 1 339 ? 24.015 -17.632 -32.021 1.00 72.50 339 ASN A N 1
ATOM 2719 C CA . ASN A 1 339 ? 22.744 -17.879 -31.341 1.00 72.50 339 ASN A CA 1
ATOM 2720 C C . ASN A 1 339 ? 22.336 -16.630 -30.544 1.00 72.50 339 ASN A C 1
ATOM 2722 O O . ASN A 1 339 ? 22.592 -16.507 -29.343 1.00 72.50 339 ASN A O 1
ATOM 2726 N N . GLU A 1 340 ? 21.767 -15.669 -31.259 1.00 85.88 340 GLU A N 1
ATOM 2727 C CA . GLU A 1 340 ? 21.421 -14.346 -30.780 1.00 85.88 340 GLU A CA 1
ATOM 2728 C C . GLU A 1 340 ? 19.999 -14.374 -30.267 1.00 85.88 340 GLU A C 1
ATOM 2730 O O . GLU A 1 340 ? 19.066 -14.697 -31.000 1.00 85.88 340 GLU A O 1
ATOM 2735 N N . MET A 1 341 ? 19.837 -13.999 -29.007 1.00 89.81 341 MET A N 1
ATOM 2736 C CA . MET A 1 341 ? 18.541 -13.828 -28.380 1.00 89.81 341 MET A CA 1
ATOM 2737 C C . MET A 1 341 ? 18.323 -12.362 -28.048 1.00 89.81 341 MET A C 1
ATOM 2739 O O . MET A 1 341 ? 19.169 -11.712 -27.430 1.00 89.81 341 MET A O 1
ATOM 2743 N N . VAL A 1 342 ? 17.159 -11.851 -28.422 1.00 89.56 342 VAL A N 1
ATOM 2744 C CA . VAL A 1 342 ? 16.735 -10.487 -28.129 1.00 89.56 342 VAL A CA 1
ATOM 2745 C C . VAL A 1 342 ? 15.424 -10.546 -27.359 1.00 89.56 342 VAL A C 1
ATOM 2747 O O . VAL A 1 342 ? 14.451 -11.145 -27.815 1.00 89.56 342 VAL A O 1
ATOM 2750 N N . PHE A 1 343 ? 15.409 -9.894 -26.198 1.00 88.06 343 PHE A N 1
ATOM 2751 C CA . PHE A 1 343 ? 14.211 -9.666 -25.394 1.00 88.06 343 PHE A CA 1
ATOM 2752 C C . PHE A 1 343 ? 13.796 -8.199 -25.557 1.00 88.06 343 PHE A C 1
ATOM 2754 O O . PHE A 1 343 ? 14.570 -7.287 -25.238 1.00 88.06 343 PHE A O 1
ATOM 2761 N N . SER A 1 344 ? 12.597 -7.955 -26.086 1.00 79.56 344 SER A N 1
ATOM 2762 C CA . SER A 1 344 ? 12.059 -6.603 -26.267 1.00 79.56 344 SER A CA 1
ATOM 2763 C C . SER A 1 344 ? 11.409 -6.094 -24.979 1.00 79.56 344 SER A C 1
ATOM 2765 O O . SER A 1 344 ? 10.940 -6.866 -24.144 1.00 79.56 344 SER A O 1
ATOM 2767 N N . THR A 1 345 ? 11.336 -4.774 -24.808 1.00 77.25 345 THR A N 1
ATOM 2768 C CA . THR A 1 345 ? 10.618 -4.162 -23.675 1.00 77.25 345 THR A CA 1
ATOM 2769 C C . THR A 1 345 ? 9.110 -4.413 -23.717 1.00 77.25 345 THR A C 1
ATOM 2771 O O . THR A 1 345 ? 8.447 -4.256 -22.699 1.00 77.25 345 THR A O 1
ATOM 2774 N N . ASN A 1 346 ? 8.574 -4.821 -24.871 1.00 75.06 346 ASN A N 1
ATOM 2775 C CA . ASN A 1 346 ? 7.149 -5.076 -25.079 1.00 75.06 346 ASN A CA 1
ATOM 2776 C C . ASN A 1 346 ? 6.772 -6.550 -24.848 1.00 75.06 346 ASN A C 1
ATOM 2778 O O . ASN A 1 346 ? 5.628 -6.927 -25.084 1.00 75.06 346 ASN A O 1
ATOM 2782 N N . GLY A 1 347 ? 7.718 -7.379 -24.388 1.00 77.94 347 GLY A N 1
ATOM 2783 C CA . GLY A 1 347 ? 7.487 -8.801 -24.129 1.00 77.94 347 GLY A CA 1
ATOM 2784 C C . GLY A 1 347 ? 7.720 -9.710 -25.337 1.00 77.94 347 GLY A C 1
ATOM 2785 O O . GLY A 1 347 ? 7.378 -10.889 -25.273 1.00 77.94 347 GLY A O 1
ATOM 2786 N N . ASP A 1 348 ? 8.315 -9.210 -26.423 1.00 87.50 348 ASP A N 1
ATOM 2787 C CA . ASP A 1 348 ? 8.665 -10.038 -27.582 1.00 87.50 348 ASP A CA 1
ATOM 2788 C C . ASP A 1 348 ? 10.007 -10.736 -27.364 1.00 87.50 348 ASP A C 1
ATOM 2790 O O . ASP A 1 348 ? 10.952 -10.168 -26.810 1.00 87.50 348 ASP A O 1
ATOM 2794 N N . PHE A 1 349 ? 10.106 -11.961 -27.863 1.00 89.12 349 PHE A N 1
ATOM 2795 C CA . PHE A 1 349 ? 11.335 -12.737 -27.900 1.00 89.12 349 PHE A CA 1
ATOM 2796 C C . PHE A 1 349 ? 11.699 -13.040 -29.350 1.00 89.12 349 PHE A C 1
ATOM 2798 O O . PHE A 1 349 ? 10.847 -13.416 -30.154 1.00 89.12 349 PHE A O 1
ATOM 2805 N N . THR A 1 350 ? 12.966 -12.872 -29.708 1.00 88.44 350 THR A N 1
ATOM 2806 C CA . THR A 1 350 ? 13.479 -13.252 -31.026 1.00 88.44 350 THR A CA 1
ATOM 2807 C C . THR A 1 350 ? 14.787 -13.999 -30.869 1.00 88.44 350 THR A C 1
ATOM 2809 O O . THR A 1 350 ? 15.670 -13.546 -30.141 1.00 88.44 350 THR A O 1
ATOM 2812 N N . ARG A 1 351 ? 14.914 -15.119 -31.578 1.00 86.75 351 ARG A N 1
ATOM 2813 C CA . ARG A 1 351 ? 16.118 -15.937 -31.646 1.00 86.75 351 ARG A CA 1
ATOM 2814 C C . ARG A 1 351 ? 16.584 -16.082 -33.088 1.00 86.75 351 ARG A C 1
ATOM 2816 O O . ARG A 1 351 ? 15.784 -16.394 -33.965 1.00 86.75 351 ARG A O 1
ATOM 2823 N N . TYR A 1 352 ? 17.884 -15.958 -33.311 1.00 82.88 352 TYR A N 1
ATOM 2824 C CA . TYR A 1 352 ? 18.535 -16.323 -34.567 1.00 82.88 352 TYR A CA 1
ATOM 2825 C C . TYR A 1 352 ? 19.389 -17.560 -34.323 1.00 82.88 352 TYR A C 1
ATOM 2827 O O . TYR A 1 352 ? 20.312 -17.498 -33.523 1.00 82.88 352 TYR A O 1
ATOM 2835 N N . ALA A 1 353 ? 19.060 -18.684 -34.966 1.00 69.81 353 ALA A N 1
ATOM 2836 C CA . ALA A 1 353 ? 19.816 -19.927 -34.795 1.00 69.81 353 ALA A CA 1
ATOM 2837 C C . ALA A 1 353 ? 21.209 -19.846 -35.449 1.00 69.81 353 ALA A C 1
ATOM 2839 O O . ALA A 1 353 ? 22.188 -20.340 -34.900 1.00 69.81 353 ALA A O 1
ATOM 2840 N N . SER A 1 354 ? 21.300 -19.195 -36.613 1.00 68.50 354 SER A N 1
ATOM 2841 C CA . SER A 1 354 ? 22.565 -18.851 -37.264 1.00 68.50 354 SER A CA 1
ATOM 2842 C C . SER A 1 354 ? 22.395 -17.716 -38.279 1.00 68.50 354 SER A C 1
ATOM 2844 O O . SER A 1 354 ? 21.271 -17.318 -38.612 1.00 68.50 354 SER A O 1
ATOM 2846 N N . GLU A 1 355 ? 23.511 -17.154 -38.756 1.00 65.44 355 GLU A N 1
ATOM 2847 C CA . GLU A 1 355 ? 23.501 -16.056 -39.725 1.00 65.44 355 GLU A CA 1
ATOM 2848 C C . GLU A 1 355 ? 22.764 -16.468 -41.015 1.00 65.44 355 GLU A C 1
ATOM 2850 O O . GLU A 1 355 ? 23.126 -17.424 -41.699 1.00 65.44 355 GLU A O 1
ATOM 2855 N N . GLY A 1 356 ? 21.713 -15.724 -41.372 1.00 67.50 356 GLY A N 1
ATOM 2856 C CA . GLY A 1 356 ? 20.925 -15.969 -42.584 1.00 67.50 356 GLY A CA 1
ATOM 2857 C C . GLY A 1 356 ? 19.805 -17.009 -42.446 1.00 67.50 356 GLY A C 1
ATOM 2858 O O . GLY A 1 356 ? 19.093 -17.237 -43.427 1.00 67.50 356 GLY A O 1
ATOM 2859 N N . VAL A 1 357 ? 19.608 -17.597 -41.262 1.00 74.94 357 VAL A N 1
ATOM 2860 C CA . VAL A 1 357 ? 18.418 -18.401 -40.933 1.00 74.94 357 VAL A CA 1
ATOM 2861 C C . VAL A 1 357 ? 17.280 -17.479 -40.482 1.00 74.94 357 VAL A C 1
ATOM 2863 O O . VAL A 1 357 ? 17.516 -16.448 -39.851 1.00 74.94 357 VAL A O 1
ATOM 2866 N N . GLU A 1 358 ? 16.037 -17.819 -40.844 1.00 80.69 358 GLU A N 1
ATOM 2867 C CA . GLU A 1 358 ? 14.862 -17.068 -40.388 1.00 80.69 358 GLU A CA 1
ATOM 2868 C C . GLU A 1 358 ? 14.776 -17.077 -38.859 1.00 80.69 358 GLU A C 1
ATOM 2870 O O . GLU A 1 358 ? 15.022 -18.095 -38.211 1.00 80.69 358 GLU A O 1
ATOM 2875 N N . ALA A 1 359 ? 14.436 -15.924 -38.286 1.00 84.25 359 ALA A N 1
ATOM 2876 C CA . ALA A 1 359 ? 14.339 -15.779 -36.846 1.00 84.25 359 ALA A CA 1
ATOM 2877 C C . ALA A 1 359 ? 13.148 -16.570 -36.293 1.00 84.25 359 ALA A C 1
ATOM 2879 O O . ALA A 1 359 ? 12.039 -16.492 -36.825 1.00 84.25 359 ALA A O 1
ATOM 2880 N N . GLU A 1 360 ? 13.356 -17.261 -35.178 1.00 85.81 360 GLU A N 1
ATOM 2881 C CA . GLU A 1 360 ? 12.263 -17.770 -34.358 1.00 85.81 360 GLU A CA 1
ATOM 2882 C C . GLU A 1 360 ? 11.755 -16.643 -33.465 1.00 85.81 360 GLU A C 1
ATOM 2884 O O . GLU A 1 360 ? 12.526 -15.994 -32.757 1.00 85.81 360 GLU A O 1
ATOM 2889 N N . THR A 1 361 ? 10.451 -16.396 -33.496 1.00 86.19 361 THR A N 1
ATOM 2890 C CA . THR A 1 361 ? 9.818 -15.326 -32.721 1.00 86.19 361 THR A CA 1
ATOM 2891 C C . THR A 1 361 ? 8.818 -15.905 -31.744 1.00 86.19 361 THR A C 1
ATOM 2893 O O . THR A 1 361 ? 8.035 -16.780 -32.108 1.00 86.19 361 THR A O 1
ATOM 2896 N N . GLY A 1 362 ? 8.791 -15.359 -30.539 1.00 88.25 362 GLY A N 1
ATOM 2897 C CA . GLY A 1 362 ? 7.854 -15.732 -29.496 1.00 88.25 362 GLY A CA 1
ATOM 2898 C C . GLY A 1 362 ? 7.549 -14.558 -28.579 1.0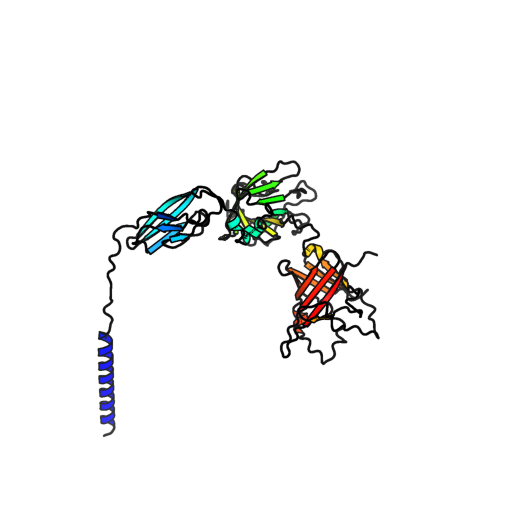0 88.25 362 GLY A C 1
ATOM 2899 O O . GLY A 1 362 ? 7.838 -13.403 -28.892 1.00 88.25 362 GLY A O 1
ATOM 2900 N N . THR A 1 363 ? 6.988 -14.865 -27.420 1.00 85.19 363 THR A N 1
ATOM 2901 C CA . THR A 1 363 ? 6.763 -13.891 -26.344 1.00 85.19 363 THR A CA 1
ATOM 2902 C C . THR A 1 363 ? 7.453 -14.361 -25.075 1.00 85.19 363 THR A C 1
ATOM 2904 O O . THR A 1 363 ? 7.735 -15.552 -24.929 1.00 85.19 363 THR A O 1
ATOM 2907 N N . PHE A 1 364 ? 7.734 -13.448 -24.149 1.00 91.06 364 PHE A N 1
ATOM 2908 C CA . PHE A 1 364 ? 8.249 -13.806 -22.837 1.00 91.06 364 PHE A CA 1
ATOM 2909 C C . PHE A 1 364 ? 7.560 -13.041 -21.707 1.00 91.06 364 PHE A C 1
ATOM 2911 O O . PHE A 1 364 ? 7.063 -11.931 -21.878 1.00 91.06 364 PHE A O 1
ATOM 2918 N N . THR A 1 365 ? 7.585 -13.636 -20.519 1.00 84.19 365 THR A N 1
ATOM 2919 C CA . THR A 1 365 ? 7.244 -12.971 -19.259 1.00 84.19 365 THR A CA 1
ATOM 2920 C C . THR A 1 365 ? 8.371 -13.171 -18.261 1.00 84.19 365 THR A C 1
ATOM 2922 O O . THR A 1 365 ? 8.906 -14.276 -18.156 1.00 84.19 365 THR A O 1
ATOM 2925 N N . LEU A 1 366 ? 8.695 -12.124 -17.505 1.00 83.56 366 LEU A N 1
ATOM 2926 C CA . LEU A 1 366 ? 9.672 -12.168 -16.425 1.00 83.56 366 LEU A CA 1
ATOM 2927 C C . LEU A 1 366 ? 8.967 -11.930 -15.091 1.00 83.56 366 LEU A C 1
ATOM 2929 O O . LEU A 1 366 ? 8.454 -10.843 -14.841 1.00 83.56 366 LEU A O 1
ATOM 2933 N N . ASP A 1 367 ? 8.983 -12.940 -14.232 1.00 77.94 367 ASP A N 1
ATOM 2934 C CA . ASP A 1 367 ? 8.650 -12.786 -12.824 1.00 77.94 367 ASP A CA 1
ATOM 2935 C C . ASP A 1 367 ? 9.923 -12.379 -12.071 1.00 77.94 367 ASP A C 1
ATOM 2937 O O . ASP A 1 367 ? 10.831 -13.190 -11.864 1.00 77.94 367 ASP A O 1
ATOM 2941 N N . ALA A 1 368 ? 9.995 -11.099 -11.706 1.00 68.88 368 ALA A N 1
ATOM 2942 C CA . ALA A 1 368 ? 11.127 -10.519 -10.993 1.00 68.88 368 ALA A CA 1
ATOM 2943 C C . ALA A 1 368 ? 11.207 -10.958 -9.519 1.00 68.88 368 ALA A C 1
ATOM 2945 O O . ALA A 1 368 ? 12.295 -10.932 -8.951 1.00 68.88 368 ALA A O 1
ATOM 2946 N N . GLU A 1 369 ? 10.095 -11.377 -8.904 1.00 60.25 369 GLU A N 1
ATOM 2947 C CA . GLU A 1 369 ? 10.072 -11.849 -7.513 1.00 60.25 369 GLU A CA 1
ATOM 2948 C C . GLU A 1 369 ? 10.699 -13.241 -7.415 1.00 60.25 369 GLU A C 1
ATOM 2950 O O . GLU A 1 369 ? 11.524 -13.512 -6.542 1.00 60.25 369 GLU A O 1
ATOM 2955 N N . THR A 1 370 ? 10.340 -14.126 -8.347 1.00 74.00 370 THR A N 1
ATOM 2956 C CA . THR A 1 370 ? 10.823 -15.513 -8.348 1.00 74.00 370 THR A CA 1
ATOM 2957 C C . THR A 1 370 ? 12.015 -15.753 -9.273 1.00 74.00 370 THR A C 1
ATOM 2959 O O . THR A 1 370 ? 12.484 -16.894 -9.362 1.00 74.00 370 THR A O 1
ATOM 2962 N N . MET A 1 371 ? 12.489 -14.702 -9.955 1.00 79.81 371 MET A N 1
ATOM 2963 C CA . MET A 1 371 ? 13.529 -14.746 -10.988 1.00 79.81 371 MET A CA 1
ATOM 2964 C C . MET A 1 371 ? 13.238 -15.843 -12.021 1.00 79.81 371 MET A C 1
ATOM 2966 O O . MET A 1 371 ? 14.077 -16.690 -12.323 1.00 79.81 371 MET A O 1
ATOM 2970 N N . THR A 1 372 ? 12.007 -15.846 -12.538 1.00 85.81 372 THR A N 1
ATOM 2971 C CA . THR A 1 372 ? 11.523 -16.848 -13.496 1.00 85.81 372 THR A CA 1
ATOM 2972 C C . THR A 1 372 ? 11.246 -16.205 -14.843 1.00 85.81 372 THR A C 1
ATOM 2974 O O . THR A 1 372 ? 10.438 -15.286 -14.951 1.00 85.81 372 THR A O 1
ATOM 2977 N N . LEU A 1 373 ? 11.878 -16.729 -15.884 1.00 88.56 373 LEU A N 1
ATOM 2978 C CA . LEU A 1 373 ? 11.635 -16.374 -17.271 1.00 88.56 373 LEU A CA 1
ATOM 2979 C C . LEU A 1 373 ? 10.743 -17.437 -17.909 1.00 88.56 373 LEU A C 1
ATOM 2981 O O . LEU A 1 373 ? 11.076 -18.617 -17.870 1.00 88.56 373 LEU A O 1
ATOM 2985 N N . LYS A 1 374 ? 9.631 -17.034 -18.523 1.00 89.75 374 LYS A N 1
ATOM 2986 C CA . LYS A 1 374 ? 8.817 -17.923 -19.361 1.00 89.75 374 LYS A CA 1
ATOM 2987 C C . LYS A 1 374 ? 8.872 -17.438 -20.794 1.00 89.75 374 LYS A C 1
ATOM 2989 O O . LYS A 1 374 ? 8.617 -16.263 -21.023 1.00 89.75 374 LYS A O 1
ATOM 2994 N N . ILE A 1 375 ? 9.185 -18.321 -21.728 1.00 87.75 375 ILE A N 1
ATOM 2995 C CA . ILE A 1 375 ? 9.211 -18.070 -23.167 1.00 87.75 375 ILE A CA 1
ATOM 2996 C C . ILE A 1 375 ? 8.129 -18.933 -23.801 1.00 87.75 375 ILE A C 1
ATOM 2998 O O . ILE A 1 375 ? 7.986 -20.109 -23.477 1.00 87.75 375 ILE A O 1
ATOM 3002 N N . LYS A 1 376 ? 7.348 -18.343 -24.697 1.00 84.69 376 LYS A N 1
ATOM 3003 C CA . LYS A 1 376 ? 6.260 -19.012 -25.400 1.00 84.69 376 LYS A CA 1
ATOM 3004 C C . LYS A 1 376 ? 6.448 -18.869 -26.902 1.00 84.69 376 LYS A C 1
ATOM 3006 O O . LYS A 1 376 ? 6.917 -17.836 -27.369 1.00 84.69 376 LYS A O 1
ATOM 3011 N N . ASP A 1 377 ? 6.035 -19.898 -27.640 1.00 80.62 377 ASP A N 1
ATOM 3012 C CA . ASP A 1 377 ? 6.045 -19.957 -29.109 1.00 80.62 377 ASP A CA 1
ATOM 3013 C C . ASP A 1 377 ? 7.464 -19.965 -29.726 1.00 80.62 377 ASP A C 1
ATOM 3015 O O . ASP A 1 377 ? 7.618 -19.959 -30.943 1.00 80.62 377 ASP A O 1
ATOM 3019 N N . ALA A 1 378 ? 8.491 -20.068 -28.876 1.00 81.19 378 ALA A N 1
ATOM 3020 C CA . ALA A 1 378 ? 9.894 -20.291 -29.206 1.00 81.19 378 ALA A CA 1
ATOM 3021 C C . ALA A 1 378 ? 10.584 -21.035 -28.042 1.00 81.19 378 ALA A C 1
ATOM 3023 O O . ALA A 1 378 ? 10.005 -21.173 -26.963 1.00 81.19 378 ALA A O 1
ATOM 3024 N N . THR A 1 379 ? 11.818 -21.501 -28.241 1.00 73.69 379 THR A N 1
ATOM 3025 C CA . THR A 1 379 ? 12.620 -22.167 -27.196 1.00 73.69 379 THR A CA 1
ATOM 3026 C C . THR A 1 379 ? 14.052 -21.641 -27.178 1.00 73.69 379 THR A C 1
ATOM 3028 O O . THR A 1 379 ? 14.555 -21.118 -28.177 1.00 73.69 379 THR A O 1
ATOM 3031 N N . ILE A 1 380 ? 14.734 -21.778 -26.043 1.00 73.94 380 ILE A N 1
ATOM 3032 C CA . ILE A 1 380 ? 16.196 -21.652 -25.997 1.00 73.94 380 ILE A CA 1
ATOM 3033 C C . ILE A 1 380 ? 16.769 -22.975 -26.524 1.00 73.94 380 ILE A C 1
ATOM 3035 O O . ILE A 1 380 ? 16.297 -24.016 -26.067 1.00 73.94 380 ILE A O 1
ATOM 3039 N N . PRO A 1 381 ? 17.717 -22.969 -27.484 1.00 63.12 381 PRO A N 1
ATOM 3040 C CA . PRO A 1 381 ? 18.237 -24.204 -28.049 1.00 63.12 381 PRO A CA 1
ATOM 3041 C C . PRO A 1 381 ? 18.863 -25.060 -26.947 1.00 63.12 381 PRO A C 1
ATOM 3043 O O . PRO A 1 381 ? 19.732 -24.597 -26.202 1.00 63.12 381 PRO A O 1
ATOM 3046 N N . ASP A 1 382 ? 18.438 -26.315 -26.870 1.00 59.38 382 ASP A N 1
ATOM 3047 C CA . ASP A 1 382 ? 19.287 -27.361 -26.324 1.00 59.38 382 ASP A CA 1
ATOM 3048 C C . ASP A 1 382 ? 20.300 -27.733 -27.418 1.00 59.38 382 ASP A C 1
ATOM 3050 O O . ASP A 1 382 ? 19.994 -27.635 -28.610 1.00 59.38 382 ASP A O 1
ATOM 3054 N N . GLY A 1 383 ? 21.540 -28.032 -27.052 1.00 48.81 383 GLY A N 1
ATOM 3055 C CA . GLY A 1 383 ? 22.585 -28.309 -28.035 1.00 48.81 383 GLY A CA 1
ATOM 3056 C C . GLY A 1 383 ? 22.187 -29.490 -28.922 1.00 48.81 383 GLY A C 1
ATOM 3057 O O . GLY A 1 383 ? 22.025 -30.583 -28.411 1.00 48.81 383 GLY A O 1
ATOM 3058 N N . ASP A 1 384 ? 22.038 -29.250 -30.228 1.00 45.81 384 ASP A N 1
ATOM 3059 C CA . ASP A 1 384 ? 21.868 -30.244 -31.299 1.00 45.81 384 ASP A CA 1
ATOM 3060 C C . ASP A 1 384 ? 20.955 -31.450 -30.962 1.00 45.81 384 ASP A C 1
ATOM 3062 O O . ASP A 1 384 ? 21.409 -32.480 -30.458 1.00 45.81 384 ASP A O 1
ATOM 3066 N N . ASP A 1 385 ? 19.677 -31.369 -31.363 1.00 45.12 385 ASP A N 1
ATOM 3067 C CA . ASP A 1 385 ? 18.689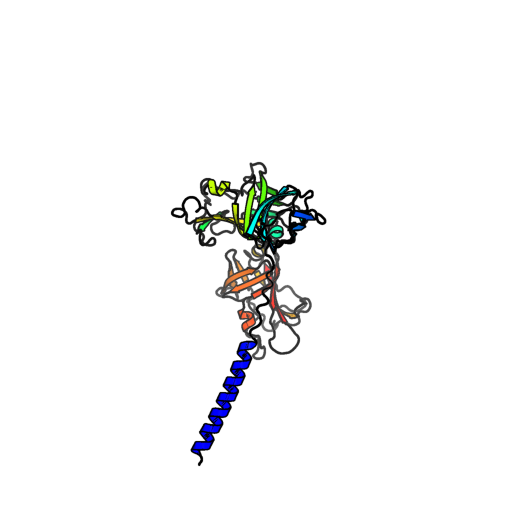 -32.467 -31.312 1.00 45.12 385 ASP A CA 1
ATOM 3068 C C . ASP A 1 385 ? 19.215 -33.807 -31.880 1.00 45.12 385 ASP A C 1
ATOM 3070 O O . ASP A 1 385 ? 18.640 -34.864 -31.615 1.00 45.12 385 ASP A O 1
ATOM 3074 N N . SER A 1 386 ? 20.289 -33.797 -32.682 1.00 41.53 386 SER A N 1
ATOM 3075 C CA . SER A 1 386 ? 20.874 -35.004 -33.272 1.00 41.53 386 SER A CA 1
ATOM 3076 C C . SER A 1 386 ? 21.862 -35.768 -32.376 1.00 41.53 386 SER A C 1
ATOM 3078 O O . SER A 1 386 ? 22.120 -36.943 -32.651 1.00 41.53 386 SER A O 1
ATOM 3080 N N . TYR A 1 387 ? 22.377 -35.161 -31.298 1.00 43.75 387 TYR A N 1
ATOM 3081 C CA . TYR A 1 387 ? 23.295 -35.815 -30.347 1.00 43.75 387 TYR A CA 1
ATOM 3082 C C . TYR A 1 387 ? 22.582 -36.506 -29.175 1.00 43.75 387 TYR A C 1
ATOM 3084 O O . TYR A 1 387 ? 23.170 -37.326 -28.462 1.00 43.75 387 TYR A O 1
ATOM 3092 N N . LEU A 1 388 ? 21.288 -36.239 -29.021 1.00 46.69 388 LEU A N 1
ATOM 3093 C CA . LEU A 1 388 ? 20.396 -36.897 -28.077 1.00 46.69 388 LEU A CA 1
ATOM 3094 C C . LEU A 1 388 ? 19.941 -38.231 -28.684 1.00 46.69 388 LEU A C 1
ATOM 3096 O O . LEU A 1 388 ? 18.846 -38.358 -29.225 1.00 46.69 388 LEU A O 1
ATOM 3100 N N . GLY A 1 389 ? 20.840 -39.221 -28.680 1.00 39.97 389 GLY A N 1
ATOM 3101 C CA . GLY A 1 389 ? 20.560 -40.560 -29.207 1.00 39.97 389 GLY A CA 1
ATOM 3102 C C . GLY A 1 389 ? 19.278 -41.166 -28.622 1.00 39.97 389 GLY A C 1
ATOM 3103 O O . GLY A 1 389 ? 18.832 -40.768 -27.551 1.00 39.97 389 GLY A O 1
ATOM 3104 N N . GLU A 1 390 ? 18.713 -42.172 -29.299 1.00 46.66 390 GLU A N 1
ATOM 3105 C CA . GLU A 1 390 ? 17.439 -42.845 -28.959 1.00 46.66 390 GLU A CA 1
ATOM 3106 C C . GLU A 1 390 ? 17.316 -43.351 -27.495 1.00 46.66 390 GLU A C 1
ATOM 3108 O O . GLU A 1 390 ? 16.225 -43.733 -27.076 1.00 46.66 390 GLU A O 1
ATOM 3113 N N . ASP A 1 391 ? 18.406 -43.332 -26.717 1.00 42.38 391 ASP A N 1
ATOM 3114 C CA . ASP A 1 391 ? 18.485 -43.733 -25.308 1.00 42.38 391 ASP A CA 1
ATOM 3115 C C . ASP A 1 391 ? 18.464 -42.561 -24.297 1.00 42.38 391 ASP A C 1
ATOM 3117 O O . ASP A 1 391 ? 18.345 -42.799 -23.092 1.00 42.38 391 ASP A O 1
ATOM 3121 N N . ALA A 1 392 ? 18.543 -41.299 -24.735 1.00 46.91 392 ALA A N 1
ATOM 3122 C CA . ALA A 1 392 ? 18.314 -40.149 -23.863 1.00 46.91 392 ALA A CA 1
ATOM 3123 C C . ALA A 1 392 ? 16.799 -39.950 -23.707 1.00 46.91 392 ALA A C 1
ATOM 3125 O O . ALA A 1 392 ? 16.163 -39.254 -24.494 1.00 46.91 392 ALA A O 1
ATOM 3126 N N . ASN A 1 393 ? 16.208 -40.578 -22.684 1.00 43.44 393 ASN A N 1
ATOM 3127 C CA . ASN A 1 393 ? 14.844 -40.296 -22.218 1.00 43.44 393 ASN A CA 1
ATOM 3128 C C . ASN A 1 393 ? 14.760 -38.875 -21.628 1.00 43.44 393 ASN A C 1
ATOM 3130 O O . ASN A 1 393 ? 14.420 -38.688 -20.461 1.00 43.44 393 ASN A O 1
ATOM 3134 N N . LEU A 1 394 ? 15.064 -37.852 -22.423 1.00 46.72 394 LEU A N 1
ATOM 3135 C CA . LEU A 1 394 ? 14.627 -36.509 -22.107 1.00 46.72 394 LEU A CA 1
ATOM 3136 C C . LEU A 1 394 ? 13.110 -36.538 -22.134 1.00 46.72 394 LEU A C 1
ATOM 3138 O O . LEU A 1 394 ? 12.503 -36.891 -23.143 1.00 46.72 394 LEU A O 1
ATOM 3142 N N . ASN A 1 395 ? 12.499 -36.188 -21.007 1.00 46.34 395 ASN A N 1
ATOM 3143 C CA . ASN A 1 395 ? 11.081 -35.903 -20.978 1.00 46.34 395 ASN A CA 1
ATOM 3144 C C . ASN A 1 395 ? 10.820 -34.743 -21.963 1.00 46.34 395 ASN A C 1
ATOM 3146 O O . ASN A 1 395 ? 11.237 -33.622 -21.655 1.00 46.34 395 ASN A O 1
ATOM 3150 N N . PRO A 1 396 ? 10.147 -34.964 -23.110 1.00 46.88 396 PRO A N 1
ATOM 3151 C CA . PRO A 1 396 ? 9.825 -33.891 -24.050 1.00 46.88 396 PRO A CA 1
ATOM 3152 C C . PRO A 1 396 ? 8.932 -32.809 -23.414 1.00 46.88 396 PRO A C 1
ATOM 3154 O O . PRO A 1 396 ? 8.785 -31.728 -23.977 1.00 46.88 396 PRO A O 1
ATOM 3157 N N . ASP A 1 397 ? 8.378 -33.057 -22.220 1.00 44.62 397 ASP A N 1
ATOM 3158 C CA . ASP A 1 397 ? 7.628 -32.066 -21.451 1.00 44.62 397 ASP A CA 1
ATOM 3159 C C . ASP A 1 397 ? 8.522 -31.014 -20.761 1.00 44.62 397 ASP A C 1
ATOM 3161 O O . ASP A 1 397 ? 8.022 -29.949 -20.402 1.00 44.62 397 ASP A O 1
ATOM 3165 N N . ALA A 1 398 ? 9.826 -31.258 -20.566 1.00 45.06 398 ALA A N 1
ATOM 3166 C CA . ALA A 1 398 ? 10.706 -30.313 -19.863 1.00 45.06 398 ALA A CA 1
ATOM 3167 C C . ALA A 1 398 ? 10.952 -29.039 -20.692 1.00 45.06 398 ALA A C 1
ATOM 3169 O O . ALA A 1 398 ? 10.728 -27.929 -20.203 1.00 45.06 398 ALA A O 1
ATOM 3170 N N . THR A 1 399 ? 11.276 -29.196 -21.979 1.00 50.62 399 THR A N 1
ATOM 3171 C CA . THR A 1 399 ? 11.382 -28.094 -22.951 1.00 50.62 399 THR A CA 1
ATOM 3172 C C . THR A 1 399 ? 10.017 -27.511 -23.335 1.00 50.62 399 THR A C 1
ATOM 3174 O O . THR A 1 399 ? 9.940 -26.353 -23.742 1.00 50.62 399 THR A O 1
ATOM 3177 N N . ALA A 1 400 ? 8.917 -28.251 -23.131 1.00 51.12 400 ALA A N 1
ATOM 3178 C CA . ALA A 1 400 ? 7.559 -27.791 -23.436 1.00 51.12 400 ALA A CA 1
ATOM 3179 C C . ALA A 1 400 ? 7.024 -26.717 -22.472 1.00 51.12 400 ALA A C 1
ATOM 3181 O O . ALA A 1 400 ? 6.079 -26.005 -22.815 1.00 51.12 400 ALA A O 1
ATOM 3182 N N . THR A 1 401 ? 7.594 -26.586 -21.269 1.00 60.84 401 THR A N 1
ATOM 3183 C CA . THR A 1 401 ? 7.121 -25.578 -20.302 1.00 60.84 401 THR A CA 1
ATOM 3184 C C . THR A 1 401 ? 7.514 -24.153 -20.684 1.00 60.84 401 THR A C 1
ATOM 3186 O O . THR A 1 401 ? 6.842 -23.210 -20.265 1.00 60.84 401 THR A O 1
ATOM 3189 N N . GLY A 1 402 ? 8.606 -23.994 -21.447 1.00 75.19 402 GLY A N 1
ATOM 3190 C CA . GLY A 1 402 ? 9.200 -22.692 -21.747 1.00 75.19 402 GLY A CA 1
ATOM 3191 C C . GLY A 1 402 ? 9.666 -21.927 -20.504 1.00 75.19 402 GLY A C 1
ATOM 3192 O O . GLY A 1 402 ? 9.923 -20.732 -20.593 1.00 75.19 402 GLY A O 1
ATOM 3193 N N . GLU A 1 403 ? 9.738 -22.573 -19.337 1.00 84.50 403 GLU A N 1
ATOM 3194 C CA . GLU A 1 403 ? 10.038 -21.937 -18.056 1.00 84.50 403 GLU A CA 1
ATOM 3195 C C . GLU A 1 403 ? 11.500 -22.170 -17.653 1.00 84.50 403 GLU A C 1
ATOM 3197 O O . GLU A 1 403 ? 11.993 -23.300 -17.655 1.00 84.50 403 GLU A O 1
ATOM 3202 N N . TYR A 1 404 ? 12.176 -21.084 -17.281 1.00 86.44 404 TYR A N 1
ATOM 3203 C CA . TYR A 1 404 ? 13.585 -21.030 -16.915 1.00 86.44 404 TYR A CA 1
ATOM 3204 C C . TYR A 1 404 ? 13.757 -20.228 -15.621 1.00 86.44 404 TYR A C 1
ATOM 3206 O O . TYR A 1 404 ? 13.177 -19.157 -15.447 1.00 86.44 404 TYR A O 1
ATOM 3214 N N . LYS A 1 405 ? 14.597 -20.710 -14.709 1.00 84.88 405 LYS A N 1
ATOM 3215 C CA . LYS A 1 405 ? 15.049 -19.963 -13.533 1.00 84.88 405 LYS A CA 1
ATOM 3216 C C . LYS A 1 405 ? 16.289 -19.155 -13.879 1.00 84.88 405 LYS A C 1
ATOM 3218 O O . LYS A 1 405 ? 17.256 -19.688 -14.411 1.00 84.88 405 LYS A O 1
ATOM 3223 N N . ILE A 1 406 ? 16.273 -17.876 -13.547 1.00 85.62 406 ILE A N 1
ATOM 3224 C CA . ILE A 1 406 ? 17.404 -16.977 -13.713 1.00 85.62 406 ILE A CA 1
ATOM 3225 C C . ILE A 1 406 ? 18.274 -17.070 -12.460 1.00 85.62 406 ILE A C 1
ATOM 3227 O O . ILE A 1 406 ? 17.856 -16.670 -11.377 1.00 85.62 406 ILE A O 1
ATOM 3231 N N . GLN A 1 407 ? 19.494 -17.582 -12.612 1.00 80.62 407 GLN A N 1
ATOM 3232 C CA . GLN A 1 407 ? 20.476 -17.650 -11.522 1.00 80.62 407 GLN A CA 1
ATOM 3233 C C . GLN A 1 407 ? 21.383 -16.422 -11.486 1.00 80.62 407 GLN A C 1
ATOM 3235 O O . GLN A 1 407 ? 21.776 -15.959 -10.419 1.00 80.62 407 GLN A O 1
ATOM 3240 N N . ILE A 1 408 ? 21.717 -15.885 -12.661 1.00 79.06 408 ILE A N 1
ATOM 3241 C CA . ILE A 1 408 ? 22.517 -14.669 -12.808 1.00 79.06 408 ILE A CA 1
ATOM 3242 C C . ILE A 1 408 ? 21.825 -13.787 -13.831 1.00 79.06 408 ILE A C 1
ATOM 3244 O O . ILE A 1 408 ? 21.476 -14.242 -14.917 1.00 79.06 408 ILE A O 1
ATOM 3248 N N . LEU A 1 409 ? 21.657 -12.517 -13.482 1.00 84.69 409 LEU A N 1
ATOM 3249 C CA . LEU A 1 409 ? 21.220 -11.477 -14.396 1.00 84.69 409 LEU A CA 1
ATOM 3250 C C . LEU A 1 409 ? 21.925 -10.177 -14.032 1.00 84.69 409 LEU A C 1
ATOM 3252 O O . LEU A 1 409 ? 21.695 -9.592 -12.972 1.00 84.69 409 LEU A O 1
ATOM 3256 N N . SER A 1 410 ? 22.807 -9.750 -14.923 1.00 81.25 410 SER A N 1
ATOM 3257 C CA . SER A 1 410 ? 23.565 -8.506 -14.835 1.00 81.25 410 SER A CA 1
ATOM 3258 C C . SER A 1 410 ? 23.517 -7.771 -16.173 1.00 81.25 410 SER A C 1
ATOM 3260 O O . SER A 1 410 ? 22.904 -8.241 -17.128 1.00 81.25 410 SER A O 1
ATOM 3262 N N . ASP A 1 411 ? 24.206 -6.636 -16.269 1.00 79.69 411 ASP A N 1
ATOM 3263 C CA . ASP A 1 411 ? 24.329 -5.904 -17.531 1.00 79.69 411 ASP A CA 1
ATOM 3264 C C . ASP A 1 411 ? 25.138 -6.644 -18.601 1.00 79.69 411 ASP A C 1
ATOM 3266 O O . ASP A 1 411 ? 25.093 -6.254 -19.764 1.00 79.69 411 ASP A O 1
ATOM 3270 N N . THR A 1 412 ? 25.902 -7.677 -18.231 1.00 83.88 412 THR A N 1
ATOM 3271 C CA . THR A 1 412 ? 26.827 -8.359 -19.150 1.00 83.88 412 THR A CA 1
ATOM 3272 C C . THR A 1 412 ? 26.653 -9.864 -19.213 1.00 83.88 412 THR A C 1
ATOM 3274 O O . THR A 1 412 ? 27.150 -10.469 -20.159 1.00 83.88 412 THR A O 1
ATOM 3277 N N . GLU A 1 413 ? 25.987 -10.466 -18.229 1.00 85.62 413 GLU A N 1
ATOM 3278 C CA . GLU A 1 413 ? 25.865 -11.915 -18.070 1.00 85.62 413 GLU A CA 1
ATOM 3279 C C . GLU A 1 413 ? 24.437 -12.317 -17.698 1.00 85.62 413 GLU A C 1
ATOM 3281 O O . GLU A 1 413 ? 23.795 -11.674 -16.862 1.00 85.62 413 GLU A O 1
ATOM 3286 N N . LEU A 1 414 ? 23.986 -13.419 -18.292 1.00 88.06 414 LEU A N 1
ATOM 3287 C CA . LEU A 1 414 ? 22.707 -14.066 -18.031 1.00 88.06 414 LEU A CA 1
ATOM 3288 C C . LEU A 1 414 ? 22.947 -15.571 -17.870 1.00 88.06 414 LEU A C 1
ATOM 3290 O O . LEU A 1 414 ? 23.564 -16.191 -18.732 1.00 88.06 414 LEU A O 1
ATOM 3294 N N . LEU A 1 415 ? 22.459 -16.159 -16.778 1.00 84.00 415 LEU A N 1
ATOM 3295 C CA . LEU A 1 415 ? 22.513 -17.600 -16.522 1.00 84.00 415 LEU A CA 1
ATOM 3296 C C . LEU A 1 415 ? 21.099 -18.128 -16.300 1.00 84.00 415 LEU A C 1
ATOM 3298 O O . LEU A 1 415 ? 20.431 -17.735 -15.339 1.00 84.00 415 LEU A O 1
ATOM 3302 N N . LEU A 1 416 ? 20.671 -19.023 -17.185 1.00 86.00 416 LEU A N 1
ATOM 3303 C CA . LEU A 1 416 ? 19.344 -19.633 -17.185 1.00 86.00 416 LEU A CA 1
ATOM 3304 C C . LEU A 1 416 ? 19.433 -21.111 -16.849 1.00 86.00 416 LEU A C 1
ATOM 3306 O O . LEU A 1 416 ? 20.328 -21.795 -17.338 1.00 86.00 416 LEU A O 1
ATOM 3310 N N . TRP A 1 417 ? 18.514 -21.583 -16.014 1.00 82.19 417 TRP A N 1
ATOM 3311 C CA . TRP A 1 417 ? 18.419 -22.964 -15.557 1.00 82.19 417 TRP A CA 1
ATOM 3312 C C . TRP A 1 417 ? 17.043 -23.532 -15.865 1.00 82.19 417 TRP A C 1
ATOM 3314 O O . TRP A 1 417 ? 16.031 -22.888 -15.593 1.00 82.19 417 TRP A O 1
ATOM 3324 N N . GLN A 1 418 ? 16.994 -24.769 -16.338 1.00 80.25 418 GLN A N 1
ATOM 3325 C CA . GLN A 1 418 ? 15.760 -25.535 -16.438 1.00 80.25 418 GLN A CA 1
ATOM 3326 C C . GLN A 1 418 ? 15.932 -26.837 -15.661 1.00 80.25 418 GLN A C 1
ATOM 3328 O O . GLN A 1 418 ? 16.795 -27.654 -15.973 1.00 80.25 418 GLN A O 1
ATOM 3333 N N . ILE A 1 419 ? 15.135 -26.995 -14.603 1.00 66.75 419 ILE A N 1
ATOM 3334 C CA . ILE A 1 419 ? 15.160 -28.198 -13.767 1.00 66.75 419 ILE A CA 1
ATOM 3335 C C . ILE A 1 419 ? 14.390 -29.288 -14.501 1.00 66.75 419 ILE A C 1
ATOM 3337 O O . ILE A 1 419 ? 13.214 -29.098 -14.820 1.00 66.75 419 ILE A O 1
ATOM 3341 N N . GLN A 1 420 ? 15.030 -30.433 -14.718 1.00 65.06 420 GLN A N 1
ATOM 3342 C CA . GLN A 1 420 ? 14.349 -31.620 -15.199 1.00 65.06 420 GLN A CA 1
ATOM 3343 C C . GLN A 1 420 ? 14.051 -32.519 -14.002 1.00 65.06 420 GLN A C 1
ATOM 3345 O O . GLN A 1 420 ? 14.953 -32.976 -13.310 1.00 65.06 420 GLN A O 1
ATOM 3350 N N . PHE A 1 421 ? 12.768 -32.750 -13.728 1.00 55.66 421 PHE A N 1
ATOM 3351 C CA . PHE A 1 421 ? 12.378 -33.767 -12.759 1.00 55.66 421 PHE A CA 1
ATOM 3352 C C . PHE A 1 421 ? 12.430 -35.122 -13.461 1.00 55.66 421 PHE A C 1
ATOM 3354 O O . PHE A 1 421 ? 11.609 -35.373 -14.350 1.00 55.66 421 PHE A O 1
ATOM 3361 N N . ASP A 1 422 ? 13.371 -35.986 -13.075 1.00 52.94 422 ASP A N 1
ATOM 3362 C CA . ASP A 1 422 ? 13.279 -37.389 -13.464 1.00 52.94 422 ASP A CA 1
ATOM 3363 C C . ASP A 1 422 ? 12.048 -37.997 -12.776 1.00 52.94 422 ASP A C 1
ATOM 3365 O O . ASP A 1 422 ? 11.829 -37.876 -11.567 1.00 52.94 422 ASP A O 1
ATOM 3369 N N . THR A 1 423 ? 11.175 -38.595 -13.579 1.00 50.38 423 THR A N 1
ATOM 3370 C CA . THR A 1 423 ? 9.910 -39.170 -13.112 1.00 50.38 423 THR A CA 1
ATOM 3371 C C . THR A 1 423 ? 10.041 -40.644 -12.737 1.00 50.38 423 THR A C 1
ATOM 3373 O O . THR A 1 423 ? 9.043 -41.251 -12.335 1.00 50.38 423 THR A O 1
ATOM 3376 N N . GLY A 1 424 ? 11.237 -41.242 -12.801 1.00 51.88 424 GLY A N 1
ATOM 3377 C CA . GLY A 1 424 ? 11.384 -42.641 -12.424 1.00 51.88 424 GLY A CA 1
ATOM 3378 C C . GLY A 1 424 ? 12.809 -43.166 -12.286 1.00 51.88 424 GLY A C 1
ATOM 3379 O O . GLY A 1 424 ? 13.345 -43.705 -13.244 1.00 51.88 424 GLY A O 1
ATOM 3380 N N . ASN A 1 425 ? 13.246 -43.234 -11.025 1.00 50.03 425 ASN A N 1
ATOM 3381 C CA . ASN A 1 425 ? 14.411 -43.934 -10.463 1.00 50.03 425 ASN A CA 1
ATOM 3382 C C . ASN A 1 425 ? 15.763 -43.206 -10.499 1.00 50.03 425 ASN A C 1
ATOM 3384 O O . ASN A 1 425 ? 16.322 -42.948 -11.552 1.00 50.03 425 ASN A O 1
ATOM 3388 N N . ASP A 1 426 ? 16.307 -43.115 -9.282 1.00 50.19 426 ASP A N 1
ATOM 3389 C CA . ASP A 1 426 ? 17.638 -42.689 -8.844 1.00 50.19 426 ASP A CA 1
ATOM 3390 C C . ASP A 1 426 ? 17.805 -41.178 -8.578 1.00 50.19 426 ASP A C 1
ATOM 3392 O O . ASP A 1 426 ? 17.278 -40.325 -9.280 1.00 50.19 426 ASP A O 1
ATOM 3396 N N . ASP A 1 427 ? 18.453 -40.883 -7.443 1.00 52.41 427 ASP A N 1
ATOM 3397 C CA . ASP A 1 427 ? 18.492 -39.623 -6.672 1.00 52.41 427 ASP A CA 1
ATOM 3398 C C . ASP A 1 427 ? 19.195 -38.429 -7.367 1.00 52.41 427 ASP A C 1
ATOM 3400 O O . ASP A 1 427 ? 19.632 -37.489 -6.696 1.00 52.41 427 ASP A O 1
ATOM 3404 N N . ASP A 1 428 ? 19.299 -38.430 -8.692 1.00 54.97 428 ASP A N 1
ATOM 3405 C CA . ASP A 1 428 ? 20.050 -37.422 -9.430 1.00 54.97 428 ASP A CA 1
ATOM 3406 C C . ASP A 1 428 ? 19.101 -36.443 -10.141 1.00 54.97 428 ASP A C 1
ATOM 3408 O O . ASP A 1 428 ? 18.734 -36.600 -11.303 1.00 54.97 428 ASP A O 1
ATOM 3412 N N . ASP A 1 429 ? 18.695 -35.392 -9.425 1.00 59.81 429 ASP A N 1
ATOM 3413 C CA . ASP A 1 429 ? 18.047 -34.234 -10.043 1.00 59.81 429 ASP A CA 1
ATOM 3414 C C . ASP A 1 429 ? 19.072 -33.478 -10.910 1.00 59.81 429 ASP A C 1
ATOM 3416 O O . ASP A 1 429 ? 20.006 -32.854 -10.384 1.00 59.81 429 ASP A O 1
ATOM 3420 N N . TYR A 1 430 ? 18.870 -33.483 -12.228 1.00 63.03 430 TYR A N 1
ATOM 3421 C CA . TYR A 1 430 ? 19.700 -32.745 -13.177 1.00 63.03 430 TYR A CA 1
ATOM 3422 C C . TYR A 1 430 ? 19.051 -31.415 -13.584 1.00 63.03 430 TYR A C 1
ATOM 3424 O O . TYR A 1 430 ? 17.830 -31.293 -13.732 1.00 63.03 430 TYR A O 1
ATOM 3432 N N . ALA A 1 431 ? 19.884 -30.396 -13.785 1.00 66.50 431 ALA A N 1
ATOM 3433 C CA . ALA A 1 431 ? 19.471 -29.137 -14.389 1.00 66.50 431 ALA A CA 1
ATOM 3434 C C . ALA A 1 431 ? 20.294 -28.860 -15.645 1.00 66.50 431 ALA A C 1
ATOM 3436 O O . ALA A 1 431 ? 21.510 -29.064 -15.665 1.00 66.50 431 ALA A O 1
ATOM 3437 N N . TRP A 1 432 ? 19.616 -28.355 -16.670 1.00 73.19 432 TRP A N 1
ATOM 3438 C CA . TRP A 1 432 ? 20.260 -27.771 -17.837 1.00 73.19 432 TRP A CA 1
ATOM 3439 C C . TRP A 1 432 ? 20.553 -26.308 -17.549 1.00 73.19 432 TRP A C 1
ATOM 3441 O O . TRP A 1 432 ? 19.656 -25.566 -17.137 1.00 73.19 432 TRP A O 1
ATOM 3451 N N . ALA A 1 433 ? 21.804 -25.901 -17.750 1.00 75.50 433 ALA A N 1
ATOM 3452 C CA . ALA A 1 433 ? 22.240 -24.527 -17.566 1.00 75.50 433 ALA A CA 1
ATOM 3453 C C . ALA A 1 433 ? 22.774 -23.934 -18.874 1.00 75.50 433 ALA A C 1
ATOM 3455 O O . ALA A 1 433 ? 23.591 -24.548 -19.562 1.00 75.50 433 ALA A O 1
ATOM 3456 N N . TRP A 1 434 ? 22.365 -22.700 -19.171 1.00 81.88 434 TRP A N 1
ATOM 3457 C CA . TRP A 1 434 ? 22.831 -21.925 -20.320 1.00 81.88 434 TRP A CA 1
ATOM 3458 C C . TRP A 1 434 ? 23.390 -20.581 -19.860 1.00 81.88 434 TRP A C 1
ATOM 3460 O O . TRP A 1 434 ? 22.690 -19.796 -19.211 1.00 81.88 434 TRP A O 1
ATOM 3470 N N . LYS A 1 435 ? 24.650 -20.307 -20.213 1.00 83.44 435 LYS A N 1
ATOM 3471 C CA . LYS A 1 435 ? 25.326 -19.041 -19.913 1.00 83.44 435 LYS A CA 1
ATOM 3472 C C . LYS A 1 435 ? 25.389 -18.168 -21.162 1.00 83.44 435 LYS A C 1
ATOM 3474 O O . LYS A 1 435 ? 25.877 -18.592 -22.209 1.00 83.44 435 LYS A O 1
ATOM 3479 N N . PHE A 1 436 ? 24.962 -16.922 -21.024 1.00 86.38 436 PHE A N 1
ATOM 3480 C CA . PHE A 1 436 ? 24.975 -15.920 -22.078 1.00 86.38 436 PHE A CA 1
ATOM 3481 C C . PHE A 1 436 ? 25.739 -14.679 -21.640 1.00 86.38 436 PHE A C 1
ATOM 3483 O O . PHE A 1 436 ? 25.825 -14.347 -20.455 1.00 86.38 436 PHE A O 1
ATOM 3490 N N . LYS A 1 437 ? 26.240 -13.957 -22.635 1.00 88.31 437 LYS A N 1
ATOM 3491 C CA . LYS A 1 437 ? 26.820 -12.627 -22.496 1.00 88.31 437 LYS A CA 1
ATOM 3492 C C . LYS A 1 437 ? 26.207 -11.672 -23.502 1.00 88.31 437 LYS A C 1
ATOM 3494 O O . LYS A 1 437 ? 25.673 -12.087 -24.527 1.00 88.31 437 LYS A O 1
ATOM 3499 N N . VAL A 1 438 ? 26.337 -10.381 -23.242 1.00 89.38 438 VAL A N 1
ATOM 3500 C CA . VAL A 1 438 ? 25.923 -9.360 -24.208 1.00 89.38 438 VAL A CA 1
ATOM 3501 C C . VAL A 1 438 ? 26.875 -9.350 -25.404 1.00 89.38 438 VAL A C 1
ATOM 3503 O O . VAL A 1 438 ? 28.100 -9.280 -25.243 1.00 89.38 438 VAL A O 1
ATOM 3506 N N . LYS A 1 439 ? 26.314 -9.402 -26.616 1.00 86.38 439 LYS A N 1
ATOM 3507 C CA . LYS A 1 439 ? 27.054 -9.236 -27.868 1.00 86.38 439 LYS A CA 1
ATOM 3508 C C . LYS A 1 439 ? 27.670 -7.837 -27.894 1.00 86.38 439 LYS A C 1
ATOM 3510 O O . LYS A 1 439 ? 26.970 -6.837 -27.760 1.00 86.38 439 LYS A O 1
ATOM 3515 N N . LYS A 1 440 ? 28.994 -7.756 -28.047 1.00 80.62 440 LYS A N 1
ATOM 3516 C CA . LYS A 1 440 ? 29.683 -6.469 -28.210 1.00 80.62 440 LYS A CA 1
ATOM 3517 C C . LYS A 1 440 ? 29.395 -5.930 -29.608 1.00 80.62 440 LYS A C 1
ATOM 3519 O O . LYS A 1 440 ? 29.568 -6.666 -30.576 1.00 80.62 440 LYS A O 1
ATOM 3524 N N . GLU A 1 441 ? 28.998 -4.664 -29.708 1.00 67.38 441 GLU A N 1
ATOM 3525 C CA . GLU A 1 441 ? 28.966 -3.965 -30.995 1.00 67.38 441 GLU A CA 1
ATOM 3526 C C . GLU A 1 441 ? 30.395 -3.916 -31.562 1.00 67.38 441 GLU A C 1
ATOM 3528 O O . GLU A 1 441 ? 31.334 -3.517 -30.864 1.00 67.38 441 GLU A O 1
ATOM 3533 N N . GLY A 1 442 ? 30.560 -4.428 -32.783 1.00 46.72 442 GLY A N 1
ATOM 3534 C CA . GLY A 1 442 ? 31.834 -4.527 -33.501 1.00 46.72 442 GLY A CA 1
ATOM 3535 C C . GLY A 1 442 ? 32.049 -3.400 -34.495 1.00 46.72 442 GLY A C 1
ATOM 3536 O O . GLY A 1 442 ? 31.039 -2.887 -35.027 1.00 46.72 442 GLY A O 1
#

Radius of gyration: 34.24 Å; chains: 1; bounding box: 92×101×75 Å

Secondary structure (DSSP, 8-state):
-HHHHHHHHHHHHHHHHHHHHHHHTTT------------SSPPP--EEEE-SSSSSPEEEE--TT--EEEEE-SSS-EEESSEEE----S-EEEEEEEEEEETTEEEEEEEEEEE-S--GGGGTTSHHHHHHH-STTS--EEEEE-TTSSSTT-SEEEEESS-TT-EEE----TTTT-----TT-EEEEE-SSSSEEEE-SSTTSPPEEEEEEEETTTTEEEEESS--TT--TTTS-HHHHHHTEEEEEEESSSEEEEEEE-GGG-TTT--EEEEEEEEETT--TTT-HHHHHSSSEEEE--S-STTS--S-EEEETTEEEEEEE----TT---S----EEEE-TTSEEEEESSTTSPPEEEEEEEETTTTEEEEESS-PPPS-TTTS-TT----HHHHHT-EEEEEEE-SSEEEEEEEE--SSSSS--EEEEEEEEEPPP-

Sequence (442 aa):
MLCLNLKILIMKKIIYIASLIATTIFSACSPNIEVRDLPSELPKTDITVDYSDPNQPILSVNDETVFSANWDFGSGVLLQGKSVKGFFPLKGYKKFTLTAMNGAGQTTVVDSIEITQSNPDMVYDIPEFAALVGKKGEGGKYWVYDQAVPGEGTVCYMTANYDWEEFWWNPYNPDEEGPSPDALNEMKFDLEGGFNYTRYSTKDVELEKGNFVLDVKNMKIKFIGANIPDYNEQNCDPEMTATGEYNIKVLNEYELLLWQDQSLKNPDDFDYGWAWKFKARDLDAGDNPLTKLTGKTWVYDQSNVTGDIGYCYMTARYDWEEAWWNPYDEENPSKDIDNEMVFSTNGDFTRYASEGVEAETGTFTLDAETMTLKIKDATIPDGDDSYLGEDANLNPDATATGEYKIQILSDTELLLWQIQFDTGNDDDDYAWAWKFKVKKEG

pLDDT: mean 74.84, std 16.67, range [39.97, 97.0]

Foldseek 3Di:
DVVVVVVVVVVVVVVVVVVVVVVVVVPPPPPPPPVPVWDQDAFDADWDWAPPPLQWIKIAGPGPQWPKKWKAQPLPDTDIDRIDTHGHQAFDKTKMWMWTAGRNGIDIDIDIDTRHDHHNVVCQVPQLCCLQFPHPPPQGFKKAADQLDPDGQFQKFKAFLVDRVHGDGTQDDPVDPTLHRAPQQMWIFHCVNHGKIWGDQHPPDDIFIWHKDASPVQQKMATGRDAHHRPDCVPAPVVQRVRSMWHWPDTHNFKTKTKTQRCPVPVVPGRMIMIGIITTPVPPCFNPLLSLQAPFKKFFDQPDLPDDRAQKFKDFPPDPNDGPDGLDDPVDPPPFRRFIWHQHSVQKIWTDSGPPDDIQIWGWDADPVQQKIATPSDFRDDPDPVSCPPPNPDPPVQRVRSMWHWPDGGNFKTKTKGWDDDPDDDDGTIIMIGIITTDDDD